Protein AF-A0A317FY69-F1 (afdb_monomer_lite)

Sequence (499 aa):
MNKRILKNKSDVFKILMIVYLVIMAVLFASYYYADFREVSCVGINFWDILFRGDLLHFYDQDFIYDGIQFFPNYNILMYMIFAVWNLPTWIVTKVSNVDVYNSTICLLWMKSITLIWTAAFMWTFTRLIKVCIKESSKEGSIDRESYEDIMFCDPVRTGAALFLSSAFYMSAVVICGQYDIISMTFVMQGILHYITEDKIKRGYNVFFILYFAIALPLKMFALLVFIPLLLLKEKRVYKIVVNGILVYLPTLLLNKVFPVKYVINPEVAEGLTLSSANSYDMSLLPLYVDLYDFINIGFGVLFLYVFAEVILLIICYMFDLNKSDSKIKWIIYVCFMTYFNQFVLAYSHPYWLLMIVPFIVIMILLNRKFMYINILIDTVMCLGMLLAQMFFFTWAYTGEIVMRSFWRYITGSKHEFVSLTEFAARFVADDRLQTYATGIGLTIFTAGMLVFAVINCPPLYKRIKIADYEEKVTTWLFPARLLGCLVFGMIPLVLYFLI

Structure (mmCIF, N/CA/C/O backbone):
data_AF-A0A317FY69-F1
#
_entry.id   AF-A0A317FY69-F1
#
loop_
_atom_site.group_PDB
_atom_site.id
_atom_site.type_symbol
_atom_site.label_atom_id
_atom_site.label_alt_id
_atom_site.label_comp_id
_atom_site.label_asym_id
_atom_site.label_entity_id
_atom_site.label_seq_id
_atom_site.pdbx_PDB_ins_code
_atom_site.Cartn_x
_atom_site.Cartn_y
_atom_site.Cartn_z
_atom_site.occupancy
_atom_site.B_iso_or_equiv
_atom_site.auth_seq_id
_atom_site.auth_comp_id
_atom_site.auth_asym_id
_atom_site.auth_atom_id
_atom_site.pdbx_PDB_model_num
ATOM 1 N N . MET A 1 1 ? -11.104 31.678 18.067 1.00 52.31 1 MET A N 1
ATOM 2 C CA . MET A 1 1 ? -9.877 31.842 17.252 1.00 52.31 1 MET A CA 1
ATOM 3 C C . MET A 1 1 ? -10.269 32.354 15.858 1.00 52.31 1 MET A C 1
ATOM 5 O O . MET A 1 1 ? -11.322 31.976 15.366 1.00 52.31 1 MET A O 1
ATOM 9 N N . ASN A 1 2 ? -9.530 33.293 15.253 1.00 60.34 2 ASN A N 1
ATOM 10 C CA . ASN A 1 2 ? -9.991 34.047 14.071 1.00 60.34 2 ASN A CA 1
ATOM 11 C C . ASN A 1 2 ? -10.005 33.168 12.793 1.00 60.34 2 ASN A C 1
ATOM 13 O O . ASN A 1 2 ? -8.962 32.627 12.425 1.00 60.34 2 ASN A O 1
ATOM 17 N N . LYS A 1 3 ? -11.146 33.045 12.084 1.00 61.41 3 LYS A N 1
ATOM 18 C CA . LYS A 1 3 ? -11.299 32.225 10.850 1.00 61.41 3 LYS A CA 1
ATOM 19 C C . LYS A 1 3 ? -10.211 32.500 9.799 1.00 61.41 3 LYS A C 1
ATOM 21 O O . LYS A 1 3 ? -9.820 31.602 9.057 1.00 61.41 3 LYS A O 1
ATOM 26 N N . ARG A 1 4 ? -9.690 33.731 9.760 1.00 59.53 4 ARG A N 1
ATOM 27 C CA . ARG A 1 4 ? -8.589 34.148 8.877 1.00 59.53 4 ARG A CA 1
ATOM 28 C C . ARG A 1 4 ? -7.261 33.444 9.197 1.00 59.53 4 ARG A C 1
ATOM 30 O O . ARG A 1 4 ? -6.539 33.077 8.279 1.00 59.53 4 ARG A O 1
ATOM 37 N N . ILE A 1 5 ? -6.966 33.204 10.475 1.00 62.38 5 ILE A N 1
ATOM 38 C CA . ILE A 1 5 ? -5.740 32.523 10.929 1.00 62.38 5 ILE A CA 1
ATOM 39 C C . ILE A 1 5 ? -5.787 31.036 10.555 1.00 62.38 5 ILE A C 1
ATOM 41 O O . ILE A 1 5 ? -4.808 30.495 10.047 1.00 62.38 5 ILE A O 1
ATOM 45 N N . LEU A 1 6 ? -6.941 30.390 10.745 1.00 58.28 6 LEU A N 1
ATOM 46 C CA . LEU A 1 6 ? -7.167 28.992 10.356 1.00 58.28 6 LEU A CA 1
ATOM 47 C C . LEU A 1 6 ? -7.037 28.788 8.842 1.00 58.28 6 LEU A C 1
ATOM 49 O O . LEU A 1 6 ? -6.377 27.851 8.393 1.00 58.28 6 LEU A O 1
ATOM 53 N N . LYS A 1 7 ? -7.610 29.705 8.052 1.00 64.62 7 LYS A N 1
ATOM 54 C CA . LYS A 1 7 ? -7.480 29.696 6.591 1.00 64.62 7 LYS A CA 1
ATOM 55 C C . LYS A 1 7 ? -6.014 29.814 6.159 1.00 64.62 7 LYS A C 1
ATOM 57 O O . LYS A 1 7 ? -5.550 28.966 5.405 1.00 64.62 7 LYS A O 1
ATOM 62 N N . ASN A 1 8 ? -5.273 30.775 6.718 1.00 74.62 8 ASN A N 1
ATOM 63 C CA . ASN A 1 8 ? -3.849 30.950 6.423 1.00 74.62 8 ASN A CA 1
ATOM 64 C C . ASN A 1 8 ? -3.027 29.691 6.748 1.00 74.62 8 ASN A C 1
ATOM 66 O O . ASN A 1 8 ? -2.212 29.275 5.930 1.00 74.62 8 ASN A O 1
ATOM 70 N N . LYS A 1 9 ? -3.266 29.038 7.896 1.00 74.62 9 LYS A N 1
ATOM 71 C CA . LYS A 1 9 ? -2.594 27.770 8.238 1.00 74.62 9 LYS A CA 1
ATOM 72 C C . LYS A 1 9 ? -2.912 26.664 7.232 1.00 74.62 9 LYS A C 1
ATOM 74 O O . LYS A 1 9 ? -2.002 25.995 6.753 1.00 74.62 9 LYS A O 1
ATOM 79 N N . SER A 1 10 ? -4.188 26.481 6.881 1.00 78.94 10 SER A N 1
ATOM 80 C CA . SER A 1 10 ? -4.577 25.482 5.881 1.00 78.94 10 SER A CA 1
ATOM 81 C C . SER A 1 10 ? -3.938 25.748 4.518 1.00 78.94 10 SER A C 1
ATOM 83 O O . SER A 1 10 ? -3.621 24.786 3.824 1.00 78.94 10 SER A O 1
ATOM 85 N N . ASP A 1 11 ? -3.778 27.009 4.122 1.00 84.25 11 ASP A N 1
ATOM 86 C CA . ASP A 1 11 ? -3.192 27.367 2.832 1.00 84.25 11 ASP A CA 1
ATOM 87 C C . ASP A 1 11 ? -1.686 27.063 2.788 1.00 84.25 11 ASP A C 1
ATOM 89 O O . ASP A 1 11 ? -1.218 26.514 1.792 1.00 84.25 11 ASP A O 1
ATOM 93 N N . VAL A 1 12 ? -0.951 27.269 3.888 1.00 85.75 12 VAL A N 1
ATOM 94 C CA . VAL A 1 12 ? 0.460 26.845 3.998 1.00 85.75 12 VAL A CA 1
ATOM 95 C C . VAL A 1 12 ? 0.605 25.333 3.797 1.00 85.75 12 VAL A C 1
ATOM 97 O O . VAL A 1 12 ? 1.429 24.902 2.993 1.00 85.75 12 VAL A O 1
ATOM 100 N N . PHE A 1 13 ? -0.229 24.511 4.445 1.00 86.19 13 PHE A N 1
ATOM 101 C CA . PHE A 1 13 ? -0.174 23.054 4.249 1.00 86.19 13 PHE A CA 1
ATOM 102 C C . PHE A 1 13 ? -0.510 22.627 2.824 1.00 86.19 13 PHE A C 1
ATOM 104 O O . PHE A 1 13 ? 0.064 21.658 2.331 1.00 86.19 13 PHE A O 1
ATOM 111 N N . LYS A 1 14 ? -1.422 23.336 2.148 1.00 89.00 14 LYS A N 1
ATOM 112 C CA . LYS A 1 14 ? -1.725 23.054 0.738 1.00 89.00 14 LYS A CA 1
ATOM 113 C C . LYS A 1 14 ? -0.499 23.310 -0.124 1.00 89.00 14 LYS A C 1
ATOM 115 O O . LYS A 1 14 ? -0.178 22.463 -0.945 1.00 89.00 14 LYS A O 1
ATOM 120 N N . ILE A 1 15 ? 0.188 24.433 0.085 1.00 91.56 15 ILE A N 1
ATOM 121 C CA . ILE A 1 15 ? 1.410 24.766 -0.654 1.00 91.56 15 ILE A CA 1
ATOM 122 C C . ILE A 1 15 ? 2.484 23.705 -0.403 1.00 91.56 15 ILE A C 1
ATOM 124 O O . ILE A 1 15 ? 3.020 23.162 -1.364 1.00 91.56 15 ILE A O 1
ATOM 128 N N . LEU A 1 16 ? 2.742 23.346 0.861 1.00 92.81 16 LEU A N 1
ATOM 129 C CA . LEU A 1 16 ? 3.714 22.301 1.207 1.00 92.81 16 LEU A CA 1
ATOM 130 C C . LEU A 1 16 ? 3.384 20.964 0.537 1.00 92.81 16 LEU A C 1
ATOM 132 O O . LEU A 1 16 ? 4.266 20.331 -0.035 1.00 92.81 16 LEU A O 1
ATOM 136 N N . MET A 1 17 ? 2.112 20.559 0.554 1.00 94.38 17 MET A N 1
ATOM 137 C CA . MET A 1 17 ? 1.675 19.335 -0.116 1.00 94.38 17 MET A CA 1
ATOM 138 C C . MET A 1 17 ? 1.810 19.406 -1.633 1.00 94.38 17 MET A C 1
ATOM 140 O O . MET A 1 17 ? 2.212 18.421 -2.237 1.00 94.38 17 MET A O 1
ATOM 144 N N . ILE A 1 18 ? 1.498 20.541 -2.261 1.00 95.44 18 ILE A N 1
ATOM 145 C CA . ILE A 1 18 ? 1.670 20.711 -3.709 1.00 95.44 18 ILE A CA 1
ATOM 146 C C . ILE A 1 18 ? 3.150 20.579 -4.075 1.00 95.44 18 ILE A C 1
ATOM 148 O O . ILE A 1 18 ? 3.479 19.809 -4.971 1.00 95.44 18 ILE A O 1
ATOM 152 N N . VAL A 1 19 ? 4.040 21.268 -3.356 1.00 96.31 19 VAL A N 1
ATOM 153 C CA . VAL A 1 19 ? 5.493 21.174 -3.573 1.00 96.31 19 VAL A CA 1
ATOM 154 C C . VAL A 1 19 ? 5.971 19.733 -3.393 1.00 96.31 19 VAL A C 1
ATOM 156 O O . VAL A 1 19 ? 6.654 19.203 -4.266 1.00 96.31 19 VAL A O 1
ATOM 159 N N . TYR A 1 20 ? 5.557 19.069 -2.311 1.00 97.19 20 TYR A N 1
ATOM 160 C CA . TYR A 1 20 ? 5.878 17.665 -2.064 1.00 97.19 20 TYR A CA 1
ATOM 161 C C . TYR A 1 20 ? 5.406 16.752 -3.204 1.00 97.19 20 TYR A C 1
ATOM 163 O O . TYR A 1 20 ? 6.187 15.951 -3.706 1.00 97.19 20 TYR A O 1
ATOM 171 N N . LEU A 1 21 ? 4.159 16.894 -3.662 1.00 96.56 21 LEU A N 1
ATOM 172 C CA . LEU A 1 21 ? 3.602 16.073 -4.741 1.00 96.56 21 LEU A CA 1
ATOM 173 C C . LEU A 1 21 ? 4.297 16.316 -6.086 1.00 96.56 21 LEU A C 1
ATOM 175 O O . LEU A 1 21 ? 4.466 15.370 -6.851 1.00 96.56 21 LEU A O 1
ATOM 179 N N . VAL A 1 22 ? 4.734 17.547 -6.368 1.00 97.31 22 VAL A N 1
ATOM 180 C CA . VAL A 1 22 ? 5.541 17.852 -7.560 1.00 97.31 22 VAL A CA 1
ATOM 181 C C . VAL A 1 22 ? 6.884 17.130 -7.495 1.00 97.31 22 VAL A C 1
ATOM 183 O O . VAL A 1 22 ? 7.268 16.480 -8.465 1.00 97.31 22 VAL A O 1
ATOM 186 N N . ILE A 1 23 ? 7.573 17.172 -6.350 1.00 97.50 23 ILE A N 1
ATOM 187 C CA . ILE A 1 23 ? 8.837 16.443 -6.173 1.00 97.50 23 ILE A CA 1
ATOM 188 C C . ILE A 1 23 ? 8.597 14.934 -6.305 1.00 97.50 23 ILE A C 1
ATOM 190 O O . ILE A 1 23 ? 9.311 14.260 -7.040 1.00 97.50 23 ILE A O 1
ATOM 194 N N . MET A 1 24 ? 7.543 14.404 -5.683 1.00 97.56 24 MET A N 1
ATOM 195 C CA . MET A 1 24 ? 7.164 12.993 -5.803 1.00 97.56 24 MET A CA 1
ATOM 196 C C . MET A 1 24 ? 6.857 12.578 -7.246 1.00 97.56 24 MET A C 1
ATOM 198 O O . MET A 1 24 ? 7.180 11.458 -7.626 1.00 97.56 24 MET A O 1
ATOM 202 N N . ALA A 1 25 ? 6.282 13.458 -8.070 1.00 97.00 25 ALA A N 1
ATOM 203 C CA . ALA A 1 25 ? 6.064 13.194 -9.491 1.00 97.00 25 ALA A CA 1
ATOM 204 C C . ALA A 1 25 ? 7.388 13.112 -10.273 1.00 97.00 25 ALA A C 1
ATOM 206 O O . ALA A 1 25 ? 7.539 12.248 -11.138 1.00 97.00 25 ALA A O 1
ATOM 207 N N . VAL A 1 26 ? 8.367 13.960 -9.939 1.00 96.81 26 VAL A N 1
ATOM 208 C CA . VAL A 1 26 ? 9.726 13.874 -10.500 1.00 96.81 26 VAL A CA 1
ATOM 209 C C . VAL A 1 26 ? 10.384 12.555 -10.099 1.00 96.81 26 VAL A C 1
ATOM 211 O O . VAL A 1 26 ? 10.889 11.838 -10.962 1.00 96.81 26 VAL A O 1
ATOM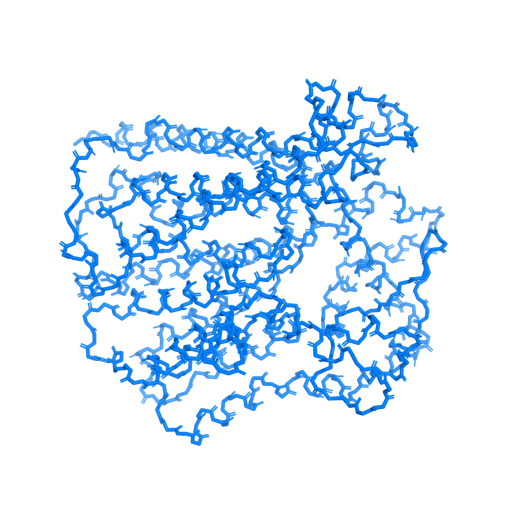 214 N N . LEU A 1 27 ? 10.321 12.185 -8.816 1.00 97.06 27 LEU A N 1
ATOM 215 C CA . LEU A 1 27 ? 10.832 10.902 -8.325 1.00 97.06 27 LEU A CA 1
ATOM 216 C C . LEU A 1 27 ? 10.132 9.719 -9.013 1.00 97.06 27 LEU A C 1
ATOM 218 O O . LEU A 1 27 ? 10.790 8.795 -9.480 1.00 97.06 27 LEU A O 1
ATOM 222 N N . PHE A 1 28 ? 8.811 9.782 -9.188 1.00 97.25 28 PHE A N 1
ATOM 223 C CA . PHE A 1 28 ? 8.038 8.747 -9.876 1.00 97.25 28 PHE A CA 1
ATOM 224 C C . PHE A 1 28 ? 8.537 8.517 -11.305 1.00 97.25 28 PHE A C 1
ATOM 226 O O . PHE A 1 28 ? 8.698 7.368 -11.717 1.00 97.25 28 PHE A O 1
ATOM 233 N N . ALA A 1 29 ? 8.822 9.595 -12.041 1.00 96.19 29 ALA A N 1
ATOM 234 C CA . ALA A 1 29 ? 9.362 9.529 -13.398 1.00 96.19 29 ALA A CA 1
ATOM 235 C C . ALA A 1 29 ? 10.844 9.110 -13.460 1.00 96.19 29 ALA A C 1
ATOM 237 O O . ALA A 1 29 ? 11.358 8.820 -14.546 1.00 96.19 29 ALA A O 1
ATOM 238 N N . SER A 1 30 ? 11.523 9.080 -12.310 1.00 95.81 30 SER A N 1
ATOM 239 C CA . SER A 1 30 ? 12.948 8.772 -12.182 1.00 95.81 30 SER A CA 1
ATOM 240 C C . SER A 1 30 ? 13.240 7.292 -11.936 1.00 95.81 30 SER A C 1
ATOM 242 O O . SER A 1 30 ? 14.373 6.885 -12.158 1.00 95.81 30 SER A O 1
ATOM 244 N N . TYR A 1 31 ? 12.264 6.490 -11.495 1.00 94.81 31 TYR A N 1
ATOM 245 C CA . TYR A 1 31 ? 12.501 5.120 -11.013 1.00 94.81 31 TYR A CA 1
ATOM 246 C C . TYR A 1 31 ? 11.737 4.059 -11.816 1.00 94.81 31 TYR A C 1
ATOM 248 O O . TYR A 1 31 ? 10.526 4.172 -11.999 1.00 94.81 31 TYR A O 1
ATOM 256 N N . TYR A 1 32 ? 12.427 3.004 -12.249 1.00 92.56 32 TYR A N 1
ATOM 257 C CA . TYR A 1 32 ? 11.891 1.895 -13.046 1.00 92.56 32 TYR A CA 1
ATOM 258 C C . TYR A 1 32 ? 12.385 0.552 -12.507 1.00 92.56 32 TYR A C 1
ATOM 260 O O . TYR A 1 32 ? 13.312 -0.050 -13.044 1.00 92.56 32 TYR A O 1
ATOM 268 N N . TYR A 1 33 ? 11.748 0.095 -11.434 1.00 89.56 33 TYR A N 1
ATOM 269 C CA . TYR A 1 33 ? 12.027 -1.199 -10.821 1.00 89.56 33 TYR A CA 1
ATOM 270 C C . TYR A 1 33 ? 11.545 -2.385 -11.691 1.00 89.56 33 TYR A C 1
ATOM 272 O O . TYR A 1 33 ? 10.597 -2.240 -12.467 1.00 89.56 33 TYR A O 1
ATOM 280 N N . ALA A 1 34 ? 12.217 -3.539 -11.577 1.00 84.00 34 ALA A N 1
ATOM 281 C CA . ALA A 1 34 ? 12.083 -4.703 -12.458 1.00 84.00 34 ALA A CA 1
ATOM 282 C C . ALA A 1 34 ? 10.675 -5.325 -12.464 1.00 84.00 34 ALA A C 1
ATOM 284 O O . ALA A 1 34 ? 10.076 -5.393 -13.536 1.00 84.00 34 ALA A O 1
ATOM 285 N N . ASP A 1 35 ? 10.100 -5.660 -11.303 1.00 81.38 35 ASP A N 1
ATOM 286 C CA . ASP A 1 35 ? 8.793 -6.343 -11.206 1.00 81.38 35 ASP A CA 1
ATOM 287 C C . ASP A 1 35 ? 7.679 -5.640 -11.991 1.00 81.38 35 ASP A C 1
ATOM 289 O O . ASP A 1 35 ? 6.846 -6.258 -12.656 1.00 81.38 35 ASP A O 1
ATOM 293 N N . PHE A 1 36 ? 7.642 -4.308 -11.912 1.00 86.88 36 PHE A N 1
ATOM 294 C CA . PHE A 1 36 ? 6.648 -3.512 -12.621 1.00 86.88 36 PHE A CA 1
ATOM 295 C C . PHE A 1 36 ? 6.792 -3.661 -14.150 1.00 86.88 36 PHE A C 1
ATOM 297 O O . PHE A 1 36 ? 5.797 -3.702 -14.886 1.00 86.88 36 PHE A O 1
ATOM 304 N N . ARG A 1 37 ? 8.035 -3.746 -14.635 1.00 86.44 37 ARG A N 1
ATOM 305 C CA . ARG A 1 37 ? 8.343 -3.902 -16.059 1.00 86.44 37 ARG A CA 1
ATOM 306 C C . ARG A 1 37 ? 7.907 -5.272 -16.543 1.00 86.44 37 ARG A C 1
ATOM 308 O O . ARG A 1 37 ? 7.226 -5.338 -17.557 1.00 86.44 37 ARG A O 1
ATOM 315 N N . GLU A 1 38 ? 8.215 -6.323 -15.792 1.00 83.94 38 GLU A N 1
ATOM 316 C CA . GLU A 1 38 ? 7.832 -7.700 -16.119 1.00 83.94 38 GLU A CA 1
ATOM 317 C C . GLU A 1 38 ? 6.321 -7.830 -16.327 1.00 83.94 38 GLU A C 1
ATOM 319 O O . GLU A 1 38 ? 5.865 -8.267 -17.386 1.00 83.94 38 GLU A O 1
ATOM 324 N N . VAL A 1 39 ? 5.521 -7.346 -15.373 1.00 86.56 39 VAL A N 1
ATOM 325 C CA . VAL A 1 39 ? 4.054 -7.395 -15.483 1.00 86.56 39 VAL A CA 1
ATOM 326 C C . VAL A 1 39 ? 3.536 -6.556 -16.650 1.00 86.56 39 VAL A C 1
ATOM 328 O O . VAL A 1 39 ? 2.607 -6.965 -17.352 1.00 86.56 39 VAL A O 1
ATOM 331 N N . SER A 1 40 ? 4.162 -5.409 -16.912 1.00 90.38 40 SER A N 1
ATOM 332 C CA . SER A 1 40 ? 3.803 -4.573 -18.058 1.00 90.38 40 SER A CA 1
ATOM 333 C C . SER A 1 40 ? 4.129 -5.235 -19.395 1.00 90.38 40 SER A C 1
ATOM 335 O O . SER A 1 40 ? 3.319 -5.142 -20.321 1.00 90.38 40 SER A O 1
ATOM 337 N N . CYS A 1 41 ? 5.259 -5.943 -19.488 1.00 87.88 41 CYS A N 1
ATOM 338 C CA . CYS A 1 41 ? 5.650 -6.720 -20.662 1.00 87.88 41 CYS A CA 1
ATOM 339 C C . CYS A 1 41 ? 4.632 -7.816 -20.963 1.00 87.88 41 CYS A C 1
ATOM 341 O O . CYS A 1 41 ? 4.167 -7.930 -22.098 1.00 87.88 41 CYS A O 1
ATOM 343 N N . VAL A 1 42 ? 4.225 -8.568 -19.939 1.00 88.31 42 VAL A N 1
ATOM 344 C CA . VAL A 1 42 ? 3.179 -9.587 -20.068 1.00 88.31 42 VAL A CA 1
ATOM 345 C C . VAL A 1 42 ? 1.861 -8.955 -20.537 1.00 88.31 42 VAL A C 1
ATOM 347 O O . VAL A 1 42 ? 1.220 -9.476 -21.448 1.00 88.31 42 VAL A O 1
ATOM 350 N N . GLY A 1 43 ? 1.486 -7.790 -19.995 1.00 92.19 43 GLY A N 1
ATOM 351 C CA . GLY A 1 43 ? 0.302 -7.043 -20.436 1.00 92.19 43 GLY A CA 1
ATOM 352 C C . GLY A 1 43 ? 0.352 -6.599 -21.905 1.00 92.19 43 GLY A C 1
ATOM 353 O O . GLY A 1 43 ? -0.671 -6.600 -22.580 1.00 92.19 43 GLY A O 1
ATOM 354 N N . ILE A 1 44 ? 1.527 -6.251 -22.437 1.00 92.81 44 ILE A N 1
ATOM 355 C CA . ILE A 1 44 ? 1.693 -5.926 -23.866 1.00 92.81 44 ILE A CA 1
ATOM 356 C C . ILE A 1 44 ? 1.541 -7.187 -24.719 1.00 92.81 44 ILE A C 1
ATOM 358 O O . ILE A 1 44 ? 0.775 -7.190 -25.683 1.00 92.81 44 ILE A O 1
ATOM 362 N N . ASN A 1 45 ? 2.222 -8.269 -24.336 1.00 91.12 45 ASN A N 1
ATOM 363 C CA . ASN A 1 45 ? 2.206 -9.537 -25.067 1.00 91.12 45 ASN A CA 1
ATOM 364 C C . ASN A 1 45 ? 0.831 -10.219 -25.037 1.00 91.12 45 ASN A C 1
ATOM 366 O O . ASN A 1 45 ? 0.503 -10.966 -25.958 1.00 91.12 45 ASN A O 1
ATOM 370 N N . PHE A 1 46 ? -0.000 -9.922 -24.033 1.00 94.38 46 PHE A N 1
ATOM 371 C CA . PHE A 1 46 ? -1.389 -10.377 -23.948 1.00 94.38 46 PHE A CA 1
ATOM 372 C C . PHE A 1 46 ? -2.161 -10.131 -25.251 1.00 94.38 46 PHE A C 1
ATOM 374 O O . PHE A 1 46 ? -2.889 -11.009 -25.710 1.00 94.38 46 PHE A O 1
ATOM 381 N N . TRP A 1 47 ? -1.988 -8.962 -25.878 1.00 95.94 47 TRP A N 1
ATOM 382 C CA . TRP A 1 47 ? -2.664 -8.636 -27.135 1.00 95.94 47 TRP A CA 1
ATOM 383 C C . TRP A 1 47 ? -2.212 -9.528 -28.288 1.00 95.94 47 TRP A C 1
ATOM 385 O O . TRP A 1 47 ? -3.047 -9.981 -29.066 1.00 95.94 47 TRP A O 1
ATOM 395 N N . ASP A 1 48 ? -0.919 -9.836 -28.381 1.00 93.75 48 ASP A N 1
ATOM 396 C CA . ASP A 1 48 ? -0.408 -10.740 -29.414 1.00 93.75 48 ASP A CA 1
ATOM 397 C C . ASP A 1 48 ? -0.968 -12.153 -29.244 1.00 93.75 48 ASP A C 1
ATOM 399 O O . ASP A 1 48 ? -1.403 -12.766 -30.216 1.00 93.75 48 ASP A O 1
ATOM 403 N N . ILE A 1 49 ? -1.028 -12.645 -28.007 1.00 93.75 49 ILE A N 1
ATOM 404 C CA . ILE A 1 49 ? -1.621 -13.947 -27.679 1.00 93.75 49 ILE A CA 1
ATOM 405 C C . ILE A 1 49 ? -3.116 -13.956 -28.035 1.00 93.75 49 ILE A C 1
ATOM 407 O O . ILE A 1 49 ? -3.604 -14.899 -28.661 1.00 93.75 49 ILE A O 1
ATOM 411 N N . LEU A 1 50 ? -3.837 -12.880 -27.696 1.00 95.50 50 LEU A N 1
ATOM 412 C CA . LEU A 1 50 ? -5.252 -12.710 -28.018 1.00 95.50 50 LEU A CA 1
ATOM 413 C C . LEU A 1 50 ? -5.495 -12.735 -29.534 1.00 95.50 50 LEU A C 1
ATOM 415 O O . LEU A 1 50 ? -6.345 -13.492 -29.999 1.00 95.50 50 LEU A O 1
ATOM 419 N N . PHE A 1 51 ? -4.752 -11.941 -30.312 1.00 96.00 51 PHE A N 1
ATOM 420 C CA . PHE A 1 51 ? -4.933 -11.851 -31.765 1.00 96.00 51 PHE A CA 1
ATOM 421 C C . PHE A 1 51 ? -4.467 -13.103 -32.516 1.00 96.00 51 PHE A C 1
ATOM 423 O O . PHE A 1 51 ? -4.987 -13.381 -33.596 1.00 96.00 51 PHE A O 1
ATOM 430 N N . ARG A 1 52 ? -3.550 -13.896 -31.944 1.00 95.19 52 ARG A N 1
ATOM 431 C CA . ARG A 1 52 ? -3.211 -15.239 -32.450 1.00 95.19 52 ARG A CA 1
ATOM 432 C C . ARG A 1 52 ? -4.285 -16.292 -32.154 1.00 95.19 52 ARG A C 1
ATOM 434 O O . ARG A 1 52 ? -4.213 -17.386 -32.704 1.00 95.19 52 ARG A O 1
ATOM 441 N N . GLY A 1 53 ? -5.274 -15.977 -31.314 1.00 94.31 53 GLY A N 1
ATOM 442 C CA . GLY A 1 53 ? -6.317 -16.916 -30.897 1.00 94.31 53 GLY A CA 1
ATOM 443 C C . GLY A 1 53 ? -5.860 -17.915 -29.831 1.00 94.31 53 GLY A C 1
ATOM 444 O O . GLY A 1 53 ? -6.525 -18.928 -29.635 1.00 94.31 53 GLY A O 1
ATOM 445 N N . ASP A 1 54 ? -4.756 -17.634 -29.131 1.00 91.69 54 ASP A N 1
ATOM 446 C CA . ASP A 1 54 ? -4.089 -18.582 -28.227 1.00 91.69 54 ASP A CA 1
ATOM 447 C C . ASP A 1 54 ? -4.266 -18.240 -26.737 1.00 91.69 54 ASP A C 1
ATOM 449 O O . ASP A 1 54 ? -3.508 -18.662 -25.867 1.00 91.69 54 ASP A O 1
ATOM 453 N N . LEU A 1 55 ? -5.288 -17.442 -26.410 1.00 91.19 55 LEU A N 1
ATOM 454 C CA . LEU A 1 55 ? -5.488 -16.918 -25.055 1.00 91.19 55 LEU A CA 1
ATOM 455 C C . LEU A 1 55 ? -5.687 -18.015 -23.994 1.00 91.19 55 LEU A C 1
ATOM 457 O O . LEU A 1 55 ? -5.313 -17.826 -22.841 1.00 91.19 55 LEU A O 1
ATOM 461 N N . LEU A 1 56 ? -6.250 -19.168 -24.362 1.00 89.88 56 LEU A N 1
ATOM 462 C CA . LEU A 1 56 ? -6.429 -20.294 -23.434 1.00 89.88 56 LEU A CA 1
ATOM 463 C C . LEU A 1 56 ? -5.102 -20.957 -23.028 1.00 89.88 56 LEU A C 1
ATOM 465 O O . LEU A 1 56 ? -5.062 -21.628 -21.999 1.00 89.88 56 LEU A O 1
ATOM 469 N N . HIS A 1 57 ? -4.033 -20.734 -23.794 1.00 86.69 57 HIS A N 1
ATOM 470 C CA . HIS A 1 57 ? -2.669 -21.176 -23.500 1.00 86.69 57 HIS A CA 1
ATOM 471 C C . HIS A 1 57 ? -1.789 -20.000 -23.055 1.00 86.69 57 HIS A C 1
ATOM 473 O O . HIS A 1 57 ? -0.578 -20.017 -23.253 1.00 86.69 57 HIS A O 1
ATOM 479 N N . PHE A 1 58 ? -2.382 -18.957 -22.457 1.00 87.00 58 PHE A N 1
ATOM 480 C CA . PHE A 1 58 ? -1.660 -17.765 -21.996 1.00 87.00 58 PHE A CA 1
ATOM 481 C C . PHE A 1 58 ? -0.469 -18.094 -21.082 1.00 87.00 58 PHE A C 1
ATOM 483 O O . PHE A 1 58 ? 0.594 -17.496 -21.225 1.00 87.00 58 PHE A O 1
ATOM 490 N N . TYR A 1 59 ? -0.641 -19.049 -20.165 1.00 83.00 59 TYR A N 1
ATOM 491 C CA . TYR A 1 59 ? 0.411 -19.480 -19.240 1.00 83.00 59 TYR A CA 1
ATOM 492 C C . TYR A 1 59 ? 1.424 -20.453 -19.862 1.00 83.00 59 TYR A C 1
ATOM 494 O O . TYR A 1 59 ? 2.414 -20.772 -19.214 1.00 83.00 59 TYR A O 1
ATOM 502 N N . ASP A 1 60 ? 1.205 -20.892 -21.103 1.00 80.75 60 ASP A N 1
ATOM 503 C CA . ASP A 1 60 ? 2.122 -21.775 -21.836 1.00 80.75 60 ASP A CA 1
ATOM 504 C C . ASP A 1 60 ? 3.090 -20.967 -22.725 1.00 80.75 60 ASP A C 1
ATOM 506 O O . ASP A 1 60 ? 3.907 -21.538 -23.442 1.00 80.75 60 ASP A O 1
ATOM 510 N N . GLN A 1 61 ? 2.975 -19.634 -22.721 1.00 81.31 61 GLN A N 1
ATOM 511 C CA . GLN A 1 61 ? 3.786 -18.748 -23.552 1.00 81.31 61 GLN A CA 1
ATOM 512 C C . GLN A 1 61 ? 5.112 -18.405 -22.869 1.00 81.31 61 GLN A C 1
ATOM 514 O O . GLN A 1 61 ? 5.157 -18.148 -21.665 1.00 81.31 61 GLN A O 1
ATOM 519 N N . ASP A 1 62 ? 6.165 -18.269 -23.671 1.00 75.19 62 ASP A N 1
ATOM 520 C CA . ASP A 1 62 ? 7.442 -17.723 -23.222 1.00 75.19 62 ASP A CA 1
ATOM 521 C C . ASP A 1 62 ? 7.438 -16.193 -23.301 1.00 75.19 62 ASP A C 1
ATOM 523 O O . ASP A 1 62 ? 7.236 -15.601 -24.367 1.00 75.19 62 ASP A O 1
ATOM 527 N N . PHE A 1 63 ? 7.709 -15.531 -22.176 1.00 75.31 63 PHE A N 1
ATOM 528 C CA . PHE A 1 63 ? 7.860 -14.079 -22.127 1.00 75.31 63 PHE A CA 1
ATOM 529 C C . PHE A 1 63 ? 9.345 -13.742 -22.018 1.00 75.31 63 PHE A C 1
ATOM 531 O O . PHE A 1 63 ? 9.911 -13.765 -20.934 1.00 75.31 63 PHE A O 1
ATOM 538 N N . ILE A 1 64 ? 9.992 -13.435 -23.143 1.00 68.94 64 ILE A N 1
ATOM 539 C CA . ILE A 1 64 ? 11.421 -13.094 -23.173 1.00 68.94 64 ILE A CA 1
ATOM 540 C C . ILE A 1 64 ? 11.586 -11.585 -23.329 1.00 68.94 64 ILE A C 1
ATOM 542 O O . ILE A 1 64 ? 11.027 -10.984 -24.249 1.00 68.94 64 ILE A O 1
ATOM 546 N N . TYR A 1 65 ? 12.381 -10.975 -22.454 1.00 68.44 65 TYR A N 1
ATOM 547 C CA . TYR A 1 65 ? 12.716 -9.561 -22.523 1.00 68.44 65 TYR A CA 1
ATOM 548 C C . TYR A 1 65 ? 14.158 -9.293 -22.050 1.00 68.44 65 TYR A C 1
ATOM 550 O O . TYR A 1 65 ? 14.586 -9.838 -21.041 1.00 68.44 65 TYR A O 1
ATOM 558 N N . ASP A 1 66 ? 14.923 -8.476 -22.791 1.00 65.50 66 ASP A N 1
ATOM 559 C CA . ASP A 1 66 ? 16.369 -8.245 -22.570 1.00 65.50 66 ASP A CA 1
ATOM 560 C C . ASP A 1 66 ? 17.187 -9.558 -22.436 1.00 65.50 66 ASP A C 1
ATOM 562 O O . ASP A 1 66 ? 18.180 -9.627 -21.717 1.00 65.50 66 ASP A O 1
ATOM 566 N N . GLY A 1 67 ? 16.767 -10.625 -23.130 1.00 64.44 67 GLY A N 1
ATOM 567 C CA . GLY A 1 67 ? 17.414 -11.944 -23.070 1.00 64.44 67 GLY A CA 1
ATOM 568 C C . GLY A 1 67 ? 17.098 -12.763 -21.813 1.00 64.44 67 GLY A C 1
ATOM 569 O O . GLY A 1 67 ? 17.630 -13.860 -21.666 1.00 64.44 67 GLY A O 1
ATOM 570 N N . ILE A 1 68 ? 16.220 -12.267 -20.938 1.00 66.62 68 ILE A N 1
ATOM 571 C CA . ILE A 1 68 ? 15.757 -12.954 -19.732 1.00 66.62 68 ILE A CA 1
ATOM 572 C C . ILE A 1 68 ? 14.344 -13.487 -19.983 1.00 66.62 68 ILE A C 1
ATOM 574 O O . ILE A 1 68 ? 13.478 -12.769 -20.488 1.00 66.62 68 ILE A O 1
ATOM 578 N N . GLN A 1 69 ? 14.121 -14.760 -19.661 1.00 68.31 69 GLN A N 1
ATOM 579 C CA . GLN A 1 69 ? 12.800 -15.381 -19.693 1.00 68.31 69 GLN A CA 1
ATOM 580 C C . GLN A 1 69 ? 12.075 -15.096 -18.376 1.00 68.31 69 GLN A C 1
ATOM 582 O O . GLN A 1 69 ? 12.624 -15.311 -17.298 1.00 68.31 69 GLN A O 1
ATOM 587 N N . PHE A 1 70 ? 10.835 -14.635 -18.480 1.00 68.25 70 PHE A N 1
ATOM 588 C CA . PHE A 1 70 ? 9.942 -14.350 -17.369 1.00 68.25 70 PHE A CA 1
ATOM 589 C C . PHE A 1 70 ? 8.683 -15.197 -17.483 1.00 68.25 70 PHE A C 1
ATOM 591 O O . PHE A 1 70 ? 8.272 -15.602 -18.574 1.00 68.25 70 PHE A O 1
ATOM 598 N N . PHE A 1 71 ? 8.042 -15.410 -16.339 1.00 68.75 71 PHE A N 1
ATOM 599 C CA . PHE A 1 71 ? 6.815 -16.182 -16.247 1.00 68.75 71 PHE A CA 1
ATOM 600 C C . PHE A 1 71 ? 5.689 -15.338 -15.643 1.00 68.75 71 PHE A C 1
ATOM 602 O O . PHE A 1 71 ? 5.939 -14.487 -14.782 1.00 68.75 71 PHE A O 1
ATOM 609 N N . PRO A 1 72 ? 4.433 -15.528 -16.082 1.00 74.19 72 PRO A N 1
ATOM 610 C CA . PRO A 1 72 ? 3.315 -14.810 -15.496 1.00 74.19 72 PRO A CA 1
ATOM 611 C C . PRO A 1 72 ? 3.029 -15.272 -14.054 1.00 74.19 72 PRO A C 1
ATOM 613 O O . PRO A 1 72 ? 2.384 -16.293 -13.842 1.00 74.19 72 PRO A O 1
ATOM 616 N N . ASN A 1 73 ? 3.455 -14.482 -13.065 1.00 72.38 73 ASN A N 1
ATOM 617 C CA . ASN A 1 73 ? 3.300 -14.759 -11.628 1.00 72.38 73 ASN A CA 1
ATOM 618 C C . ASN A 1 73 ? 1.947 -14.339 -11.013 1.00 72.38 73 ASN A C 1
ATOM 620 O O . ASN A 1 73 ? 1.712 -14.552 -9.824 1.00 72.38 73 ASN A O 1
ATOM 624 N N . TYR A 1 74 ? 1.040 -13.742 -11.794 1.00 78.00 74 TYR A N 1
ATOM 625 C CA . TYR A 1 74 ? -0.270 -13.281 -11.316 1.00 78.00 74 TYR A CA 1
ATOM 626 C C . TYR A 1 74 ? -1.438 -14.004 -11.985 1.00 78.00 74 TYR A C 1
ATOM 628 O O . TYR A 1 74 ? -1.329 -14.577 -13.070 1.00 78.00 74 TYR A O 1
ATOM 636 N N . ASN A 1 75 ? -2.611 -13.944 -11.354 1.00 85.69 75 ASN A N 1
ATOM 637 C CA . ASN A 1 75 ? -3.838 -14.371 -12.012 1.00 85.69 75 ASN A CA 1
ATOM 638 C C . ASN A 1 75 ? -4.101 -13.516 -13.265 1.00 85.69 75 ASN A C 1
ATOM 640 O O . ASN A 1 75 ? -3.844 -12.308 -13.277 1.00 85.69 75 ASN A O 1
ATOM 644 N N . ILE A 1 76 ? -4.686 -14.136 -14.290 1.00 87.94 76 ILE A N 1
ATOM 645 C CA . ILE A 1 76 ? -4.987 -13.526 -15.588 1.00 87.94 76 ILE A CA 1
ATOM 646 C C . ILE A 1 76 ? -5.732 -12.192 -15.470 1.00 87.94 76 ILE A C 1
ATOM 648 O O . ILE A 1 76 ? -5.522 -11.302 -16.290 1.00 87.94 76 ILE A O 1
ATOM 652 N N . LEU A 1 77 ? -6.559 -12.009 -14.432 1.00 90.69 77 LEU A N 1
ATOM 653 C CA . LEU A 1 77 ? -7.294 -10.764 -14.223 1.00 90.69 77 LEU A CA 1
ATOM 654 C C . LEU A 1 77 ? -6.362 -9.555 -14.048 1.00 90.69 77 LEU A C 1
ATOM 656 O O . LEU A 1 77 ? -6.669 -8.478 -14.559 1.00 90.69 77 LEU A O 1
ATOM 660 N N . MET A 1 78 ? -5.218 -9.723 -13.377 1.00 89.69 78 MET A N 1
ATOM 661 C CA . MET A 1 78 ? -4.213 -8.662 -13.263 1.00 89.69 78 MET A CA 1
ATOM 662 C C . MET A 1 78 ? -3.669 -8.299 -14.649 1.00 89.69 78 MET A C 1
ATOM 664 O O . MET A 1 78 ? -3.652 -7.127 -15.027 1.00 89.69 78 MET A O 1
ATOM 668 N N . TYR A 1 79 ? -3.308 -9.303 -15.450 1.00 91.94 79 TYR A N 1
ATOM 669 C CA . TYR A 1 79 ? -2.785 -9.089 -16.799 1.00 91.94 79 TYR A CA 1
ATOM 670 C C . TYR A 1 79 ? -3.809 -8.492 -17.755 1.00 91.94 79 TYR A C 1
ATOM 672 O O . TYR A 1 79 ? -3.430 -7.680 -18.589 1.00 91.94 79 TYR A O 1
ATOM 680 N N . MET A 1 80 ? -5.099 -8.798 -17.606 1.00 95.50 80 MET A N 1
ATOM 681 C CA . MET A 1 80 ? -6.161 -8.141 -18.372 1.00 95.50 80 MET A CA 1
ATOM 682 C C . MET A 1 80 ? -6.223 -6.635 -18.080 1.00 95.50 80 MET A C 1
ATOM 684 O O . MET A 1 80 ? -6.361 -5.838 -19.007 1.00 95.50 80 MET A O 1
ATOM 688 N N . ILE A 1 81 ? -6.075 -6.222 -16.814 1.00 96.94 81 ILE A N 1
ATOM 689 C CA . ILE A 1 81 ? -6.027 -4.796 -16.446 1.00 96.94 81 ILE A CA 1
ATOM 690 C C . ILE A 1 81 ? -4.805 -4.121 -17.081 1.00 96.94 81 ILE A C 1
ATOM 692 O O . ILE A 1 81 ? -4.931 -3.051 -17.682 1.00 96.94 81 ILE A O 1
ATOM 696 N N . PHE A 1 82 ? -3.636 -4.760 -16.993 1.00 96.38 82 PHE A N 1
ATOM 697 C CA . PHE A 1 82 ? -2.415 -4.259 -17.622 1.00 96.38 82 PHE A CA 1
ATOM 698 C C . PHE A 1 82 ? -2.510 -4.227 -19.148 1.00 96.38 82 PHE A C 1
ATOM 700 O O . PHE A 1 82 ? -2.063 -3.259 -19.751 1.00 96.38 82 PHE A O 1
ATOM 707 N N . ALA A 1 83 ? -3.134 -5.220 -19.780 1.00 97.06 83 ALA A N 1
ATOM 708 C CA . ALA A 1 83 ? -3.327 -5.264 -21.223 1.00 97.06 83 ALA A CA 1
ATOM 709 C C . ALA A 1 83 ? -4.182 -4.091 -21.701 1.00 97.06 83 ALA A C 1
ATOM 711 O O . ALA A 1 83 ? -3.778 -3.367 -22.610 1.00 97.06 83 ALA A O 1
ATOM 712 N N . VAL A 1 84 ? -5.315 -3.831 -21.040 1.00 97.81 84 VAL A N 1
ATOM 713 C CA . VAL A 1 84 ? -6.166 -2.675 -21.359 1.00 97.81 84 VAL A CA 1
ATOM 714 C C . VAL A 1 84 ? -5.382 -1.365 -21.243 1.00 97.81 84 VAL A C 1
ATOM 716 O O . VAL A 1 84 ? -5.460 -0.529 -22.141 1.00 97.81 84 VAL A O 1
ATOM 719 N N . TRP A 1 85 ? -4.592 -1.195 -20.179 1.00 97.75 85 TRP A N 1
ATOM 720 C CA . TRP A 1 85 ? -3.776 0.006 -19.988 1.00 97.75 85 TRP A CA 1
ATOM 721 C C . TRP A 1 85 ? -2.639 0.144 -21.015 1.00 97.75 85 TRP A C 1
ATOM 723 O O . TRP A 1 85 ? -2.359 1.238 -21.510 1.00 97.75 85 TRP A O 1
ATOM 733 N N . ASN A 1 86 ? -1.996 -0.970 -21.359 1.00 96.94 86 ASN A N 1
ATOM 734 C CA . ASN A 1 86 ? -0.833 -1.015 -22.239 1.00 96.94 86 ASN A CA 1
ATOM 735 C C . ASN A 1 86 ? -1.196 -1.126 -23.724 1.00 96.94 86 ASN A C 1
ATOM 737 O O . ASN A 1 86 ? -0.289 -1.183 -24.552 1.00 96.94 86 ASN A O 1
ATOM 741 N N . LEU A 1 87 ? -2.482 -1.097 -24.092 1.00 97.56 87 LEU A N 1
ATOM 742 C CA . LEU A 1 87 ? -2.914 -1.103 -25.491 1.00 97.56 87 LEU A CA 1
ATOM 743 C C . LEU A 1 87 ? -2.217 -0.015 -26.337 1.00 97.56 87 LEU A C 1
ATOM 745 O O . LEU A 1 87 ? -1.734 -0.351 -27.417 1.00 97.56 87 LEU A O 1
ATOM 749 N N . PRO A 1 88 ? -2.068 1.252 -25.887 1.00 97.06 88 PRO A N 1
ATOM 750 C CA . PRO A 1 88 ? -1.330 2.257 -26.656 1.00 97.06 88 PRO A CA 1
ATOM 751 C C . PRO A 1 88 ? 0.134 1.874 -26.875 1.00 97.06 88 PRO A C 1
ATOM 753 O O . PRO A 1 88 ? 0.663 2.053 -27.968 1.00 97.06 88 PRO A O 1
ATOM 756 N N . THR A 1 89 ? 0.786 1.305 -25.861 1.00 96.06 89 THR A N 1
ATOM 757 C CA . THR A 1 89 ? 2.175 0.859 -25.971 1.00 96.06 89 THR A CA 1
ATOM 758 C C . THR A 1 89 ? 2.311 -0.352 -26.889 1.00 96.06 89 THR A C 1
ATOM 760 O O . THR A 1 89 ? 3.249 -0.404 -27.675 1.00 96.06 89 THR A O 1
ATOM 763 N N . TRP A 1 90 ? 1.347 -1.274 -26.873 1.00 96.12 90 TRP A N 1
ATOM 764 C CA . TRP A 1 90 ? 1.264 -2.359 -27.849 1.00 96.12 90 TRP A CA 1
ATOM 765 C C . TRP A 1 90 ? 1.059 -1.835 -29.281 1.00 96.12 90 TRP A C 1
ATOM 767 O O . TRP A 1 90 ? 1.724 -2.298 -30.196 1.00 96.12 90 TRP A O 1
ATOM 777 N N . ILE A 1 91 ? 0.224 -0.814 -29.506 1.00 96.75 91 ILE A N 1
ATOM 778 C CA . ILE A 1 91 ? 0.085 -0.207 -30.845 1.00 96.75 91 ILE A CA 1
ATOM 779 C C . ILE A 1 91 ? 1.436 0.340 -31.323 1.00 96.75 91 ILE A C 1
ATOM 781 O O . ILE A 1 91 ? 1.821 0.103 -32.467 1.00 96.75 91 ILE A O 1
ATOM 785 N N . VAL A 1 92 ? 2.185 1.019 -30.445 1.00 96.31 92 VAL A N 1
ATOM 786 C CA . VAL A 1 92 ? 3.522 1.550 -30.758 1.00 96.31 92 VAL A CA 1
ATOM 787 C C . VAL A 1 92 ? 4.481 0.440 -31.206 1.00 96.31 92 VAL A C 1
ATOM 789 O O . VAL A 1 92 ? 5.229 0.678 -32.155 1.00 96.31 92 VAL A O 1
ATOM 792 N N . THR A 1 93 ? 4.424 -0.769 -30.626 1.00 92.81 93 THR A N 1
ATOM 793 C CA . THR A 1 93 ? 5.264 -1.898 -31.088 1.00 92.81 93 THR A CA 1
ATOM 794 C C . THR A 1 93 ? 4.903 -2.389 -32.488 1.00 92.81 93 THR A C 1
ATOM 796 O O . THR A 1 93 ? 5.750 -2.972 -33.158 1.00 92.81 93 THR A O 1
ATOM 799 N N . LYS A 1 94 ? 3.662 -2.176 -32.948 1.00 94.19 94 LYS A N 1
ATOM 800 C CA . LYS A 1 94 ? 3.200 -2.620 -34.275 1.00 94.19 94 LYS A CA 1
ATOM 801 C C . LYS A 1 94 ? 3.415 -1.590 -35.374 1.00 94.19 94 LYS A C 1
ATOM 803 O O . LYS A 1 94 ? 3.621 -1.973 -36.521 1.00 94.19 94 LYS A O 1
ATOM 808 N N . VAL A 1 95 ? 3.326 -0.302 -35.046 1.00 96.19 95 VAL A N 1
ATOM 809 C CA . VAL A 1 95 ? 3.332 0.779 -36.051 1.00 96.19 95 VAL A CA 1
ATOM 810 C C . VAL A 1 95 ? 4.633 1.577 -36.094 1.00 96.19 95 VAL A C 1
ATOM 812 O O . VAL A 1 95 ? 4.793 2.433 -36.961 1.00 96.19 95 VAL A O 1
ATOM 815 N N . SER A 1 96 ? 5.557 1.338 -35.163 1.00 93.56 96 SER A N 1
ATOM 816 C CA . SER A 1 96 ? 6.821 2.068 -35.071 1.00 93.56 96 SER A CA 1
ATOM 817 C C . SER A 1 96 ? 7.993 1.135 -34.774 1.00 93.56 96 SER A C 1
ATOM 819 O O . SER A 1 96 ? 7.805 0.026 -34.288 1.00 93.56 96 SER A O 1
ATOM 821 N N . ASN A 1 97 ? 9.214 1.622 -34.999 1.00 90.75 97 ASN A N 1
ATOM 822 C CA . ASN A 1 97 ? 10.451 0.919 -34.638 1.00 90.75 97 ASN A CA 1
ATOM 823 C C . ASN A 1 97 ? 10.940 1.275 -33.219 1.00 90.75 97 ASN A C 1
ATOM 825 O O . ASN A 1 97 ? 12.126 1.148 -32.920 1.00 90.75 97 ASN A O 1
ATOM 829 N N . VAL A 1 98 ? 10.062 1.802 -32.357 1.00 92.25 98 VAL A N 1
ATOM 830 C CA . VAL A 1 98 ? 10.423 2.167 -30.982 1.00 92.25 98 VAL A CA 1
ATOM 831 C C . VAL A 1 98 ? 10.509 0.905 -30.130 1.00 92.25 98 VAL A C 1
ATOM 833 O O . VAL A 1 98 ? 9.522 0.189 -29.977 1.00 92.25 98 VAL A O 1
ATOM 836 N N . ASP A 1 99 ? 11.661 0.683 -29.497 1.00 89.94 99 ASP A N 1
ATOM 837 C CA . ASP A 1 99 ? 11.778 -0.290 -28.412 1.00 89.94 99 ASP A CA 1
ATOM 838 C C . ASP A 1 99 ? 11.033 0.236 -27.176 1.00 89.94 99 ASP A C 1
ATOM 840 O O . ASP A 1 99 ? 11.544 1.043 -26.390 1.00 89.94 99 ASP A O 1
ATOM 844 N N . VAL A 1 100 ? 9.783 -0.199 -27.023 1.00 91.00 100 VAL A N 1
ATOM 845 C CA . VAL A 1 100 ? 8.888 0.252 -25.952 1.00 91.00 100 VAL A CA 1
ATOM 846 C C . VAL A 1 100 ? 9.381 -0.114 -24.557 1.00 91.00 100 VAL A C 1
ATOM 848 O O . VAL A 1 100 ? 8.991 0.528 -23.584 1.00 91.00 100 VAL A O 1
ATOM 851 N N . TYR A 1 101 ? 10.249 -1.111 -24.440 1.00 87.06 101 TYR A N 1
ATOM 852 C CA . TYR A 1 101 ? 10.707 -1.611 -23.155 1.00 87.06 101 TYR A CA 1
ATOM 853 C C . TYR A 1 101 ? 11.973 -0.900 -22.657 1.00 87.06 101 TYR A C 1
ATOM 855 O O . TYR A 1 101 ? 12.269 -0.914 -21.458 1.00 87.06 101 TYR A O 1
ATOM 863 N N . ASN A 1 102 ? 12.694 -0.240 -23.568 1.00 87.12 102 ASN A N 1
ATOM 864 C CA . ASN A 1 102 ? 13.826 0.641 -23.272 1.00 87.12 102 ASN A CA 1
ATOM 865 C C . ASN A 1 102 ? 13.506 2.134 -23.452 1.00 87.12 102 ASN A C 1
ATOM 867 O O . ASN A 1 102 ? 14.304 2.996 -23.065 1.00 87.12 102 ASN A O 1
ATOM 871 N N . SER A 1 103 ? 12.347 2.468 -24.020 1.00 91.50 103 SER A N 1
ATOM 872 C CA . SER A 1 103 ? 11.869 3.840 -24.167 1.00 91.50 103 SER A CA 1
ATOM 873 C C . SER A 1 103 ? 11.359 4.394 -22.838 1.00 91.50 103 SER A C 1
ATOM 875 O O . SER A 1 103 ? 10.349 3.939 -22.305 1.00 91.50 103 SER A O 1
ATOM 877 N N . THR A 1 104 ? 12.013 5.442 -22.331 1.00 92.75 104 THR A N 1
ATOM 878 C CA . THR A 1 104 ? 11.627 6.118 -21.082 1.00 92.75 104 THR A CA 1
ATOM 879 C C . THR A 1 104 ? 10.165 6.569 -21.085 1.00 92.75 104 THR A C 1
ATOM 881 O O . THR A 1 104 ? 9.471 6.421 -20.085 1.00 92.75 104 THR A O 1
ATOM 884 N N . ILE A 1 105 ? 9.669 7.091 -22.211 1.00 94.25 105 ILE A N 1
ATOM 885 C CA . ILE A 1 105 ? 8.283 7.569 -22.319 1.00 94.25 105 ILE A CA 1
ATOM 886 C C . ILE A 1 105 ? 7.301 6.394 -22.256 1.00 94.25 105 ILE A C 1
ATOM 888 O O . ILE A 1 105 ? 6.279 6.488 -21.580 1.00 94.25 105 ILE A O 1
ATOM 892 N N . CYS A 1 106 ? 7.615 5.281 -22.925 1.00 95.00 106 CYS A N 1
ATOM 893 C CA . CYS A 1 106 ? 6.772 4.086 -22.890 1.00 95.00 106 CYS A CA 1
ATOM 894 C C . CYS A 1 106 ? 6.756 3.471 -21.489 1.00 95.00 106 CYS A C 1
ATOM 896 O O . CYS A 1 106 ? 5.684 3.186 -20.968 1.00 95.00 106 CYS A O 1
ATOM 898 N N . LEU A 1 107 ? 7.914 3.357 -20.836 1.00 94.00 107 LEU A N 1
ATOM 899 C CA . LEU A 1 107 ? 8.002 2.885 -19.456 1.00 94.00 107 LEU A CA 1
ATOM 900 C C . LEU A 1 107 ? 7.223 3.788 -18.490 1.00 94.00 107 LEU A C 1
ATOM 902 O O . LEU A 1 107 ? 6.518 3.283 -17.616 1.00 94.00 107 LEU A O 1
ATOM 906 N N . LEU A 1 108 ? 7.296 5.114 -18.657 1.00 95.69 108 LEU A N 1
ATOM 907 C CA . LEU A 1 108 ? 6.518 6.055 -17.850 1.00 95.69 108 LEU A CA 1
ATOM 908 C C . LEU A 1 108 ? 5.011 5.867 -18.062 1.00 95.69 108 LEU A C 1
ATOM 910 O O . LEU A 1 108 ? 4.256 5.855 -17.088 1.00 95.69 108 LEU A O 1
ATOM 914 N N . TRP A 1 109 ? 4.575 5.692 -19.317 1.00 96.19 109 TRP A N 1
ATOM 915 C CA . TRP A 1 109 ? 3.181 5.385 -19.641 1.00 96.19 109 TRP A CA 1
ATOM 916 C C . TRP A 1 109 ? 2.728 4.106 -18.943 1.00 96.19 109 TRP A C 1
ATOM 918 O O . TRP A 1 109 ? 1.736 4.134 -18.212 1.00 96.19 109 TRP A O 1
ATOM 928 N N . MET A 1 110 ? 3.469 3.009 -19.107 1.00 95.06 110 MET A N 1
ATOM 929 C CA . MET A 1 110 ? 3.130 1.741 -18.468 1.00 95.06 110 MET A CA 1
ATOM 930 C C . MET A 1 110 ? 3.021 1.939 -16.940 1.00 95.06 110 MET A C 1
ATOM 932 O O . MET A 1 110 ? 2.038 1.520 -16.331 1.00 95.06 110 MET A O 1
ATOM 936 N N . LYS A 1 111 ? 3.979 2.648 -16.311 1.00 95.50 111 LYS A N 1
ATOM 937 C CA . LYS A 1 111 ? 4.020 2.852 -14.847 1.00 95.50 111 LYS A CA 1
ATOM 938 C C . LYS A 1 111 ? 2.859 3.697 -14.346 1.00 95.50 111 LYS A C 1
ATOM 940 O O . LYS A 1 111 ? 2.364 3.482 -13.237 1.00 95.50 111 LYS A O 1
ATOM 945 N N . SER A 1 112 ? 2.389 4.639 -15.162 1.00 96.50 112 SER A N 1
ATOM 946 C CA . SER A 1 112 ? 1.317 5.571 -14.800 1.00 96.50 112 SER A CA 1
ATOM 947 C C . SER A 1 112 ? -0.035 4.905 -14.504 1.00 96.50 112 SER A C 1
ATOM 949 O O . SER A 1 112 ? -0.880 5.536 -13.864 1.00 96.50 112 SER A O 1
ATOM 951 N N . ILE A 1 113 ? -0.207 3.612 -14.824 1.00 97.19 113 ILE A N 1
ATOM 952 C CA . ILE A 1 113 ? -1.340 2.799 -14.355 1.00 97.19 113 ILE A CA 1
ATOM 953 C C . ILE A 1 113 ? -1.529 2.927 -12.837 1.00 97.19 113 ILE A C 1
ATOM 955 O O . ILE A 1 113 ? -2.643 3.111 -12.344 1.00 97.19 113 ILE A O 1
ATOM 959 N N . THR A 1 114 ? -0.424 2.930 -12.088 1.00 97.06 114 THR A N 1
ATOM 960 C CA . THR A 1 114 ? -0.424 3.030 -10.625 1.00 97.06 114 THR A CA 1
ATOM 961 C C . THR A 1 114 ? -0.975 4.368 -10.123 1.00 97.06 114 THR A C 1
ATOM 963 O O . THR A 1 114 ? -1.600 4.413 -9.062 1.00 97.06 114 THR A O 1
ATOM 966 N N . LEU A 1 115 ? -0.834 5.454 -10.893 1.00 97.06 115 LEU A N 1
ATOM 967 C CA . LEU A 1 115 ? -1.355 6.780 -10.539 1.00 97.06 115 LEU A CA 1
ATOM 968 C C . LEU A 1 115 ? -2.875 6.856 -10.705 1.00 97.06 115 LEU A C 1
ATOM 970 O O . LEU A 1 115 ? -3.565 7.429 -9.860 1.00 97.06 115 LEU A O 1
ATOM 974 N N . ILE A 1 116 ? -3.418 6.242 -11.757 1.00 97.19 116 ILE A N 1
ATOM 975 C CA . ILE A 1 116 ? -4.871 6.183 -11.971 1.00 97.19 116 ILE A CA 1
ATOM 976 C C . ILE A 1 116 ? -5.533 5.321 -10.908 1.00 97.19 116 ILE A C 1
ATOM 978 O O . ILE A 1 116 ? -6.545 5.720 -10.330 1.00 97.19 116 ILE A O 1
ATOM 982 N N . TRP A 1 117 ? -4.934 4.178 -10.582 1.00 97.88 117 TRP A N 1
ATOM 983 C CA . TRP A 1 117 ? -5.438 3.355 -9.490 1.00 97.88 117 TRP A CA 1
ATOM 984 C C . TRP A 1 117 ? -5.233 3.999 -8.124 1.00 97.88 117 TRP A C 1
ATOM 986 O O . TRP A 1 117 ? -6.096 3.854 -7.265 1.00 97.88 117 TRP A O 1
ATOM 996 N N . THR A 1 118 ? -4.195 4.818 -7.939 1.00 98.19 118 THR A N 1
ATOM 997 C CA . THR A 1 118 ? -4.101 5.695 -6.764 1.00 98.19 118 THR A CA 1
ATOM 998 C C . THR A 1 118 ? -5.275 6.673 -6.717 1.00 98.19 118 THR A C 1
ATOM 1000 O O . THR A 1 118 ? -5.882 6.836 -5.663 1.00 98.19 118 THR A O 1
ATOM 1003 N N . ALA A 1 119 ? -5.665 7.295 -7.831 1.00 98.12 119 ALA A N 1
ATOM 1004 C CA . ALA A 1 119 ? -6.826 8.187 -7.854 1.00 98.12 119 ALA A CA 1
ATOM 1005 C C . ALA A 1 119 ? -8.136 7.444 -7.515 1.00 98.12 119 ALA A C 1
ATOM 1007 O O . ALA A 1 119 ? -8.931 7.932 -6.704 1.00 98.12 119 ALA A O 1
ATOM 1008 N N . ALA A 1 120 ? -8.339 6.243 -8.069 1.00 98.38 120 ALA A N 1
ATOM 1009 C CA . ALA A 1 120 ? -9.491 5.386 -7.772 1.00 98.38 120 ALA A CA 1
ATOM 1010 C C . ALA A 1 120 ? -9.521 4.930 -6.299 1.00 98.38 120 ALA A C 1
ATOM 1012 O O . ALA A 1 120 ? -10.564 4.994 -5.631 1.00 98.38 120 ALA A O 1
ATOM 1013 N N . PHE A 1 121 ? -8.362 4.542 -5.763 1.00 98.69 121 PHE A N 1
ATOM 1014 C CA . PHE A 1 121 ? -8.173 4.240 -4.352 1.00 98.69 121 PHE A CA 1
ATOM 1015 C C . PHE A 1 121 ? -8.525 5.449 -3.488 1.00 98.69 121 PHE A C 1
ATOM 1017 O O . PHE A 1 121 ? -9.363 5.340 -2.597 1.00 98.69 121 PHE A O 1
ATOM 1024 N N . MET A 1 122 ? -7.960 6.623 -3.782 1.00 98.31 122 MET A N 1
ATOM 1025 C CA . MET A 1 122 ? -8.174 7.854 -3.020 1.00 98.31 122 MET A CA 1
ATOM 1026 C C . MET A 1 122 ? -9.640 8.282 -3.001 1.00 98.31 122 MET A C 1
ATOM 1028 O O . MET A 1 122 ? -10.151 8.721 -1.965 1.00 98.31 122 MET A O 1
ATOM 1032 N N . TRP A 1 123 ? -10.352 8.115 -4.115 1.00 97.94 123 TRP A N 1
ATOM 1033 C CA . TRP A 1 123 ? -11.792 8.350 -4.163 1.00 97.94 123 TRP A CA 1
ATOM 1034 C C . TRP A 1 123 ? -12.551 7.448 -3.181 1.00 97.94 123 TRP A C 1
ATOM 1036 O O . TRP A 1 123 ? -13.389 7.922 -2.410 1.00 97.94 123 TRP A O 1
ATOM 1046 N N . THR A 1 124 ? -12.222 6.159 -3.152 1.00 97.94 124 THR A N 1
ATOM 1047 C CA . THR A 1 124 ? -12.847 5.186 -2.247 1.00 97.94 124 THR A CA 1
ATOM 1048 C C . THR A 1 124 ? -12.461 5.437 -0.789 1.00 97.94 124 THR A C 1
ATOM 1050 O O . THR A 1 124 ? -13.317 5.520 0.091 1.00 97.94 124 THR A O 1
ATOM 1053 N N . PHE A 1 125 ? -11.171 5.624 -0.534 1.00 98.56 125 PHE A N 1
ATOM 1054 C CA . PHE A 1 125 ? -10.583 5.829 0.781 1.00 98.56 125 PHE A CA 1
ATOM 1055 C C . PHE A 1 125 ? -11.130 7.084 1.470 1.00 98.56 125 PHE A C 1
ATOM 1057 O O . PHE A 1 125 ? -11.549 7.042 2.626 1.00 98.56 125 PHE A O 1
ATOM 1064 N N . THR A 1 126 ? -11.234 8.202 0.749 1.00 98.00 126 THR A N 1
ATOM 1065 C CA . THR A 1 126 ? -11.814 9.437 1.303 1.00 98.00 126 THR A CA 1
ATOM 1066 C C . THR A 1 126 ? -13.306 9.297 1.616 1.00 98.00 126 THR A C 1
ATOM 1068 O O . THR A 1 126 ? -13.786 9.886 2.588 1.00 98.00 126 THR A O 1
ATOM 1071 N N . ARG A 1 127 ? -14.058 8.497 0.845 1.00 97.62 127 ARG A N 1
ATOM 1072 C CA . ARG A 1 127 ? -15.450 8.142 1.178 1.00 97.62 127 ARG A CA 1
ATOM 1073 C C . ARG A 1 127 ? -15.521 7.268 2.425 1.00 97.62 127 ARG A C 1
ATOM 1075 O O . ARG A 1 127 ? -16.370 7.529 3.277 1.00 97.62 127 ARG A O 1
ATOM 1082 N N . LEU A 1 128 ? -14.627 6.291 2.553 1.00 97.75 128 LEU A N 1
ATOM 1083 C CA . LEU A 1 128 ? -14.522 5.446 3.738 1.00 97.75 128 LEU A CA 1
ATOM 1084 C C . LEU A 1 128 ? -14.231 6.283 4.989 1.00 97.75 128 LEU A C 1
ATOM 1086 O O . LEU A 1 128 ? -14.980 6.176 5.954 1.00 97.75 128 LEU A O 1
ATOM 1090 N N . ILE A 1 129 ? -13.260 7.206 4.945 1.00 97.62 129 ILE A N 1
ATOM 1091 C CA . ILE A 1 129 ? -12.990 8.151 6.047 1.00 97.62 129 ILE A CA 1
ATOM 1092 C C . ILE A 1 129 ? -14.262 8.907 6.445 1.00 97.62 129 ILE A C 1
ATOM 1094 O O . ILE A 1 129 ? -14.617 8.940 7.625 1.00 97.62 129 ILE A O 1
ATOM 1098 N N . LYS A 1 130 ? -14.977 9.498 5.474 1.00 95.69 130 LYS A N 1
ATOM 1099 C CA . LYS A 1 130 ? -16.221 10.244 5.741 1.00 95.69 130 LYS A CA 1
ATOM 1100 C C . LYS A 1 130 ? -17.252 9.385 6.469 1.00 95.69 130 LYS A C 1
ATOM 1102 O O . LYS A 1 130 ? -17.883 9.863 7.411 1.00 95.69 130 LYS A O 1
ATOM 1107 N N . VAL A 1 131 ? -17.434 8.141 6.029 1.00 95.25 131 VAL A N 1
ATOM 1108 C CA . VAL A 1 131 ? -18.375 7.202 6.649 1.00 95.25 131 VAL A CA 1
ATOM 1109 C C . VAL A 1 131 ? -17.913 6.823 8.053 1.00 95.25 131 VAL A C 1
ATOM 1111 O O . VAL A 1 131 ? -18.700 6.961 8.985 1.00 95.25 131 VAL A O 1
ATOM 1114 N N . CYS A 1 132 ? -16.651 6.432 8.232 1.00 94.88 132 CYS A N 1
ATOM 1115 C CA . CYS A 1 132 ? -16.107 6.044 9.533 1.00 94.88 132 CYS A CA 1
ATOM 1116 C C . CYS A 1 132 ? -16.266 7.160 10.572 1.00 94.88 132 CYS A C 1
ATOM 1118 O O . CYS A 1 132 ? -16.780 6.923 11.662 1.00 94.88 132 CYS A O 1
ATOM 1120 N N . ILE A 1 133 ? -15.903 8.396 10.218 1.00 92.62 133 ILE A N 1
ATOM 1121 C CA . ILE A 1 133 ? -16.036 9.558 11.106 1.00 92.62 133 ILE A CA 1
ATOM 1122 C C . ILE A 1 133 ? -17.502 9.825 11.457 1.00 92.62 133 ILE A C 1
ATOM 1124 O O . ILE A 1 133 ? -17.828 10.067 12.621 1.00 92.62 133 ILE A O 1
ATOM 1128 N N . LYS A 1 134 ? -18.397 9.772 10.463 1.00 91.50 134 LYS A N 1
ATOM 1129 C CA . LYS A 1 134 ? -19.832 10.005 10.654 1.00 91.50 134 LYS A CA 1
ATOM 1130 C C . LYS A 1 134 ? -20.460 8.967 11.578 1.00 91.50 134 LYS A C 1
ATOM 1132 O O . LYS A 1 134 ? -21.211 9.346 12.470 1.00 91.50 134 LYS A O 1
ATOM 1137 N N . GLU A 1 135 ? -20.200 7.685 11.349 1.00 89.94 135 GLU A N 1
ATOM 1138 C CA . GLU A 1 135 ? -20.794 6.606 12.142 1.00 89.94 135 GLU A CA 1
ATOM 1139 C C . GLU A 1 135 ? -20.185 6.557 13.554 1.00 89.94 135 GLU A C 1
ATOM 1141 O O . GLU A 1 135 ? -20.928 6.521 14.529 1.00 89.94 135 GLU A O 1
ATOM 1146 N N . SER A 1 136 ? -18.868 6.737 13.697 1.00 88.62 136 SER A N 1
ATOM 1147 C CA . SER A 1 136 ? -18.207 6.815 15.010 1.00 88.62 136 SER A CA 1
ATOM 1148 C C . SER A 1 136 ? -18.683 8.016 15.847 1.00 88.62 136 SER A C 1
ATOM 1150 O O . SER A 1 136 ? -18.837 7.921 17.064 1.00 88.62 136 SER A O 1
ATOM 1152 N N . SER A 1 137 ? -19.020 9.139 15.203 1.00 86.38 137 SER A N 1
ATOM 1153 C CA . SER A 1 137 ? -19.613 10.297 15.887 1.00 86.38 137 SER A CA 1
ATOM 1154 C C . SER A 1 137 ? -21.027 10.019 16.421 1.00 86.38 137 SER A C 1
ATOM 1156 O O . SER A 1 137 ? -21.417 10.597 17.433 1.00 86.38 137 SER A O 1
ATOM 1158 N N . LYS A 1 138 ? -21.808 9.138 15.776 1.00 84.94 138 LYS A N 1
ATOM 1159 C CA . LYS A 1 138 ? -23.131 8.721 16.283 1.00 84.94 138 LYS A CA 1
ATOM 1160 C C . LYS A 1 138 ? -23.027 7.769 17.468 1.00 84.94 138 LYS A C 1
ATOM 1162 O O . LYS A 1 138 ? -23.881 7.813 18.342 1.00 84.94 138 LYS A O 1
ATOM 1167 N N . GLU A 1 139 ? -21.989 6.937 17.492 1.00 81.81 139 GLU A N 1
ATOM 1168 C CA . GLU A 1 139 ? -21.677 6.041 18.612 1.00 81.81 139 GLU A CA 1
ATOM 1169 C C . GLU A 1 139 ? -21.188 6.801 19.861 1.00 81.81 139 GLU A C 1
ATOM 1171 O O . GLU A 1 139 ? -21.011 6.200 20.914 1.00 81.81 139 GLU A O 1
ATOM 1176 N N . GLY A 1 140 ? -20.919 8.111 19.759 1.00 73.12 140 GLY A N 1
ATOM 1177 C CA . GLY A 1 140 ? -20.287 8.879 20.836 1.00 73.12 140 GLY A CA 1
ATOM 1178 C C . GLY A 1 140 ? -18.830 8.469 21.087 1.00 73.12 140 GLY A C 1
ATOM 1179 O O . GLY A 1 140 ? -18.278 8.771 22.140 1.00 73.12 140 GLY A O 1
ATOM 1180 N N . SER A 1 141 ? -18.197 7.767 20.137 1.00 64.75 141 SER A N 1
ATOM 1181 C CA . SER A 1 141 ? -16.832 7.243 20.273 1.00 64.75 141 SER A CA 1
ATOM 1182 C C . SER A 1 141 ? -15.742 8.237 19.840 1.00 64.75 141 SER A C 1
ATOM 1184 O O . SER A 1 141 ? -14.550 7.977 20.055 1.00 64.75 141 SER A O 1
ATOM 1186 N N . ILE A 1 142 ? -16.144 9.381 19.278 1.00 68.69 142 ILE A N 1
ATOM 1187 C CA . ILE A 1 142 ? -15.312 10.558 19.004 1.00 68.69 142 ILE A CA 1
ATOM 1188 C C . ILE A 1 142 ? -15.890 11.740 19.781 1.00 68.69 142 ILE A C 1
ATOM 1190 O O . ILE A 1 142 ? -17.060 12.086 19.600 1.00 68.69 142 ILE A O 1
ATOM 1194 N N . ASP A 1 143 ? -15.058 12.381 20.600 1.00 58.50 143 ASP A N 1
ATOM 1195 C CA . ASP A 1 143 ? -15.420 13.623 21.275 1.00 58.50 143 ASP A CA 1
ATOM 1196 C C . ASP A 1 143 ? -15.720 14.713 20.235 1.00 58.50 143 ASP A C 1
ATOM 1198 O O . ASP A 1 143 ? -15.028 14.839 19.218 1.00 58.50 143 ASP A O 1
ATOM 1202 N N . ARG A 1 144 ? -16.763 15.522 20.475 1.00 54.56 144 ARG A N 1
ATOM 1203 C CA . ARG A 1 144 ? -17.171 16.648 19.606 1.00 54.56 144 ARG A CA 1
ATOM 1204 C C . ARG A 1 144 ? -16.176 17.820 19.645 1.00 54.56 144 ARG A C 1
ATOM 1206 O O . ARG A 1 144 ? -16.581 18.975 19.541 1.00 54.56 144 ARG A O 1
ATOM 1213 N N . GLU A 1 145 ? -14.888 17.550 19.813 1.00 56.97 145 GLU A N 1
ATOM 1214 C CA . GLU A 1 145 ? -13.849 18.565 19.717 1.00 56.97 145 GLU A CA 1
ATOM 1215 C C . GLU A 1 145 ? -13.846 19.194 18.322 1.00 56.97 145 GLU A C 1
ATOM 1217 O O . GLU A 1 145 ? -14.137 18.546 17.305 1.00 56.97 145 GLU A O 1
ATOM 1222 N N . SER A 1 146 ? -13.534 20.487 18.277 1.00 58.34 146 SER A N 1
ATOM 1223 C CA . SER A 1 146 ? -13.466 21.241 17.032 1.00 58.34 146 SER A CA 1
ATOM 1224 C C . SER A 1 146 ? -12.347 20.694 16.140 1.00 58.34 146 SER A C 1
ATOM 1226 O O . SER A 1 146 ? -11.243 20.419 16.600 1.00 58.34 146 SER A O 1
ATOM 1228 N N . TYR A 1 147 ? -12.606 20.573 14.837 1.00 66.12 147 TYR A N 1
ATOM 1229 C CA . TYR A 1 147 ? -11.588 20.218 13.838 1.00 66.12 147 TYR A CA 1
ATOM 1230 C C . TYR A 1 147 ? -10.596 21.364 13.563 1.00 66.12 147 TYR A C 1
ATOM 1232 O O . TYR A 1 147 ? -9.780 21.277 12.653 1.00 66.12 147 TYR A O 1
ATOM 1240 N N . GLU A 1 148 ? -10.656 22.460 14.315 1.00 62.19 148 GLU A N 1
ATOM 1241 C CA . GLU A 1 148 ? -9.772 23.615 14.140 1.00 62.19 148 GLU A CA 1
ATOM 1242 C C . GLU A 1 148 ? -8.285 23.275 14.295 1.00 62.19 148 GLU A C 1
ATOM 1244 O O . GLU A 1 148 ? -7.451 23.910 13.650 1.00 62.19 148 GLU A O 1
ATOM 1249 N N . ASP A 1 149 ? -7.967 22.246 15.082 1.00 62.47 149 ASP A N 1
ATOM 1250 C CA . ASP A 1 149 ? -6.591 21.879 15.423 1.00 62.47 149 ASP A CA 1
ATOM 1251 C C . ASP A 1 149 ? -6.012 20.732 14.581 1.00 62.47 149 ASP A C 1
ATOM 1253 O O . ASP A 1 149 ? -4.828 20.413 14.704 1.00 62.47 149 ASP A O 1
ATOM 1257 N N . ILE A 1 150 ? -6.806 20.145 13.676 1.00 73.38 150 ILE A N 1
ATOM 1258 C CA . ILE A 1 150 ? -6.316 19.131 12.736 1.00 73.38 150 ILE A CA 1
ATOM 1259 C C . ILE A 1 150 ? -5.779 19.777 11.456 1.00 73.38 150 ILE A C 1
ATOM 1261 O O . ILE A 1 150 ? -6.248 20.824 11.000 1.00 73.38 150 ILE A O 1
ATOM 1265 N N . MET A 1 151 ? -4.800 19.125 10.829 1.00 67.50 151 MET A N 1
ATOM 1266 C CA . MET A 1 151 ? -4.233 19.575 9.558 1.00 67.50 151 MET A CA 1
ATOM 1267 C C . MET A 1 151 ? -5.341 19.763 8.505 1.00 67.50 151 MET A C 1
ATOM 1269 O O . MET A 1 151 ? -6.181 18.889 8.338 1.00 67.50 151 MET A O 1
ATOM 1273 N N . PHE A 1 152 ? -5.362 20.888 7.785 1.00 73.81 152 PHE A N 1
ATOM 1274 C CA . PHE A 1 152 ? -6.431 21.276 6.836 1.00 73.81 152 PHE A CA 1
ATOM 1275 C C . PHE A 1 152 ? -7.832 21.531 7.424 1.00 73.81 152 PHE A C 1
ATOM 1277 O O . PHE A 1 152 ? -8.742 21.840 6.652 1.00 73.81 152 PHE A O 1
ATOM 1284 N N . CYS A 1 153 ? -8.022 21.423 8.742 1.00 79.94 153 CYS A N 1
ATOM 1285 C CA . CYS A 1 153 ? -9.317 21.560 9.420 1.00 79.94 153 CYS A CA 1
ATOM 1286 C C . CYS A 1 153 ? -10.436 20.653 8.856 1.00 79.94 153 CYS A C 1
ATOM 1288 O O . CYS A 1 153 ? -11.620 20.960 8.992 1.00 79.94 153 CYS A O 1
ATOM 1290 N N . ASP A 1 154 ? -10.065 19.556 8.188 1.00 87.06 154 ASP A N 1
ATOM 1291 C CA . ASP A 1 154 ? -10.975 18.617 7.532 1.00 87.06 154 ASP A CA 1
ATOM 1292 C C . ASP A 1 154 ? -10.365 17.208 7.557 1.00 87.06 154 ASP A C 1
ATOM 1294 O O . ASP A 1 154 ? -9.353 16.989 6.884 1.00 87.06 154 ASP A O 1
ATOM 1298 N N . PRO A 1 155 ? -10.970 16.235 8.267 1.00 89.50 155 PRO A N 1
ATOM 1299 C CA . PRO A 1 155 ? -10.383 14.907 8.456 1.00 89.50 155 PRO A CA 1
ATOM 1300 C C . PRO A 1 155 ? -10.159 14.164 7.137 1.00 89.50 155 PRO A C 1
ATOM 1302 O O . PRO A 1 155 ? -9.271 13.322 7.043 1.00 89.50 155 PRO A O 1
ATOM 1305 N N . VAL A 1 156 ? -10.938 14.480 6.101 1.00 93.75 156 VAL A N 1
ATOM 1306 C CA . VAL A 1 156 ? -10.800 13.853 4.785 1.00 93.75 156 VAL A CA 1
ATOM 1307 C C . VAL A 1 156 ? -9.523 14.320 4.100 1.00 93.75 156 VAL A C 1
ATOM 1309 O O . VAL A 1 156 ? -8.733 13.492 3.650 1.00 93.75 156 VAL A O 1
ATOM 1312 N N . ARG A 1 157 ? -9.292 15.637 4.046 1.00 92.81 157 ARG A N 1
ATOM 1313 C CA . ARG A 1 157 ? -8.040 16.210 3.531 1.00 92.81 157 ARG A CA 1
ATOM 1314 C C . ARG A 1 157 ? -6.842 15.816 4.384 1.00 92.81 157 ARG A C 1
ATOM 1316 O O . ARG A 1 157 ? -5.801 15.499 3.819 1.00 92.81 157 ARG A O 1
ATOM 1323 N N . THR A 1 158 ? -6.992 15.780 5.711 1.00 92.75 158 THR A N 1
ATOM 1324 C CA . THR A 1 158 ? -5.953 15.268 6.615 1.00 92.75 158 THR A CA 1
ATOM 1325 C C . THR A 1 158 ? -5.579 13.838 6.254 1.00 92.75 158 THR A C 1
ATOM 1327 O O . THR A 1 158 ? -4.409 13.562 6.020 1.00 92.75 158 THR A O 1
ATOM 1330 N N . GLY A 1 159 ? -6.563 12.938 6.161 1.00 95.62 159 GLY A N 1
ATOM 1331 C CA . GLY A 1 159 ? -6.322 11.534 5.842 1.00 95.62 159 GLY A CA 1
ATOM 1332 C C . GLY A 1 159 ? -5.695 11.342 4.468 1.00 95.62 159 GLY A C 1
ATOM 1333 O O . GLY A 1 159 ? -4.750 10.574 4.325 1.00 95.62 159 GLY A O 1
ATOM 1334 N N . ALA A 1 160 ? -6.158 12.095 3.468 1.00 97.00 160 ALA A N 1
ATOM 1335 C CA . ALA A 1 160 ? -5.564 12.064 2.137 1.00 97.00 160 ALA A CA 1
ATOM 1336 C C . ALA A 1 160 ? -4.094 12.497 2.142 1.00 97.00 160 ALA A C 1
ATOM 1338 O O . ALA A 1 160 ? -3.254 11.833 1.541 1.00 97.00 160 ALA A O 1
ATOM 1339 N N . ALA A 1 161 ? -3.775 13.575 2.856 1.00 95.94 161 ALA A N 1
ATOM 1340 C CA . ALA A 1 161 ? -2.404 14.039 2.988 1.00 95.94 161 ALA A CA 1
ATOM 1341 C C . ALA A 1 161 ? -1.533 13.052 3.777 1.00 95.94 161 ALA A C 1
ATOM 1343 O O . ALA A 1 161 ? -0.407 12.802 3.363 1.00 95.94 161 ALA A O 1
ATOM 1344 N N . LEU A 1 162 ? -2.035 12.446 4.860 1.00 96.75 162 LEU A N 1
ATOM 1345 C CA . LEU A 1 162 ? -1.295 11.441 5.637 1.00 96.75 162 LEU A CA 1
ATOM 1346 C C . LEU A 1 162 ? -0.980 10.179 4.821 1.00 96.75 162 LEU A C 1
ATOM 1348 O O . LEU A 1 162 ? 0.134 9.667 4.918 1.00 96.75 162 LEU A O 1
ATOM 1352 N N . PHE A 1 163 ? -1.928 9.717 3.997 1.00 98.25 163 PHE A N 1
ATOM 1353 C CA . PHE A 1 163 ? -1.723 8.582 3.095 1.00 98.25 163 PHE A CA 1
ATOM 1354 C C . PHE A 1 163 ? -0.680 8.902 2.016 1.00 98.25 163 PHE A C 1
ATOM 1356 O O . PHE A 1 163 ? 0.312 8.192 1.892 1.00 98.25 163 PHE A O 1
ATOM 1363 N N . LEU A 1 164 ? -0.862 10.006 1.279 1.00 97.44 164 LEU A N 1
ATOM 1364 C CA . LEU A 1 164 ? 0.035 10.388 0.179 1.00 97.44 164 LEU A CA 1
ATOM 1365 C C . LEU A 1 164 ? 1.442 10.785 0.651 1.00 97.44 164 LEU A C 1
ATOM 1367 O O . LEU A 1 164 ? 2.379 10.722 -0.135 1.00 97.44 164 LEU A O 1
ATOM 1371 N N . SER A 1 165 ? 1.589 11.189 1.916 1.00 96.06 165 SER A N 1
ATOM 1372 C CA . SER A 1 165 ? 2.881 11.478 2.556 1.00 96.06 165 SER A CA 1
ATOM 1373 C C . SER A 1 165 ? 3.441 10.309 3.372 1.00 96.06 165 SER A C 1
ATOM 1375 O O . SER A 1 165 ? 4.345 10.510 4.178 1.00 96.06 165 SER A O 1
ATOM 1377 N N . SER A 1 166 ? 2.885 9.102 3.245 1.00 97.00 166 SER A N 1
ATOM 1378 C CA . SER A 1 166 ? 3.457 7.914 3.881 1.00 97.00 166 SER A CA 1
ATOM 1379 C C . SER A 1 166 ? 4.731 7.477 3.155 1.00 97.00 166 SER A C 1
ATOM 1381 O O . SER A 1 166 ? 4.752 7.387 1.924 1.00 97.00 166 SER A O 1
ATOM 1383 N N . ALA A 1 167 ? 5.770 7.119 3.915 1.00 96.62 167 ALA A N 1
ATOM 1384 C CA . ALA A 1 167 ? 6.993 6.552 3.348 1.00 96.62 167 ALA A CA 1
ATOM 1385 C C . ALA A 1 167 ? 6.722 5.221 2.615 1.00 96.62 167 ALA A C 1
ATOM 1387 O O . ALA A 1 167 ? 7.400 4.915 1.638 1.00 96.62 167 ALA A O 1
ATOM 1388 N N . PHE A 1 168 ? 5.685 4.471 3.013 1.00 97.31 168 PHE A N 1
ATOM 1389 C CA . PHE A 1 168 ? 5.268 3.244 2.326 1.00 97.31 168 PHE A CA 1
ATOM 1390 C C . PHE A 1 168 ? 4.553 3.517 1.001 1.00 97.31 168 PHE A C 1
ATOM 1392 O O . PHE A 1 168 ? 4.763 2.779 0.045 1.00 97.31 168 PHE A O 1
ATOM 1399 N N . TYR A 1 169 ? 3.775 4.602 0.892 1.00 97.56 169 TYR A N 1
ATOM 1400 C CA . TYR A 1 169 ? 3.238 5.043 -0.404 1.00 97.56 169 TYR A CA 1
ATOM 1401 C C . TYR A 1 169 ? 4.360 5.459 -1.356 1.00 97.56 169 TYR A C 1
ATOM 1403 O O . TYR A 1 169 ? 4.376 5.053 -2.519 1.00 97.56 169 TYR A O 1
ATOM 1411 N N . MET A 1 170 ? 5.335 6.214 -0.850 1.00 96.44 170 MET A N 1
ATOM 1412 C CA . MET A 1 170 ? 6.511 6.588 -1.625 1.00 96.44 170 MET A CA 1
ATOM 1413 C C . MET A 1 170 ? 7.310 5.365 -2.087 1.00 96.44 170 MET A C 1
ATOM 1415 O O . MET A 1 170 ? 7.605 5.245 -3.272 1.00 96.44 170 MET A O 1
ATOM 1419 N N . SER A 1 171 ? 7.638 4.444 -1.183 1.00 95.44 171 SER A N 1
ATOM 1420 C CA . SER A 1 171 ? 8.370 3.230 -1.543 1.00 95.44 171 SER A CA 1
ATOM 1421 C C . SER A 1 171 ? 7.606 2.392 -2.574 1.00 95.44 171 SER A C 1
ATOM 1423 O O . SER A 1 171 ? 8.127 2.117 -3.655 1.00 95.44 171 SER A O 1
ATOM 1425 N N . ALA A 1 172 ? 6.350 2.046 -2.288 1.00 95.62 172 ALA A N 1
ATOM 1426 C CA . ALA A 1 172 ? 5.598 1.113 -3.113 1.00 95.62 172 ALA A CA 1
ATOM 1427 C C . ALA A 1 172 ? 5.229 1.700 -4.481 1.00 95.62 172 ALA A C 1
ATOM 1429 O O . ALA A 1 172 ? 5.527 1.102 -5.511 1.00 95.62 172 ALA A O 1
ATOM 1430 N N . VAL A 1 173 ? 4.605 2.881 -4.515 1.00 96.50 173 VAL A N 1
ATOM 1431 C CA . VAL A 1 173 ? 4.066 3.457 -5.759 1.00 96.50 173 VAL A CA 1
ATOM 1432 C C . VAL A 1 173 ? 5.118 4.285 -6.491 1.00 96.50 173 VAL A C 1
ATOM 1434 O O . VAL A 1 173 ? 5.257 4.175 -7.709 1.00 96.50 173 VAL A O 1
ATOM 1437 N N . VAL A 1 174 ? 5.873 5.119 -5.770 1.00 96.44 174 VAL A N 1
ATOM 1438 C CA . VAL A 1 174 ? 6.796 6.074 -6.399 1.00 96.44 174 VAL A CA 1
ATOM 1439 C C . VAL A 1 174 ? 8.115 5.428 -6.794 1.00 96.44 174 VAL A C 1
ATOM 1441 O O . VAL A 1 174 ? 8.520 5.573 -7.947 1.00 96.44 174 VAL A O 1
ATOM 1444 N N . ILE A 1 175 ? 8.753 4.679 -5.897 1.00 95.12 175 ILE A N 1
ATOM 1445 C CA . ILE A 1 175 ? 10.031 4.014 -6.181 1.00 95.12 175 ILE A CA 1
ATOM 1446 C C . ILE A 1 175 ? 9.789 2.719 -6.958 1.00 95.12 175 ILE A C 1
ATOM 1448 O O . ILE A 1 175 ? 10.201 2.607 -8.113 1.00 95.12 175 ILE A O 1
ATOM 1452 N N . CYS A 1 176 ? 9.050 1.780 -6.368 1.00 92.81 176 CYS A N 1
ATOM 1453 C CA . CYS A 1 176 ? 8.913 0.431 -6.912 1.00 92.81 176 CYS A CA 1
ATOM 1454 C C . CYS A 1 176 ? 7.871 0.317 -8.042 1.00 92.81 176 CYS A C 1
ATOM 1456 O O . CYS A 1 176 ? 7.898 -0.655 -8.789 1.00 92.81 176 CYS A O 1
ATOM 1458 N N . GLY A 1 177 ? 6.953 1.281 -8.200 1.00 92.75 177 GLY A N 1
ATOM 1459 C CA . GLY A 1 177 ? 5.918 1.224 -9.246 1.00 92.75 177 GLY A CA 1
ATOM 1460 C C . GLY A 1 177 ? 4.905 0.091 -9.060 1.00 92.75 177 GLY A C 1
ATOM 1461 O O . GLY A 1 177 ? 4.398 -0.454 -10.036 1.00 92.75 177 GLY A O 1
ATOM 1462 N N . GLN A 1 178 ? 4.631 -0.283 -7.815 1.00 90.12 178 GLN A N 1
ATOM 1463 C CA . GLN A 1 178 ? 3.891 -1.492 -7.478 1.00 90.12 178 GLN A CA 1
ATOM 1464 C C . GLN A 1 178 ? 2.380 -1.282 -7.547 1.00 90.12 178 GLN A C 1
ATOM 1466 O O . GLN A 1 178 ? 1.843 -0.210 -7.251 1.00 90.12 178 GLN A O 1
ATOM 1471 N N . TYR A 1 179 ? 1.687 -2.331 -7.975 1.00 91.31 179 TYR A N 1
ATOM 1472 C CA . TYR A 1 179 ? 0.279 -2.312 -8.379 1.00 91.31 179 TYR A CA 1
ATOM 1473 C C . TYR A 1 179 ? -0.660 -2.926 -7.333 1.00 91.31 179 TYR A C 1
ATOM 1475 O O . TYR A 1 179 ? -1.853 -3.083 -7.592 1.00 91.31 179 TYR A O 1
ATOM 1483 N N . ASP A 1 180 ? -0.188 -3.194 -6.111 1.00 91.69 180 ASP A N 1
ATOM 1484 C CA . ASP A 1 180 ? -1.039 -3.647 -4.997 1.00 91.69 180 ASP A CA 1
ATOM 1485 C C . ASP A 1 180 ? -2.202 -2.672 -4.709 1.00 91.69 180 ASP A C 1
ATOM 1487 O O . ASP A 1 180 ? -3.277 -3.077 -4.255 1.00 91.69 180 ASP A O 1
ATOM 1491 N N . ILE A 1 181 ? -2.032 -1.387 -5.055 1.00 96.06 181 ILE A N 1
ATOM 1492 C CA . ILE A 1 181 ? -3.066 -0.346 -4.953 1.00 96.06 181 ILE A CA 1
ATOM 1493 C C . ILE A 1 181 ? -4.337 -0.675 -5.765 1.00 96.06 181 ILE A C 1
ATOM 1495 O O . ILE A 1 181 ? -5.431 -0.226 -5.407 1.00 96.06 181 ILE A O 1
ATOM 1499 N N . ILE A 1 182 ? -4.223 -1.497 -6.819 1.00 96.56 182 ILE A N 1
ATOM 1500 C CA . ILE A 1 182 ? -5.356 -1.985 -7.616 1.00 96.56 182 ILE A CA 1
ATOM 1501 C C . ILE A 1 182 ? -6.253 -2.866 -6.742 1.00 96.56 182 ILE A C 1
ATOM 1503 O O . ILE A 1 182 ? -7.423 -2.541 -6.536 1.00 96.56 182 ILE A O 1
ATOM 1507 N N . SER A 1 183 ? -5.701 -3.941 -6.165 1.00 95.44 183 SER A N 1
ATOM 1508 C CA . SER A 1 183 ? -6.452 -4.837 -5.273 1.00 95.44 183 SER A CA 1
ATOM 1509 C C . SER A 1 183 ? -6.971 -4.079 -4.046 1.00 95.44 183 SER A C 1
ATOM 1511 O O . SER A 1 183 ? -8.152 -4.175 -3.701 1.00 95.44 183 SER A O 1
ATOM 1513 N N . MET A 1 184 ? -6.143 -3.208 -3.458 1.00 96.75 184 MET A N 1
ATOM 1514 C CA . MET A 1 184 ? -6.540 -2.392 -2.307 1.00 96.75 184 MET A CA 1
ATOM 1515 C C . MET A 1 184 ? -7.706 -1.441 -2.592 1.00 96.75 184 MET A C 1
ATOM 1517 O O . MET A 1 184 ? -8.493 -1.163 -1.687 1.00 96.75 184 MET A O 1
ATOM 1521 N N . THR A 1 185 ? -7.880 -0.970 -3.831 1.00 98.44 185 THR A N 1
ATOM 1522 C CA . THR A 1 185 ? -9.059 -0.174 -4.212 1.00 98.44 185 THR A CA 1
ATOM 1523 C C . THR A 1 185 ? -10.344 -0.972 -3.991 1.00 98.44 185 THR A C 1
ATOM 1525 O O . THR A 1 185 ? -11.301 -0.459 -3.405 1.00 98.44 185 THR A O 1
ATOM 1528 N N . PHE A 1 186 ? -10.355 -2.243 -4.394 1.00 98.38 186 PHE A N 1
ATOM 1529 C CA . PHE A 1 186 ? -11.500 -3.133 -4.215 1.00 98.38 186 PHE A CA 1
ATOM 1530 C C . PHE A 1 186 ? -11.684 -3.554 -2.751 1.00 98.38 186 PHE A C 1
ATOM 1532 O O . PHE A 1 186 ? -12.815 -3.548 -2.266 1.00 98.38 186 PHE A O 1
ATOM 1539 N N . VAL A 1 187 ? -10.601 -3.800 -2.002 1.00 98.31 187 VAL A N 1
ATOM 1540 C CA . VAL A 1 187 ? -10.673 -4.037 -0.544 1.00 98.31 187 VAL A CA 1
ATOM 1541 C C . VAL A 1 187 ? -11.346 -2.855 0.167 1.00 98.31 187 VAL A C 1
ATOM 1543 O O . VAL A 1 187 ? -12.286 -3.050 0.939 1.00 98.31 187 VAL A O 1
ATOM 1546 N N . MET A 1 188 ? -10.949 -1.613 -0.136 1.00 98.00 188 MET A N 1
ATOM 1547 C CA . MET A 1 188 ? -11.570 -0.415 0.449 1.00 98.00 188 MET A CA 1
ATOM 1548 C C . MET A 1 188 ? -13.062 -0.293 0.105 1.00 98.00 188 MET A C 1
ATOM 1550 O O . MET A 1 188 ? -13.850 0.114 0.963 1.00 98.00 188 MET A O 1
ATOM 1554 N N . GLN A 1 189 ? -13.473 -0.663 -1.116 1.00 97.62 189 GLN A N 1
ATOM 1555 C CA . GLN A 1 189 ? -14.891 -0.688 -1.500 1.00 97.62 189 GLN A CA 1
ATOM 1556 C C . GLN A 1 189 ? -15.669 -1.738 -0.708 1.00 97.62 189 GLN A C 1
ATOM 1558 O O . GLN A 1 189 ? -16.748 -1.445 -0.188 1.00 97.62 189 GLN A O 1
ATOM 1563 N N . GLY A 1 190 ? -15.106 -2.940 -0.564 1.00 96.69 190 GLY A N 1
ATOM 1564 C CA . GLY A 1 190 ? -15.698 -4.004 0.237 1.00 96.69 190 GLY A CA 1
ATOM 1565 C C . GLY A 1 190 ? -15.964 -3.543 1.670 1.00 96.69 190 GLY A C 1
ATOM 1566 O O . GLY A 1 190 ? -17.078 -3.691 2.170 1.00 96.69 190 GLY A O 1
ATOM 1567 N N . ILE A 1 191 ? -14.988 -2.889 2.304 1.00 96.50 191 ILE A N 1
ATOM 1568 C CA . ILE A 1 191 ? -15.121 -2.361 3.672 1.00 96.50 191 ILE A CA 1
ATOM 1569 C C . ILE A 1 191 ? -16.134 -1.210 3.746 1.00 96.50 191 ILE A C 1
ATOM 1571 O O . ILE A 1 191 ? -16.941 -1.147 4.675 1.00 96.50 191 ILE A O 1
ATOM 1575 N N . LEU A 1 192 ? -16.143 -0.307 2.762 1.00 95.88 192 LEU A N 1
ATOM 1576 C CA . LEU A 1 192 ? -17.132 0.771 2.690 1.00 95.88 192 LEU A CA 1
ATOM 1577 C C . LEU A 1 192 ? -18.561 0.211 2.671 1.00 95.88 192 LEU A C 1
ATOM 1579 O O . LEU A 1 192 ? -19.429 0.681 3.415 1.00 95.88 192 LEU A O 1
ATOM 1583 N N . HIS A 1 193 ? -18.804 -0.814 1.857 1.00 93.19 193 HIS A N 1
ATOM 1584 C CA . HIS A 1 193 ? -20.085 -1.507 1.828 1.00 93.19 193 HIS A CA 1
ATOM 1585 C C . HIS A 1 193 ? -20.349 -2.261 3.133 1.00 93.19 193 HIS A C 1
ATOM 1587 O O . HIS A 1 193 ? -21.469 -2.216 3.632 1.00 93.19 193 HIS A O 1
ATOM 1593 N N . TYR A 1 194 ? -19.337 -2.892 3.730 1.00 92.62 194 TYR A N 1
ATOM 1594 C CA . TYR A 1 194 ? -19.473 -3.595 5.006 1.00 92.62 194 TYR A CA 1
ATOM 1595 C C . TYR A 1 194 ? -19.984 -2.676 6.132 1.00 92.62 194 TYR A C 1
ATOM 1597 O O . TYR A 1 194 ? -20.847 -3.089 6.910 1.00 92.62 194 TYR A O 1
ATOM 1605 N N . ILE A 1 195 ? -19.498 -1.426 6.189 1.00 91.62 195 ILE A N 1
ATOM 1606 C CA . ILE A 1 195 ? -19.870 -0.430 7.211 1.00 91.62 195 ILE A CA 1
ATOM 1607 C C . ILE A 1 195 ? -21.220 0.240 6.923 1.00 91.62 195 ILE A C 1
ATOM 1609 O O . ILE A 1 195 ? -22.015 0.462 7.833 1.00 91.62 195 ILE A O 1
ATOM 1613 N N . THR A 1 196 ? -21.492 0.620 5.672 1.00 85.25 196 THR A N 1
ATOM 1614 C CA . THR A 1 196 ? -22.670 1.453 5.332 1.00 85.25 196 THR A CA 1
ATOM 1615 C C . THR A 1 196 ? -24.014 0.726 5.424 1.00 85.25 196 THR A C 1
ATOM 1617 O O . THR A 1 196 ? -25.075 1.340 5.286 1.00 85.25 196 THR A O 1
ATOM 1620 N N . GLU A 1 197 ? -23.980 -0.571 5.683 1.00 68.94 197 GLU A N 1
ATOM 1621 C CA . GLU A 1 197 ? -25.091 -1.481 5.482 1.00 68.94 197 GLU A CA 1
ATOM 1622 C C . GLU A 1 197 ? -26.053 -1.701 6.635 1.00 68.94 197 GLU A C 1
ATOM 1624 O O . GLU A 1 197 ? -27.110 -2.287 6.399 1.00 68.94 197 GLU A O 1
ATOM 1629 N N . ASP A 1 198 ? -25.779 -1.189 7.835 1.00 55.38 198 ASP A N 1
ATOM 1630 C CA . ASP A 1 198 ? -26.689 -1.293 8.994 1.00 55.38 198 ASP A CA 1
ATOM 1631 C C . ASP A 1 198 ? -28.100 -0.688 8.743 1.00 55.38 198 ASP A C 1
ATOM 1633 O O . ASP A 1 198 ? -28.954 -0.654 9.625 1.00 55.38 198 ASP A O 1
ATOM 1637 N N . LYS A 1 199 ? -28.385 -0.218 7.521 1.00 48.31 199 LYS A N 1
ATOM 1638 C CA . LYS A 1 199 ? -29.637 0.397 7.071 1.00 48.31 199 LYS A CA 1
ATOM 1639 C C . LYS A 1 199 ? -30.487 -0.462 6.133 1.00 48.31 199 LYS A C 1
ATOM 1641 O O . LYS A 1 199 ? -31.667 -0.150 5.967 1.00 48.31 199 LYS A O 1
ATOM 1646 N N . ILE A 1 200 ? -29.948 -1.518 5.517 1.00 44.06 200 ILE A N 1
ATOM 1647 C CA . ILE A 1 200 ? -30.726 -2.378 4.612 1.00 44.06 200 ILE A CA 1
ATOM 1648 C C . ILE A 1 200 ? -31.262 -3.554 5.432 1.00 44.06 200 ILE A C 1
ATOM 1650 O O . ILE A 1 200 ? -30.542 -4.480 5.781 1.00 44.06 200 ILE A O 1
ATOM 1654 N N . LYS A 1 201 ? -32.556 -3.502 5.770 1.00 42.59 201 LYS A N 1
ATOM 1655 C CA . LYS A 1 201 ? -33.298 -4.449 6.632 1.00 42.59 201 LYS A CA 1
ATOM 1656 C C . LYS A 1 201 ? -33.348 -5.917 6.150 1.00 42.59 201 LYS A C 1
ATOM 1658 O O . LYS A 1 201 ? -34.174 -6.684 6.640 1.00 42.59 201 LYS A O 1
ATOM 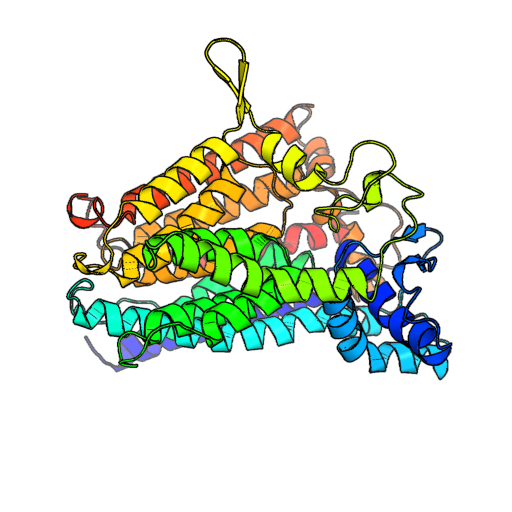1663 N N . ARG A 1 202 ? -32.514 -6.353 5.206 1.00 39.88 202 ARG A N 1
ATOM 1664 C CA . ARG A 1 202 ? -32.448 -7.745 4.737 1.00 39.88 202 ARG A CA 1
ATOM 1665 C C . ARG A 1 202 ? -30.994 -8.132 4.492 1.00 39.88 202 ARG A C 1
ATOM 1667 O O . ARG A 1 202 ? -30.239 -7.360 3.924 1.00 39.88 202 ARG A O 1
ATOM 1674 N N . GLY A 1 203 ? -30.631 -9.301 5.011 1.00 51.06 203 GLY A N 1
ATOM 1675 C CA . GLY A 1 203 ? -29.257 -9.761 5.159 1.00 51.06 203 GLY A CA 1
ATOM 1676 C C . GLY A 1 203 ? -28.414 -9.839 3.886 1.00 51.06 203 GLY A C 1
ATOM 1677 O O . GLY A 1 203 ? -28.924 -9.876 2.775 1.00 51.06 203 GLY A O 1
ATOM 1678 N N . TYR A 1 204 ? -27.117 -9.996 4.153 1.00 56.97 204 TYR A N 1
ATOM 1679 C CA . TYR A 1 204 ? -26.003 -10.272 3.244 1.00 56.97 204 TYR A CA 1
ATOM 1680 C C . TYR A 1 204 ? -25.596 -9.154 2.291 1.00 56.97 204 TYR A C 1
ATOM 1682 O O . TYR A 1 204 ? -26.317 -8.764 1.378 1.00 56.97 204 TYR A O 1
ATOM 1690 N N . ASN A 1 205 ? -24.351 -8.727 2.474 1.00 75.94 205 ASN A N 1
ATOM 1691 C CA . ASN A 1 205 ? -23.697 -7.751 1.634 1.00 75.94 205 ASN A CA 1
ATOM 1692 C C . ASN A 1 205 ? -23.168 -8.385 0.354 1.00 75.94 205 ASN A C 1
ATOM 1694 O O . ASN A 1 205 ? -22.017 -8.828 0.292 1.00 75.94 205 ASN A O 1
ATOM 1698 N N . VAL A 1 206 ? -24.006 -8.423 -0.676 1.00 86.94 206 VAL A N 1
ATOM 1699 C CA . VAL A 1 206 ? -23.577 -8.894 -1.997 1.00 86.94 206 VAL A CA 1
ATOM 1700 C C . VAL A 1 206 ? -22.392 -8.067 -2.506 1.00 86.94 206 VAL A C 1
ATOM 1702 O O . VAL A 1 206 ? -21.496 -8.633 -3.118 1.00 86.94 206 VAL A O 1
ATOM 1705 N N . PHE A 1 207 ? -22.320 -6.766 -2.199 1.00 91.44 207 PHE A N 1
ATOM 1706 C CA . PHE A 1 207 ? -21.233 -5.898 -2.660 1.00 91.44 207 PHE A CA 1
ATOM 1707 C C . PHE A 1 207 ? -19.907 -6.127 -1.921 1.00 91.44 207 PHE A C 1
ATOM 1709 O O . PHE A 1 207 ? -18.863 -6.118 -2.555 1.00 91.44 207 PHE A O 1
ATOM 1716 N N . PHE A 1 208 ? -19.913 -6.398 -0.617 1.00 94.06 208 PHE A N 1
ATOM 1717 C CA . PHE A 1 208 ? -18.734 -6.816 0.150 1.00 94.06 208 PHE A CA 1
ATOM 1718 C C . PHE A 1 208 ? -18.180 -8.111 -0.427 1.00 94.06 208 PHE A C 1
ATOM 1720 O O . PHE A 1 208 ? -17.003 -8.159 -0.761 1.00 94.06 208 PHE A O 1
ATOM 1727 N N . ILE A 1 209 ? -19.035 -9.120 -0.626 1.00 94.81 209 ILE A N 1
ATOM 1728 C CA . ILE A 1 209 ? -18.628 -10.386 -1.246 1.00 94.81 209 ILE A CA 1
ATOM 1729 C C . ILE A 1 209 ? -18.078 -10.120 -2.650 1.00 94.81 209 ILE A C 1
ATOM 1731 O O . ILE A 1 209 ? -16.963 -10.528 -2.941 1.00 94.81 209 ILE A O 1
ATOM 1735 N N . LEU A 1 210 ? -18.805 -9.384 -3.495 1.00 95.88 210 LEU A N 1
ATOM 1736 C CA . LEU A 1 210 ? -18.403 -9.077 -4.869 1.00 95.88 210 LEU A CA 1
ATOM 1737 C C . LEU A 1 210 ? -17.042 -8.373 -4.938 1.00 95.88 210 LEU A C 1
ATOM 1739 O O . LEU A 1 210 ? -16.180 -8.782 -5.708 1.00 95.88 210 LEU A O 1
ATOM 1743 N N . TYR A 1 211 ? -16.833 -7.327 -4.138 1.00 97.56 211 TYR A N 1
ATOM 1744 C CA . TYR A 1 211 ? -15.587 -6.567 -4.164 1.00 97.56 211 TYR A CA 1
ATOM 1745 C C . TYR A 1 211 ? -14.398 -7.389 -3.668 1.00 97.56 211 TYR A C 1
ATOM 1747 O O . TYR A 1 211 ? -13.335 -7.324 -4.281 1.00 97.56 211 TYR A O 1
ATOM 1755 N N . PHE A 1 212 ? -14.568 -8.209 -2.627 1.00 97.12 212 PHE A N 1
ATOM 1756 C CA . PHE A 1 212 ? -13.514 -9.131 -2.198 1.00 97.12 212 PHE A CA 1
ATOM 1757 C C . PHE A 1 212 ? -13.276 -10.262 -3.209 1.00 97.12 212 PHE A C 1
ATOM 1759 O O . PHE A 1 212 ? -12.129 -10.650 -3.415 1.00 97.12 212 PHE A O 1
ATOM 1766 N N . ALA A 1 213 ? -14.317 -10.728 -3.902 1.00 96.31 213 ALA A N 1
ATOM 1767 C CA . ALA A 1 213 ? -14.208 -11.731 -4.959 1.00 96.31 213 ALA A CA 1
ATOM 1768 C C . ALA A 1 213 ? -13.464 -11.215 -6.206 1.00 96.31 213 ALA A C 1
ATOM 1770 O O . ALA A 1 213 ? -12.851 -11.998 -6.925 1.00 96.31 213 ALA A O 1
ATOM 1771 N N . ILE A 1 214 ? -13.484 -9.898 -6.448 1.00 96.50 214 ILE A N 1
ATOM 1772 C CA . ILE A 1 214 ? -12.654 -9.230 -7.466 1.00 96.50 214 ILE A CA 1
ATOM 1773 C C . ILE A 1 214 ? -11.236 -8.971 -6.935 1.00 96.50 214 ILE A C 1
ATOM 1775 O O . ILE A 1 214 ? -10.262 -9.166 -7.657 1.00 96.50 214 ILE A O 1
ATOM 1779 N N . ALA A 1 215 ? -11.099 -8.531 -5.680 1.00 95.69 215 ALA A N 1
ATOM 1780 C CA . ALA A 1 215 ? -9.805 -8.193 -5.082 1.00 95.69 215 ALA A CA 1
ATOM 1781 C C . ALA A 1 215 ? -8.871 -9.407 -4.958 1.00 95.69 215 ALA A C 1
ATOM 1783 O O . ALA A 1 215 ? -7.664 -9.283 -5.160 1.00 95.69 215 ALA A O 1
ATOM 1784 N N . LEU A 1 216 ? -9.437 -10.571 -4.637 1.00 88.75 216 LEU A N 1
ATOM 1785 C CA . LEU A 1 216 ? -8.704 -11.806 -4.391 1.00 88.75 216 LEU A CA 1
ATOM 1786 C C . LEU A 1 216 ? -7.854 -12.289 -5.582 1.00 88.75 216 LEU A C 1
ATOM 1788 O O . LEU A 1 216 ? -6.655 -12.476 -5.384 1.00 88.75 216 LEU A O 1
ATOM 1792 N N . PRO A 1 217 ? -8.394 -12.479 -6.803 1.00 86.88 217 PRO A N 1
ATOM 1793 C CA . PRO A 1 217 ? -7.568 -12.867 -7.947 1.00 86.88 217 PRO A CA 1
ATOM 1794 C C . PRO A 1 217 ? -6.503 -11.812 -8.284 1.00 86.88 217 PRO A C 1
ATOM 1796 O O . PRO A 1 217 ? -5.458 -12.156 -8.817 1.00 86.88 217 PRO A O 1
ATOM 1799 N N . LEU A 1 218 ? -6.711 -10.537 -7.938 1.00 88.19 218 LEU A N 1
ATOM 1800 C CA . LEU A 1 218 ? -5.690 -9.498 -8.121 1.00 88.19 218 LEU A CA 1
ATOM 1801 C C . LEU A 1 218 ? -4.550 -9.607 -7.099 1.00 88.19 218 LEU A C 1
ATOM 1803 O O . LEU A 1 218 ? -3.394 -9.377 -7.445 1.00 88.19 218 LEU A O 1
ATOM 1807 N N . LYS A 1 219 ? -4.869 -9.919 -5.837 1.00 86.62 219 LYS A N 1
ATOM 1808 C CA . LYS A 1 219 ? -3.888 -10.147 -4.770 1.00 86.62 219 LYS A CA 1
ATOM 1809 C C . LYS A 1 219 ? -4.519 -10.947 -3.629 1.00 86.62 219 LYS A C 1
ATOM 1811 O O . LYS A 1 219 ? -5.539 -10.541 -3.066 1.00 86.62 219 LYS A O 1
ATOM 1816 N N . MET A 1 220 ? -3.859 -12.027 -3.213 1.00 82.69 220 MET A N 1
ATOM 1817 C CA . MET A 1 220 ? -4.373 -12.924 -2.168 1.00 82.69 220 MET A CA 1
ATOM 1818 C C . MET A 1 220 ? -4.524 -12.262 -0.794 1.00 82.69 220 MET A C 1
ATOM 1820 O O . MET A 1 220 ? -5.392 -12.659 -0.018 1.00 82.69 220 MET A O 1
ATOM 1824 N N . PHE A 1 221 ? -3.775 -11.187 -0.524 1.00 83.25 221 PHE A N 1
ATOM 1825 C CA . PHE A 1 221 ? -3.868 -10.422 0.723 1.00 83.25 221 PHE A CA 1
ATOM 1826 C C . PHE A 1 221 ? -5.255 -9.836 1.013 1.00 83.25 221 PHE A C 1
ATOM 1828 O O . PHE A 1 221 ? -5.539 -9.473 2.153 1.00 83.25 221 PHE A O 1
ATOM 1835 N N . ALA A 1 222 ? -6.152 -9.784 0.025 1.00 88.94 222 ALA A N 1
ATOM 1836 C CA . ALA A 1 222 ? -7.551 -9.442 0.253 1.00 88.94 222 ALA A CA 1
ATOM 1837 C C . ALA A 1 222 ? -8.251 -10.421 1.222 1.00 88.94 222 ALA A C 1
ATOM 1839 O O . ALA A 1 222 ? -9.118 -10.000 1.991 1.00 88.94 222 ALA A O 1
ATOM 1840 N N . LEU A 1 223 ? -7.870 -11.708 1.232 1.00 90.31 223 LEU A N 1
ATOM 1841 C CA . LEU A 1 223 ? -8.442 -12.699 2.153 1.00 90.31 223 LEU A CA 1
ATOM 1842 C C . LEU A 1 223 ? -8.109 -12.406 3.607 1.00 90.31 223 LEU A C 1
ATOM 1844 O O . LEU A 1 223 ? -8.967 -12.619 4.466 1.00 90.31 223 LEU A O 1
ATOM 1848 N N . LEU A 1 224 ? -6.908 -11.878 3.856 1.00 91.44 224 LEU A N 1
ATOM 1849 C CA . LEU A 1 224 ? -6.470 -11.541 5.200 1.00 91.44 224 LEU A CA 1
ATOM 1850 C C . LEU A 1 224 ? -7.458 -10.566 5.843 1.00 91.44 224 LEU A C 1
ATOM 1852 O O . LEU A 1 224 ? -7.819 -10.733 6.992 1.00 91.44 224 LEU A O 1
ATOM 1856 N N . VAL A 1 225 ? -7.987 -9.590 5.100 1.00 96.19 225 VAL A N 1
ATOM 1857 C CA . VAL A 1 225 ? -8.995 -8.658 5.636 1.00 96.19 225 VAL A CA 1
ATOM 1858 C C . VAL A 1 225 ? -10.405 -9.253 5.614 1.00 96.19 225 VAL A C 1
ATOM 1860 O O . VAL A 1 225 ? -11.203 -9.025 6.528 1.00 96.19 225 VAL A O 1
ATOM 1863 N N . PHE A 1 226 ? -10.745 -10.001 4.564 1.00 96.69 226 PHE A N 1
ATOM 1864 C CA . PHE A 1 226 ? -12.086 -10.551 4.380 1.00 96.69 226 PHE A CA 1
ATOM 1865 C C . PHE A 1 226 ? -12.501 -11.492 5.515 1.00 96.69 226 PHE A C 1
ATOM 1867 O O . PHE A 1 226 ? -13.602 -11.345 6.052 1.00 96.69 226 PHE A O 1
ATOM 1874 N N . ILE A 1 227 ? -11.645 -12.458 5.869 1.00 96.12 227 ILE A N 1
ATOM 1875 C CA . ILE A 1 227 ? -12.000 -13.535 6.804 1.00 96.12 227 ILE A CA 1
ATOM 1876 C C . ILE A 1 227 ? -12.269 -12.978 8.215 1.00 96.12 227 ILE A C 1
ATOM 1878 O O . ILE A 1 227 ? -13.363 -13.233 8.730 1.00 96.12 227 ILE A O 1
ATOM 1882 N N . PRO A 1 228 ? -11.384 -12.170 8.835 1.00 96.88 228 PRO A N 1
ATOM 1883 C CA . PRO A 1 228 ? -11.650 -11.562 10.136 1.00 96.88 228 PRO A CA 1
ATOM 1884 C C . PRO A 1 228 ? -12.928 -10.720 10.147 1.00 96.88 228 PRO A C 1
ATOM 1886 O O . PRO A 1 228 ? -13.732 -10.851 11.068 1.00 96.88 228 PRO A O 1
ATOM 1889 N N . LEU A 1 229 ? -13.182 -9.908 9.112 1.00 96.12 229 LEU A N 1
ATOM 1890 C CA . LEU A 1 229 ? -14.411 -9.110 9.022 1.00 96.12 229 LEU A CA 1
ATOM 1891 C C . LEU A 1 229 ? -15.669 -9.974 8.883 1.00 96.12 229 LEU A C 1
ATOM 1893 O O . LEU A 1 229 ? -16.696 -9.682 9.503 1.00 96.12 229 LEU A O 1
ATOM 1897 N N . LEU A 1 230 ? -15.603 -11.050 8.098 1.00 95.31 230 LEU A N 1
ATOM 1898 C CA . LEU A 1 230 ? -16.697 -12.006 7.975 1.00 95.31 230 LEU A CA 1
ATOM 1899 C C . LEU A 1 230 ? -17.007 -12.649 9.332 1.00 95.31 230 LEU A C 1
ATOM 1901 O O . LEU A 1 230 ? -18.171 -12.660 9.729 1.00 95.31 230 LEU A O 1
ATOM 1905 N N . LEU A 1 231 ? -15.988 -13.116 10.061 1.00 95.81 231 LEU A N 1
ATOM 1906 C CA . LEU A 1 231 ? -16.148 -13.708 11.394 1.00 95.81 231 LEU A CA 1
ATOM 1907 C C . LEU A 1 231 ? -16.626 -12.693 12.434 1.00 95.81 231 LEU A C 1
ATOM 1909 O O . LEU A 1 231 ? -17.380 -13.050 13.338 1.00 95.81 231 LEU A O 1
ATOM 1913 N N . LEU A 1 232 ? -16.233 -11.423 12.306 1.00 93.25 232 LEU A N 1
ATOM 1914 C CA . LEU A 1 232 ? -16.649 -10.352 13.209 1.00 93.25 232 LEU A CA 1
ATOM 1915 C C . LEU A 1 232 ? -18.166 -10.101 13.140 1.00 93.25 232 LEU A C 1
ATOM 1917 O O . LEU A 1 232 ? -18.784 -9.799 14.163 1.00 93.25 232 LEU A O 1
ATOM 1921 N N . LYS A 1 233 ? -18.780 -10.272 11.959 1.00 89.88 233 LYS A N 1
ATOM 1922 C CA . LYS A 1 233 ? -20.221 -10.051 11.725 1.00 89.88 233 LYS A CA 1
ATOM 1923 C C . LYS A 1 233 ? -21.060 -11.326 11.754 1.00 89.88 233 LYS A C 1
ATOM 1925 O O . LYS A 1 233 ? -22.162 -11.317 12.299 1.00 89.88 233 LYS A O 1
ATOM 1930 N N . GLU A 1 234 ? -20.589 -12.405 11.135 1.00 92.00 234 GLU A N 1
ATOM 1931 C CA . GLU A 1 234 ? -21.345 -13.640 10.928 1.00 92.00 234 GLU A CA 1
ATOM 1932 C C . GLU A 1 234 ? -20.816 -14.770 11.811 1.00 92.00 234 GLU A C 1
ATOM 1934 O O . GLU A 1 234 ? -19.625 -15.054 11.835 1.00 92.00 234 GLU A O 1
ATOM 1939 N N . LYS A 1 235 ? -21.731 -15.435 12.523 1.00 92.38 235 LYS A N 1
ATOM 1940 C CA . LYS A 1 235 ? -21.415 -16.507 13.483 1.00 92.38 235 LYS A CA 1
ATOM 1941 C C . LYS A 1 235 ? -21.945 -17.868 13.041 1.00 92.38 235 LYS A C 1
ATOM 1943 O O . LYS A 1 235 ? -21.558 -18.899 13.575 1.00 92.38 235 LYS A O 1
ATOM 1948 N N . ARG A 1 236 ? -22.856 -17.902 12.064 1.00 93.00 236 ARG A N 1
ATOM 1949 C CA . ARG A 1 236 ? -23.421 -19.149 11.540 1.00 93.00 236 ARG A CA 1
ATOM 1950 C C . ARG A 1 236 ? -22.430 -19.776 10.569 1.00 93.00 236 ARG A C 1
ATOM 1952 O O . ARG A 1 236 ? -22.246 -19.269 9.464 1.00 93.00 236 ARG A O 1
ATOM 1959 N N . VAL A 1 237 ? -21.864 -20.914 10.963 1.00 94.38 237 VAL A N 1
ATOM 1960 C CA . VAL A 1 237 ? -20.818 -21.643 10.223 1.00 94.38 237 VAL A CA 1
ATOM 1961 C C . VAL A 1 237 ? -21.156 -21.823 8.740 1.00 94.38 237 VAL A C 1
ATOM 1963 O O . VAL A 1 237 ? -20.346 -21.472 7.889 1.00 94.38 237 VAL A O 1
ATOM 1966 N N . TYR A 1 238 ? -22.372 -22.264 8.396 1.00 94.19 238 TYR A N 1
ATOM 1967 C CA . TYR A 1 238 ? -22.747 -22.469 6.989 1.00 94.19 238 TYR A CA 1
ATOM 1968 C C . TYR A 1 238 ? -22.677 -21.184 6.148 1.00 94.19 238 TYR A C 1
ATOM 1970 O O . TYR A 1 238 ? -22.320 -21.234 4.977 1.00 94.19 238 TYR A O 1
ATOM 1978 N N . LYS A 1 239 ? -22.982 -20.019 6.733 1.00 92.25 239 LYS A N 1
ATOM 1979 C CA . LYS A 1 239 ? -22.917 -18.729 6.031 1.00 92.25 239 LYS A CA 1
ATOM 1980 C C . LYS A 1 239 ? -21.484 -18.265 5.844 1.00 92.25 239 LYS A C 1
ATOM 1982 O O . LYS A 1 239 ? -21.175 -17.696 4.804 1.00 92.25 239 LYS A O 1
ATOM 1987 N N . ILE A 1 240 ? -20.632 -18.523 6.835 1.00 94.50 240 ILE A N 1
ATOM 1988 C CA . ILE A 1 240 ? -19.194 -18.265 6.744 1.00 94.50 240 ILE A CA 1
ATOM 1989 C C . ILE A 1 240 ? -18.619 -19.067 5.570 1.00 94.50 240 ILE A C 1
ATOM 1991 O O . ILE A 1 240 ? -18.003 -18.487 4.681 1.00 94.50 240 ILE A O 1
ATOM 1995 N N . VAL A 1 241 ? -18.913 -20.372 5.516 1.00 94.94 241 VAL A N 1
ATOM 1996 C CA . VAL A 1 241 ? -18.451 -21.266 4.442 1.00 94.94 241 VAL A CA 1
ATOM 1997 C C . VAL A 1 241 ? -18.968 -20.817 3.074 1.00 94.94 241 VAL A C 1
ATOM 1999 O O . VAL A 1 241 ? -18.175 -20.647 2.153 1.00 94.94 241 VAL A O 1
ATOM 2002 N N . VAL A 1 242 ? -20.274 -20.563 2.936 1.00 94.62 242 VAL A N 1
ATOM 2003 C CA . VAL A 1 242 ? -20.870 -20.115 1.664 1.00 94.62 242 VAL A CA 1
ATOM 2004 C C . VAL A 1 242 ? -20.239 -18.807 1.183 1.00 94.62 242 VAL A C 1
ATOM 2006 O O . VAL A 1 242 ? -19.860 -18.710 0.021 1.00 94.62 242 VAL A O 1
ATOM 2009 N N . ASN A 1 243 ? -20.075 -17.814 2.060 1.00 93.38 243 ASN A N 1
ATOM 2010 C CA . ASN A 1 243 ? -19.478 -16.534 1.679 1.00 93.38 243 ASN A CA 1
ATOM 2011 C C . ASN A 1 243 ? -17.994 -16.674 1.313 1.00 93.38 243 ASN A C 1
ATOM 2013 O O . ASN A 1 243 ? -17.545 -16.021 0.374 1.00 93.38 243 ASN A O 1
ATOM 2017 N N . GLY A 1 244 ? -17.252 -17.537 2.015 1.00 93.75 244 GLY A N 1
ATOM 2018 C CA . GLY A 1 244 ? -15.873 -17.875 1.660 1.00 93.75 244 GLY A CA 1
ATOM 2019 C C . GLY A 1 244 ? -15.772 -18.481 0.260 1.00 93.75 244 GLY A C 1
ATOM 2020 O O . GLY A 1 244 ? -14.972 -18.020 -0.550 1.00 93.75 244 GLY A O 1
ATOM 2021 N N . ILE A 1 245 ? -16.648 -19.439 -0.063 1.00 94.12 245 ILE A N 1
ATOM 2022 C CA . ILE A 1 245 ? -16.721 -20.039 -1.403 1.00 94.12 245 ILE A CA 1
ATOM 2023 C C . ILE A 1 245 ? -17.072 -18.982 -2.453 1.00 94.12 245 ILE A C 1
ATOM 2025 O O . ILE A 1 245 ? -16.430 -18.936 -3.496 1.00 94.12 245 ILE A O 1
ATOM 2029 N N . LEU A 1 246 ? -18.054 -18.114 -2.191 1.00 95.12 246 LEU A N 1
ATOM 2030 C CA . LEU A 1 246 ? -18.451 -17.068 -3.139 1.00 95.12 246 LEU A CA 1
ATOM 2031 C C . LEU A 1 246 ? -17.317 -16.079 -3.439 1.00 95.12 246 LEU A C 1
ATOM 2033 O O . LEU A 1 246 ? -17.178 -15.667 -4.587 1.00 95.12 246 LEU A O 1
ATOM 2037 N N . VAL A 1 247 ? -16.500 -15.723 -2.441 1.00 94.81 247 VAL A N 1
ATOM 2038 C CA . VAL A 1 247 ? -15.311 -14.884 -2.658 1.00 94.81 247 VAL A CA 1
ATOM 2039 C C . VAL A 1 247 ? -14.235 -15.616 -3.456 1.00 94.81 247 VAL A C 1
ATOM 2041 O O . VAL A 1 247 ? -13.612 -15.016 -4.326 1.00 94.81 247 VAL A O 1
ATOM 2044 N N . TYR A 1 248 ? -14.033 -16.907 -3.205 1.00 91.44 248 TYR A N 1
ATOM 2045 C CA . TYR A 1 248 ? -12.999 -17.700 -3.873 1.00 91.44 248 TYR A CA 1
ATOM 2046 C C . TYR A 1 248 ? -13.386 -18.152 -5.297 1.00 91.44 248 TYR A C 1
ATOM 2048 O O . TYR A 1 248 ? -12.522 -18.439 -6.127 1.00 91.44 248 TYR A O 1
ATOM 2056 N N . LEU A 1 249 ? -14.686 -18.196 -5.607 1.00 91.69 249 LEU A N 1
ATOM 2057 C CA . LEU A 1 249 ? -15.221 -18.750 -6.850 1.00 91.69 249 LEU A CA 1
ATOM 2058 C C . LEU A 1 249 ? -14.669 -18.086 -8.128 1.00 91.69 249 LEU A C 1
ATOM 2060 O O . LEU A 1 249 ? -14.301 -18.835 -9.033 1.00 91.69 249 LEU A O 1
ATOM 2064 N N . PRO A 1 250 ? -14.556 -16.747 -8.257 1.00 90.00 250 PRO A N 1
ATOM 2065 C CA . PRO A 1 250 ? -13.973 -16.147 -9.459 1.00 90.00 250 PRO A CA 1
ATOM 2066 C C . PRO A 1 250 ? -12.531 -16.583 -9.710 1.00 90.00 250 PRO A C 1
ATOM 2068 O O . PRO A 1 250 ? -12.193 -16.900 -10.846 1.00 90.00 250 PRO A O 1
ATOM 2071 N N . THR A 1 251 ? -11.707 -16.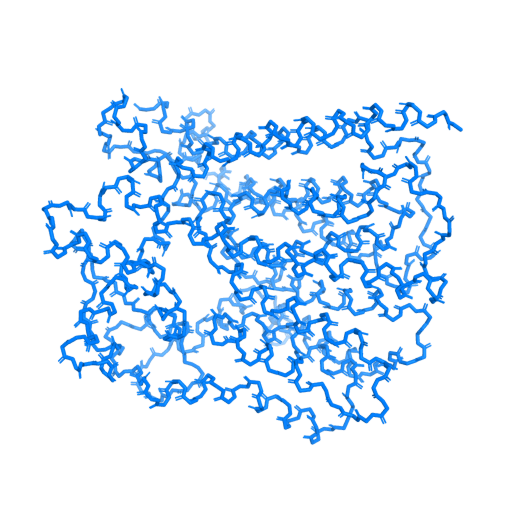682 -8.663 1.00 86.06 251 THR A N 1
ATOM 2072 C CA . THR A 1 251 ? -10.331 -17.187 -8.773 1.00 86.06 251 THR A CA 1
ATOM 2073 C C . THR A 1 251 ? -10.313 -18.617 -9.308 1.00 86.06 251 THR A C 1
ATOM 2075 O O . THR A 1 251 ? -9.578 -18.907 -10.248 1.00 86.06 251 THR A O 1
ATOM 2078 N N . LEU A 1 252 ? -11.176 -19.495 -8.782 1.00 85.56 252 LEU A N 1
ATOM 2079 C CA . LEU A 1 252 ? -11.308 -20.871 -9.275 1.00 85.56 252 LEU A CA 1
ATOM 2080 C C . LEU A 1 252 ? -11.732 -20.936 -10.742 1.00 85.56 252 LEU A C 1
ATOM 2082 O O . LEU A 1 252 ? -11.185 -21.726 -11.509 1.00 85.56 252 LEU A O 1
ATOM 2086 N N . LEU A 1 253 ? -12.716 -20.126 -11.139 1.00 88.31 253 LEU A N 1
ATOM 2087 C CA . LEU A 1 253 ? -13.197 -20.096 -12.518 1.00 88.31 253 LEU A CA 1
ATOM 2088 C C . LEU A 1 253 ? -12.108 -19.602 -13.473 1.00 88.31 253 LEU A C 1
ATOM 2090 O O . LEU A 1 253 ? -11.906 -20.214 -14.517 1.00 88.31 253 LEU A O 1
ATOM 2094 N N . LEU A 1 254 ? -11.379 -18.549 -13.100 1.00 86.94 254 LEU A N 1
ATOM 2095 C CA . LEU A 1 254 ? -10.272 -18.022 -13.896 1.00 86.94 254 LEU A CA 1
ATOM 2096 C C . LEU A 1 254 ? -9.144 -19.047 -14.029 1.00 86.94 254 LEU A C 1
ATOM 2098 O O . LEU A 1 254 ? -8.721 -19.316 -15.147 1.00 86.94 254 LEU A O 1
ATOM 2102 N N . ASN A 1 255 ? -8.735 -19.691 -12.934 1.00 82.31 255 ASN A N 1
ATOM 2103 C CA . ASN A 1 255 ? -7.706 -20.736 -12.965 1.00 82.31 255 ASN A CA 1
ATOM 2104 C C . ASN A 1 255 ? -8.143 -21.963 -13.782 1.00 82.31 255 ASN A C 1
ATOM 2106 O O . ASN A 1 255 ? -7.318 -22.625 -14.401 1.00 82.31 255 ASN A O 1
ATOM 2110 N N . LYS A 1 256 ? -9.444 -22.280 -13.811 1.00 84.81 256 LYS A N 1
ATOM 2111 C CA . LYS A 1 256 ? -9.974 -23.378 -14.630 1.00 84.81 256 LYS A CA 1
ATOM 2112 C C . LYS A 1 256 ? -9.985 -23.043 -16.124 1.00 84.81 256 LYS A C 1
ATOM 2114 O O . LYS A 1 256 ? -9.744 -23.928 -16.939 1.00 84.81 256 LYS A O 1
ATOM 2119 N N . VAL A 1 257 ? -10.324 -21.804 -16.481 1.00 87.12 257 VAL A N 1
ATOM 2120 C CA . VAL A 1 257 ? -10.367 -21.348 -17.883 1.00 87.12 257 VAL A CA 1
ATOM 2121 C C . VAL A 1 257 ? -8.958 -21.117 -18.430 1.00 87.12 257 VAL A C 1
ATOM 2123 O O . VAL A 1 257 ? -8.699 -21.453 -19.581 1.00 87.12 257 VAL A O 1
ATOM 2126 N N . PHE A 1 258 ? -8.057 -20.595 -17.599 1.00 83.19 258 PHE A N 1
ATOM 2127 C CA . PHE A 1 258 ? -6.658 -20.320 -17.917 1.00 83.19 258 PHE A CA 1
ATOM 2128 C C . PHE A 1 258 ? -5.758 -21.170 -17.010 1.00 83.19 258 PHE A C 1
ATOM 2130 O O . PHE A 1 258 ? -5.198 -20.651 -16.042 1.00 83.19 258 PHE A O 1
ATOM 2137 N N . PRO A 1 259 ? -5.669 -22.489 -17.258 1.00 73.81 259 PRO A N 1
ATOM 2138 C CA . PRO A 1 259 ? -4.864 -23.375 -16.434 1.00 73.81 259 PRO A CA 1
ATOM 2139 C C . PRO A 1 259 ? -3.380 -23.052 -16.593 1.00 73.81 259 PRO A C 1
ATOM 2141 O O . PRO A 1 259 ? -2.883 -22.881 -17.704 1.00 73.81 259 PRO A O 1
ATOM 2144 N N . VAL A 1 260 ? -2.663 -23.037 -15.476 1.00 69.62 260 VAL A N 1
ATOM 2145 C CA . VAL A 1 260 ? -1.200 -22.998 -15.466 1.00 69.62 260 VAL A CA 1
ATOM 2146 C C . VAL A 1 260 ? -0.717 -24.428 -15.725 1.00 69.62 260 VAL A C 1
ATOM 2148 O O . VAL A 1 260 ? -0.802 -25.265 -14.828 1.00 69.62 260 VAL A O 1
ATOM 2151 N N . LYS A 1 261 ? -0.312 -24.756 -16.960 1.00 55.06 261 LYS A N 1
ATOM 2152 C CA . LYS A 1 261 ? 0.068 -26.136 -17.335 1.00 55.06 261 LYS A CA 1
ATOM 2153 C C . LYS A 1 261 ? 1.569 -26.420 -17.254 1.00 55.06 261 LYS A C 1
ATOM 2155 O O . LYS A 1 261 ? 1.938 -27.588 -17.171 1.00 55.06 261 LYS A O 1
ATOM 2160 N N . TYR A 1 262 ? 2.423 -25.396 -17.244 1.00 48.72 262 TYR A N 1
ATOM 2161 C CA . TYR A 1 262 ? 3.878 -25.556 -17.264 1.00 48.72 262 TYR A CA 1
ATOM 2162 C C . TYR A 1 262 ? 4.537 -24.956 -16.018 1.00 48.72 262 TYR A C 1
ATOM 2164 O O . TYR A 1 262 ? 4.713 -23.748 -15.909 1.00 48.72 262 TYR A O 1
ATOM 2172 N N . VAL A 1 263 ? 4.959 -25.822 -15.094 1.00 45.12 263 VAL A N 1
ATOM 2173 C CA . VAL A 1 263 ? 5.954 -25.497 -14.061 1.00 45.12 263 VAL A CA 1
ATOM 2174 C C . VAL A 1 263 ? 7.271 -26.127 -14.517 1.00 45.12 263 VAL A C 1
ATOM 2176 O O . VAL A 1 263 ? 7.612 -27.233 -14.117 1.00 45.12 263 VAL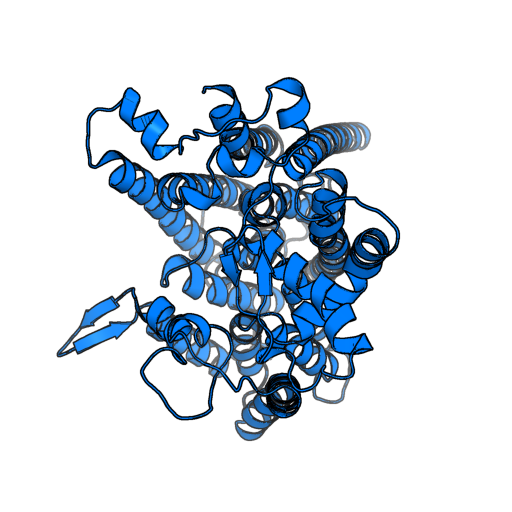 A O 1
ATOM 2179 N N . ILE A 1 264 ? 7.985 -25.466 -15.435 1.00 39.94 264 ILE A N 1
ATOM 2180 C CA . ILE A 1 264 ? 9.371 -25.855 -15.776 1.00 39.94 264 ILE A CA 1
ATOM 2181 C C . ILE A 1 264 ? 10.350 -25.330 -14.706 1.00 39.94 264 ILE A C 1
ATOM 2183 O O . ILE A 1 264 ? 11.452 -25.851 -14.575 1.00 39.94 264 ILE A O 1
ATOM 2187 N N . ASN A 1 265 ? 9.921 -24.379 -13.868 1.00 38.88 265 ASN A N 1
ATOM 2188 C CA . ASN A 1 265 ? 10.660 -23.928 -12.693 1.00 38.88 265 ASN A CA 1
ATOM 2189 C C . ASN A 1 265 ? 9.776 -24.020 -11.441 1.00 38.88 265 ASN A C 1
ATOM 2191 O O . ASN A 1 265 ? 8.738 -23.357 -11.417 1.00 38.88 265 ASN A O 1
ATOM 2195 N N . PRO A 1 266 ? 10.163 -24.792 -10.407 1.00 39.38 266 PRO A N 1
ATOM 2196 C CA . PRO A 1 266 ? 9.460 -24.846 -9.124 1.00 39.38 266 PRO A CA 1
ATOM 2197 C C . PRO A 1 266 ? 9.148 -23.449 -8.561 1.00 39.38 266 PRO A C 1
ATOM 2199 O O . PRO A 1 266 ? 8.043 -23.236 -8.076 1.00 39.38 266 PRO A O 1
ATOM 2202 N N . GLU A 1 267 ? 10.038 -22.474 -8.775 1.00 39.12 267 GLU A N 1
ATOM 2203 C CA . GLU A 1 267 ? 9.901 -21.066 -8.347 1.00 39.12 267 GLU A CA 1
ATOM 2204 C C . GLU A 1 267 ? 8.704 -20.305 -8.956 1.00 39.12 267 GLU A C 1
ATOM 2206 O O . GLU A 1 267 ? 8.291 -19.252 -8.486 1.00 39.12 267 GLU A O 1
ATOM 2211 N N . VAL A 1 268 ? 8.077 -20.835 -10.006 1.00 42.81 268 VAL A N 1
ATOM 2212 C CA . VAL A 1 268 ? 6.993 -20.153 -10.738 1.00 42.81 268 VAL A CA 1
ATOM 2213 C C . VAL A 1 268 ? 5.602 -20.500 -10.177 1.00 42.81 268 VAL A C 1
ATOM 2215 O O . VAL A 1 268 ? 4.629 -19.777 -10.394 1.00 42.81 268 VAL A O 1
ATOM 2218 N N . ALA A 1 269 ? 5.475 -21.584 -9.400 1.00 42.88 269 ALA A N 1
ATOM 2219 C CA . ALA A 1 269 ? 4.205 -21.996 -8.785 1.00 42.88 269 ALA A CA 1
ATOM 2220 C C . ALA A 1 269 ? 3.822 -21.173 -7.538 1.00 42.88 269 ALA A C 1
ATOM 2222 O O . ALA A 1 269 ? 2.705 -21.317 -7.024 1.00 42.88 269 ALA A O 1
ATOM 2223 N N . GLU A 1 270 ? 4.734 -20.315 -7.078 1.00 42.50 270 GLU A N 1
ATOM 2224 C CA . GLU A 1 270 ? 4.695 -19.646 -5.783 1.00 42.50 270 GLU A CA 1
ATOM 2225 C C . GLU A 1 270 ? 3.452 -18.754 -5.626 1.00 42.50 270 GLU A C 1
ATOM 2227 O O . GLU A 1 270 ? 2.795 -18.796 -4.598 1.00 42.50 270 GLU A O 1
ATOM 2232 N N . GLY A 1 271 ? 3.027 -18.005 -6.648 1.00 39.06 271 GLY A N 1
ATOM 2233 C CA . GLY A 1 271 ? 1.929 -17.032 -6.507 1.00 39.06 271 GLY A CA 1
ATOM 2234 C C . GLY A 1 271 ? 0.518 -17.500 -6.894 1.00 39.06 271 GLY A C 1
ATOM 2235 O O . GLY A 1 271 ? -0.446 -16.776 -6.643 1.00 39.06 271 GLY A O 1
ATOM 2236 N N . LEU A 1 272 ? 0.362 -18.659 -7.547 1.00 41.12 272 LEU A N 1
ATOM 2237 C CA . LEU A 1 272 ? -0.826 -18.935 -8.381 1.00 41.12 272 LEU A CA 1
ATOM 2238 C C . LEU A 1 272 ? -1.673 -20.149 -7.983 1.00 41.12 272 LEU A C 1
ATOM 2240 O O . LEU A 1 272 ? -2.812 -20.261 -8.448 1.00 41.12 272 LEU A O 1
ATOM 2244 N N . THR A 1 273 ? -1.184 -21.047 -7.123 1.00 39.16 273 THR A N 1
ATOM 2245 C CA . THR A 1 273 ? -1.822 -22.360 -6.939 1.00 39.16 273 THR A CA 1
ATOM 2246 C C . THR A 1 273 ? -2.094 -22.725 -5.478 1.00 39.16 273 THR A C 1
ATOM 2248 O O . THR A 1 273 ? -1.309 -23.383 -4.816 1.00 39.16 273 THR A O 1
ATOM 2251 N N . LEU A 1 274 ? -3.311 -22.457 -4.999 1.00 34.53 274 LEU A N 1
ATOM 2252 C CA . LEU A 1 274 ? -3.949 -23.383 -4.055 1.00 34.53 274 LEU A CA 1
ATOM 2253 C C . LEU A 1 274 ? -4.645 -24.468 -4.896 1.00 34.53 274 LEU A C 1
ATOM 2255 O O . LEU A 1 274 ? -5.834 -24.390 -5.191 1.00 34.53 274 LEU A O 1
ATOM 2259 N N . SER A 1 275 ? -3.842 -25.467 -5.285 1.00 28.36 275 SER A N 1
ATOM 2260 C CA . SER A 1 275 ? -4.148 -26.718 -6.012 1.00 28.36 275 SER A CA 1
ATOM 2261 C C . SER A 1 275 ? -4.129 -26.707 -7.556 1.00 28.36 275 SER A C 1
ATOM 2263 O O . SER A 1 275 ? -5.045 -26.223 -8.212 1.00 28.36 275 SER A O 1
ATOM 2265 N N . SER A 1 276 ? -3.135 -27.393 -8.136 1.00 26.25 276 SER A N 1
ATOM 2266 C CA . SER A 1 276 ? -3.334 -28.740 -8.699 1.00 26.25 276 SER A CA 1
ATOM 2267 C C . SER A 1 276 ? -2.000 -29.489 -8.829 1.00 26.25 276 SER A C 1
ATOM 2269 O O . SER A 1 276 ? -0.984 -28.911 -9.185 1.00 26.25 276 SER A O 1
ATOM 2271 N N . ALA A 1 277 ? -2.056 -30.771 -8.486 1.00 30.08 277 ALA A N 1
ATOM 2272 C CA . ALA A 1 277 ? -0.996 -31.760 -8.355 1.00 30.08 277 ALA A CA 1
ATOM 2273 C C . ALA A 1 277 ? 0.124 -31.790 -9.423 1.00 30.08 277 ALA A C 1
ATOM 2275 O O . ALA A 1 277 ? -0.127 -31.631 -10.614 1.00 30.08 277 ALA A O 1
ATOM 2276 N N . ASN A 1 278 ? 1.297 -32.217 -8.926 1.00 28.03 278 ASN A N 1
ATOM 2277 C CA . ASN A 1 278 ? 2.441 -32.855 -9.598 1.00 28.03 278 ASN A CA 1
ATOM 2278 C C . ASN A 1 278 ? 3.539 -31.951 -10.178 1.00 28.03 278 ASN A C 1
ATOM 2280 O O . ASN A 1 278 ? 3.662 -31.840 -11.388 1.00 28.03 278 ASN A O 1
ATOM 2284 N N . SER A 1 279 ? 4.412 -31.432 -9.305 1.00 29.12 279 SER A N 1
ATOM 2285 C CA . SER A 1 279 ? 5.795 -31.926 -9.113 1.00 29.12 279 SER A CA 1
ATOM 2286 C C . SER A 1 279 ? 6.566 -30.962 -8.195 1.00 29.12 279 SER A C 1
ATOM 2288 O O . SER A 1 279 ? 6.820 -29.832 -8.583 1.00 29.12 279 SER A O 1
ATOM 2290 N N . TYR A 1 280 ? 6.901 -31.429 -6.986 1.00 30.69 280 TYR A N 1
ATOM 2291 C CA . TYR A 1 280 ? 7.864 -30.868 -6.020 1.00 30.69 280 TYR A CA 1
ATOM 2292 C C . TYR A 1 280 ? 7.760 -29.355 -5.660 1.00 30.69 280 TYR A C 1
ATOM 2294 O O . TYR A 1 280 ? 8.384 -28.495 -6.266 1.00 30.69 280 TYR A O 1
ATOM 2302 N N . ASP A 1 281 ? 7.030 -29.092 -4.565 1.00 36.06 281 ASP A N 1
ATOM 2303 C CA . ASP A 1 281 ? 7.409 -28.195 -3.447 1.00 36.06 281 ASP A CA 1
ATOM 2304 C C . ASP A 1 281 ? 7.260 -26.657 -3.457 1.00 36.06 281 ASP A C 1
ATOM 2306 O O . ASP A 1 281 ? 7.799 -26.019 -2.558 1.00 36.06 281 ASP A O 1
ATOM 2310 N N . MET A 1 282 ? 6.451 -26.019 -4.317 1.00 38.56 282 MET A N 1
ATOM 2311 C CA . MET A 1 282 ? 6.300 -24.541 -4.231 1.00 38.56 282 MET A CA 1
ATOM 2312 C C . MET A 1 282 ? 4.886 -23.946 -4.303 1.00 38.56 282 MET A C 1
ATOM 2314 O O . MET A 1 282 ? 4.724 -22.738 -4.164 1.00 38.56 282 MET A O 1
ATOM 2318 N N . SER A 1 283 ? 3.822 -24.756 -4.358 1.00 37.50 283 SER A N 1
ATOM 2319 C CA . SER A 1 283 ? 2.432 -24.253 -4.251 1.00 37.50 283 SER A CA 1
ATOM 2320 C C . SER A 1 283 ? 2.077 -23.683 -2.866 1.00 37.50 283 SER A C 1
ATOM 2322 O O . SER A 1 283 ? 1.013 -23.106 -2.658 1.00 37.50 283 SER A O 1
ATOM 2324 N N . LEU A 1 284 ? 2.950 -23.907 -1.885 1.00 41.00 284 LEU A N 1
ATOM 2325 C CA . LEU A 1 284 ? 2.848 -23.371 -0.537 1.00 41.00 284 LEU A CA 1
ATOM 2326 C C . LEU A 1 284 ? 3.903 -22.298 -0.286 1.00 41.00 284 LEU A C 1
ATOM 2328 O O . LEU A 1 284 ? 4.006 -21.881 0.853 1.00 41.00 284 LEU A O 1
ATOM 2332 N N . LEU A 1 285 ? 4.702 -21.850 -1.264 1.00 43.69 285 LEU A N 1
ATOM 2333 C CA . LEU A 1 285 ? 5.817 -20.957 -0.944 1.00 43.69 285 LEU A CA 1
ATOM 2334 C C . LEU A 1 285 ? 5.400 -19.647 -0.255 1.00 43.69 285 LEU A C 1
ATOM 2336 O O . LEU A 1 285 ? 6.047 -19.307 0.725 1.00 43.69 285 LEU A O 1
ATOM 2340 N N . PRO A 1 286 ? 4.297 -18.963 -0.617 1.00 47.75 286 PRO A N 1
ATOM 2341 C CA . PRO A 1 286 ? 3.825 -17.815 0.155 1.00 47.75 286 PRO A CA 1
ATOM 2342 C C . PRO A 1 286 ? 3.524 -18.201 1.600 1.00 47.75 286 PRO A C 1
ATOM 2344 O O . PRO A 1 286 ? 3.897 -17.482 2.515 1.00 47.75 286 PRO A O 1
ATOM 2347 N N . LEU A 1 287 ? 2.940 -19.388 1.809 1.00 51.03 287 LEU A N 1
ATOM 2348 C CA . LEU A 1 287 ? 2.749 -19.942 3.142 1.00 51.03 287 LEU A CA 1
ATOM 2349 C C . LEU A 1 287 ? 4.105 -20.253 3.802 1.00 51.03 287 LEU A C 1
ATOM 2351 O O . LEU A 1 287 ? 4.296 -19.865 4.934 1.00 51.03 287 LEU A O 1
ATOM 2355 N N . TYR A 1 288 ? 5.075 -20.879 3.134 1.00 52.72 288 TYR A N 1
ATOM 2356 C CA . TYR A 1 288 ? 6.410 -21.158 3.685 1.00 52.72 288 TYR A CA 1
ATOM 2357 C C . TYR A 1 288 ? 7.189 -19.887 4.043 1.00 52.72 288 TYR A C 1
ATOM 2359 O O . TYR A 1 288 ? 7.870 -19.864 5.061 1.00 52.72 288 TYR A O 1
ATOM 2367 N N . VAL A 1 289 ? 7.064 -18.839 3.234 1.00 56.38 289 VAL A N 1
ATOM 2368 C CA . VAL A 1 289 ? 7.632 -17.507 3.462 1.00 56.38 289 VAL A CA 1
ATOM 2369 C C . VAL A 1 289 ? 6.945 -16.841 4.658 1.00 56.38 289 VAL A C 1
ATOM 2371 O O . VAL A 1 289 ? 7.622 -16.293 5.524 1.00 56.38 289 VAL A O 1
ATOM 2374 N N . ASP A 1 290 ? 5.622 -16.973 4.784 1.00 53.66 290 ASP A N 1
ATOM 2375 C CA . ASP A 1 290 ? 4.873 -16.521 5.965 1.00 53.66 290 ASP A CA 1
ATOM 2376 C C . ASP A 1 290 ? 5.171 -17.369 7.224 1.00 53.66 290 ASP A C 1
ATOM 2378 O O . ASP A 1 290 ? 5.022 -16.902 8.353 1.00 53.66 290 ASP A O 1
ATOM 2382 N N . LEU A 1 291 ? 5.610 -18.619 7.045 1.00 62.06 291 LEU A N 1
ATOM 2383 C CA . LEU A 1 291 ? 6.055 -19.550 8.089 1.00 62.06 291 LEU A CA 1
ATOM 2384 C C . LEU A 1 291 ? 7.571 -19.446 8.368 1.00 62.06 291 LEU A C 1
ATOM 2386 O O . LEU A 1 291 ? 8.090 -20.210 9.183 1.00 62.06 291 LEU A O 1
ATOM 2390 N N . TYR A 1 292 ? 8.288 -18.532 7.702 1.00 66.06 292 TYR A N 1
ATOM 2391 C CA . TYR A 1 292 ? 9.744 -18.397 7.823 1.00 66.06 292 TYR A CA 1
ATOM 2392 C C . TYR A 1 292 ? 10.168 -17.995 9.240 1.00 66.06 292 TYR A C 1
ATOM 2394 O O . TYR A 1 292 ? 11.170 -18.490 9.756 1.00 66.06 292 TYR A O 1
ATOM 2402 N N . ASP A 1 293 ? 9.371 -17.145 9.894 1.00 71.06 293 ASP A N 1
ATOM 2403 C CA . ASP A 1 293 ? 9.626 -16.695 11.258 1.00 71.06 293 ASP A CA 1
ATOM 2404 C C . ASP A 1 293 ? 8.950 -17.607 12.283 1.00 71.06 293 ASP A C 1
ATOM 2406 O O . ASP A 1 293 ? 7.719 -17.705 12.401 1.00 71.06 293 ASP A O 1
ATOM 2410 N N . PHE A 1 294 ? 9.787 -18.270 13.077 1.00 79.19 294 PHE A N 1
ATOM 2411 C CA . PHE A 1 294 ? 9.336 -19.231 14.062 1.00 79.19 294 PHE A CA 1
ATOM 2412 C C . PHE A 1 294 ? 10.141 -19.195 15.357 1.00 79.19 294 PHE A C 1
ATOM 2414 O O . PHE A 1 294 ? 11.289 -18.756 15.412 1.00 79.19 294 PHE A O 1
ATOM 2421 N N . ILE A 1 295 ? 9.526 -19.713 16.418 1.00 82.50 295 ILE A N 1
ATOM 2422 C CA . ILE A 1 295 ? 10.194 -19.974 17.694 1.00 82.50 295 ILE A CA 1
ATOM 2423 C C . ILE A 1 295 ? 10.014 -21.437 18.090 1.00 82.50 295 ILE A C 1
ATOM 2425 O O . ILE A 1 295 ? 9.019 -22.071 17.741 1.00 82.50 295 ILE A O 1
ATOM 2429 N N . ASN A 1 296 ? 10.958 -21.975 18.857 1.00 86.38 296 ASN A N 1
ATOM 2430 C CA . ASN A 1 296 ? 10.808 -23.306 19.441 1.00 86.38 296 ASN A CA 1
ATOM 2431 C C . ASN A 1 296 ? 9.852 -23.243 20.640 1.00 86.38 296 ASN A C 1
ATOM 2433 O O . ASN A 1 296 ? 10.038 -22.423 21.542 1.00 86.38 296 ASN A O 1
ATOM 2437 N N . ILE A 1 297 ? 8.845 -24.119 20.670 1.00 86.75 297 ILE A N 1
ATOM 2438 C CA . ILE A 1 297 ? 7.910 -24.250 21.793 1.00 86.75 297 ILE A CA 1
ATOM 2439 C C . ILE A 1 297 ? 7.593 -25.723 22.063 1.00 86.75 297 ILE A C 1
ATOM 2441 O O . ILE A 1 297 ? 7.334 -26.501 21.144 1.00 86.75 297 ILE A O 1
ATOM 2445 N N . GLY A 1 298 ? 7.581 -26.119 23.338 1.00 85.31 298 GLY A N 1
ATOM 2446 C CA . GLY A 1 298 ? 7.311 -27.505 23.725 1.00 85.31 298 GLY A CA 1
ATOM 2447 C C . GLY A 1 298 ? 8.253 -28.488 23.019 1.00 85.31 298 GLY A C 1
ATOM 2448 O O . GLY A 1 298 ? 9.456 -28.462 23.256 1.00 85.31 298 GLY A O 1
ATOM 2449 N N . PHE A 1 299 ? 7.690 -29.341 22.158 1.00 82.25 299 PHE A N 1
ATOM 2450 C CA . PHE A 1 299 ? 8.408 -30.357 21.376 1.00 82.25 299 PHE A CA 1
ATOM 2451 C C . PHE A 1 299 ? 8.564 -30.006 19.882 1.00 82.25 299 PHE A C 1
ATOM 2453 O O . PHE A 1 299 ? 8.937 -30.874 19.096 1.00 82.25 299 PHE A O 1
ATOM 2460 N N . GLY A 1 300 ? 8.258 -28.773 19.463 1.00 87.75 300 GLY A N 1
ATOM 2461 C CA . GLY A 1 300 ? 8.277 -28.399 18.049 1.00 87.75 300 GLY A CA 1
ATOM 2462 C C . GLY A 1 300 ? 8.423 -26.901 17.793 1.00 87.75 300 GLY A C 1
ATOM 2463 O O . GLY A 1 300 ? 9.021 -26.166 18.579 1.00 87.75 300 GLY A O 1
ATOM 2464 N N . VAL A 1 301 ? 7.872 -26.468 16.659 1.00 84.94 301 VAL A N 1
ATOM 2465 C CA . VAL A 1 301 ? 8.007 -25.117 16.109 1.00 84.94 301 VAL A CA 1
ATOM 2466 C C . VAL A 1 301 ? 6.662 -24.387 16.157 1.00 84.94 301 VAL A C 1
ATOM 2468 O O . VAL A 1 301 ? 5.630 -24.955 15.801 1.00 84.94 301 VAL A O 1
ATOM 2471 N N . LEU A 1 302 ? 6.675 -23.124 16.588 1.00 84.31 302 LEU A N 1
ATOM 2472 C CA . LEU A 1 302 ? 5.540 -22.207 16.524 1.00 84.31 302 LEU A CA 1
ATOM 2473 C C . LEU A 1 302 ? 5.784 -21.150 15.455 1.00 84.31 302 LEU A C 1
ATOM 2475 O O . LEU A 1 302 ? 6.677 -20.316 15.597 1.00 84.31 302 LEU A O 1
ATOM 2479 N N . PHE A 1 303 ? 4.931 -21.145 14.442 1.00 87.94 303 PHE A N 1
ATOM 2480 C CA . PHE A 1 303 ? 4.915 -20.111 13.417 1.00 87.94 303 PHE A CA 1
ATOM 2481 C C . PHE A 1 303 ? 4.190 -18.872 13.938 1.00 87.94 303 PHE A C 1
ATOM 2483 O O . PHE A 1 303 ? 2.991 -18.929 14.231 1.00 87.94 303 PHE A O 1
ATOM 2490 N N . LEU A 1 304 ? 4.923 -17.767 14.092 1.00 88.44 304 LEU A N 1
ATOM 2491 C CA . LEU A 1 304 ? 4.434 -16.585 14.808 1.00 88.44 304 LEU A CA 1
ATOM 2492 C C . LEU A 1 304 ? 3.232 -15.945 14.112 1.00 88.44 304 LEU A C 1
ATOM 2494 O O . LEU A 1 304 ? 2.236 -15.637 14.770 1.00 88.44 304 LEU A O 1
ATOM 2498 N N . TYR A 1 305 ? 3.304 -15.808 12.788 1.00 88.62 305 TYR A N 1
ATOM 2499 C CA . TYR A 1 305 ? 2.217 -15.286 11.971 1.00 88.62 305 TYR A CA 1
ATOM 2500 C C . TYR A 1 305 ? 0.930 -16.107 12.115 1.00 88.62 305 TYR A C 1
ATOM 2502 O O . TYR A 1 305 ? -0.099 -15.573 12.529 1.00 88.62 305 TYR A O 1
ATOM 2510 N N . VAL A 1 306 ? 0.991 -17.420 11.853 1.00 89.50 306 VAL A N 1
ATOM 2511 C CA . VAL A 1 306 ? -0.186 -18.305 11.930 1.00 89.50 306 VAL A CA 1
ATOM 2512 C C . VAL A 1 306 ? -0.781 -18.302 13.329 1.00 89.50 306 VAL A C 1
ATOM 2514 O O . VAL A 1 306 ? -1.998 -18.246 13.487 1.00 89.50 306 VAL A O 1
ATOM 2517 N N . PHE A 1 307 ? 0.069 -18.335 14.354 1.00 91.69 307 PHE A N 1
ATOM 2518 C CA . PHE A 1 307 ? -0.374 -18.267 15.737 1.00 91.69 307 PHE A CA 1
ATOM 2519 C C . PHE A 1 307 ? -1.165 -16.982 16.025 1.00 91.69 307 PHE A C 1
ATOM 2521 O O . PHE A 1 307 ? -2.278 -17.049 16.555 1.00 91.69 307 PHE A O 1
ATOM 2528 N N . ALA A 1 308 ? -0.626 -15.821 15.649 1.00 94.25 308 ALA A N 1
ATOM 2529 C CA . ALA A 1 308 ? -1.288 -14.536 15.852 1.00 94.25 308 ALA A CA 1
ATOM 2530 C C . ALA A 1 308 ? -2.581 -14.406 15.032 1.00 94.25 308 ALA A C 1
ATOM 2532 O O . ALA A 1 308 ? -3.583 -13.889 15.538 1.00 94.25 308 ALA A O 1
ATOM 2533 N N . GLU A 1 309 ? -2.592 -14.920 13.802 1.00 92.81 309 GLU A N 1
ATOM 2534 C CA . GLU A 1 309 ? -3.763 -14.877 12.931 1.00 92.81 309 GLU A CA 1
ATOM 2535 C C . GLU A 1 309 ? -4.888 -15.772 13.459 1.00 92.81 309 GLU A C 1
ATOM 2537 O O . GLU A 1 309 ? -6.025 -15.326 13.590 1.00 92.81 309 GLU A O 1
ATOM 2542 N N . VAL A 1 310 ? -4.583 -16.998 13.896 1.00 95.12 310 VAL A N 1
ATOM 2543 C CA . VAL A 1 310 ? -5.571 -17.886 14.532 1.00 95.12 310 VAL A CA 1
ATOM 2544 C C . VAL A 1 310 ? -6.181 -17.234 15.776 1.00 95.12 310 VAL A C 1
ATOM 2546 O O . VAL A 1 310 ? -7.400 -17.281 15.953 1.00 95.12 310 VAL A O 1
ATOM 2549 N N . ILE A 1 311 ? -5.372 -16.575 16.614 1.00 96.94 311 ILE A N 1
ATOM 2550 C CA . ILE A 1 311 ? -5.880 -15.819 17.768 1.00 96.94 311 ILE A CA 1
ATOM 2551 C C . ILE A 1 311 ? -6.832 -14.708 17.316 1.00 96.94 311 ILE A C 1
ATOM 2553 O O . ILE A 1 311 ? -7.929 -14.584 17.868 1.00 96.94 311 ILE A O 1
ATOM 2557 N N . LEU A 1 312 ? -6.449 -13.919 16.308 1.00 97.06 312 LEU A N 1
ATOM 2558 C CA . LEU A 1 312 ? -7.285 -12.846 15.772 1.00 97.06 312 LEU A CA 1
ATOM 2559 C C . LEU A 1 312 ? -8.625 -13.385 15.254 1.00 97.06 312 LEU A C 1
ATOM 2561 O O . LEU A 1 312 ? -9.674 -12.821 15.575 1.00 97.06 312 LEU A O 1
ATOM 2565 N N . LEU A 1 313 ? -8.613 -14.493 14.511 1.00 97.56 313 LEU A N 1
ATOM 2566 C CA . LEU A 1 313 ? -9.816 -15.135 13.980 1.00 97.56 313 LEU A CA 1
ATOM 2567 C C . LEU A 1 313 ? -10.732 -15.660 15.094 1.00 97.56 313 LEU A C 1
ATOM 2569 O O . LEU A 1 313 ? -11.946 -15.442 15.036 1.00 97.56 313 LEU A O 1
ATOM 2573 N N . ILE A 1 314 ? -10.172 -16.289 16.134 1.00 97.50 314 ILE A N 1
ATOM 2574 C CA . ILE A 1 314 ? -10.930 -16.743 17.312 1.00 97.50 314 ILE A CA 1
ATOM 2575 C C . ILE A 1 314 ? -11.582 -15.548 18.016 1.00 97.50 314 ILE A C 1
ATOM 2577 O O . ILE A 1 314 ? -12.782 -15.584 18.300 1.00 97.50 314 ILE A O 1
ATOM 2581 N N . ILE A 1 315 ? -10.830 -14.465 18.245 1.00 96.06 315 ILE A N 1
ATOM 2582 C CA . ILE A 1 315 ? -11.358 -13.233 18.847 1.00 96.06 315 ILE A CA 1
ATOM 2583 C C . ILE A 1 315 ? -12.495 -12.669 17.990 1.00 96.06 315 ILE A C 1
ATOM 2585 O O . ILE A 1 315 ? -13.567 -12.374 18.520 1.00 96.06 315 ILE A O 1
ATOM 2589 N N . CYS A 1 316 ? -12.304 -12.562 16.672 1.00 96.38 316 CYS A N 1
ATOM 2590 C CA . CYS A 1 316 ? -13.327 -12.056 15.759 1.00 96.38 316 CYS A CA 1
ATOM 2591 C C . CYS A 1 316 ? -14.592 -12.915 15.802 1.00 96.38 316 CYS A C 1
ATOM 2593 O O . CYS A 1 316 ? -15.690 -12.367 15.863 1.00 96.38 316 CYS A O 1
ATOM 2595 N N . TYR A 1 317 ? -14.464 -14.245 15.837 1.00 96.62 317 TYR A N 1
ATOM 2596 C CA . TYR A 1 317 ? -15.604 -15.154 15.937 1.00 96.62 317 TYR A CA 1
ATOM 2597 C C . TYR A 1 317 ? -16.329 -15.037 17.286 1.00 96.62 317 TYR A C 1
ATOM 2599 O O . TYR A 1 317 ? -17.556 -14.970 17.310 1.00 96.62 317 TYR A O 1
ATOM 2607 N N . MET A 1 318 ? -15.614 -14.921 18.405 1.00 95.06 318 MET A N 1
ATOM 2608 C CA . MET A 1 318 ? -16.225 -14.812 19.737 1.00 95.06 318 MET A CA 1
ATOM 2609 C C . MET A 1 318 ? -16.847 -13.437 20.019 1.00 95.06 318 MET A C 1
ATOM 2611 O O . MET A 1 318 ? -17.789 -13.333 20.806 1.00 95.06 318 MET A O 1
ATOM 2615 N N . PHE A 1 319 ? -16.335 -12.375 19.397 1.00 93.19 319 PHE A N 1
ATOM 2616 C CA . PHE A 1 319 ? -16.741 -11.007 19.701 1.00 93.19 319 PHE A CA 1
ATOM 2617 C C . PHE A 1 319 ? -18.096 -10.636 19.082 1.00 93.19 319 PHE A C 1
ATOM 2619 O O . PHE A 1 319 ? -18.310 -10.772 17.875 1.00 93.19 319 PHE A O 1
ATOM 2626 N N . ASP A 1 320 ? -19.009 -10.113 19.904 1.00 88.88 320 ASP A N 1
ATOM 2627 C CA . ASP A 1 320 ? -20.300 -9.583 19.456 1.00 88.88 320 ASP A CA 1
ATOM 2628 C C . ASP A 1 320 ? -20.194 -8.081 19.165 1.00 88.88 320 ASP A C 1
ATOM 2630 O O . ASP A 1 320 ? -20.369 -7.231 20.044 1.00 88.88 320 ASP A O 1
ATOM 2634 N N . LEU A 1 321 ? -19.930 -7.757 17.897 1.00 89.56 321 LEU A N 1
ATOM 2635 C CA . LEU A 1 321 ? -19.802 -6.380 17.424 1.00 89.56 321 LEU A CA 1
ATOM 2636 C C . LEU A 1 321 ? -21.062 -5.542 17.696 1.00 89.56 321 LEU A C 1
ATOM 2638 O O . LEU A 1 321 ? -20.962 -4.331 17.885 1.00 89.56 321 LEU A O 1
ATOM 2642 N N . ASN A 1 322 ? -22.251 -6.152 17.762 1.00 85.00 322 ASN A N 1
ATOM 2643 C CA . ASN A 1 322 ? -23.497 -5.406 17.944 1.00 85.00 322 ASN A CA 1
ATOM 2644 C C . ASN A 1 322 ? -23.633 -4.784 19.332 1.00 85.00 322 ASN A C 1
ATOM 2646 O O . ASN A 1 322 ? -24.323 -3.774 19.460 1.00 85.00 322 ASN A O 1
ATOM 2650 N N . LYS A 1 323 ? -22.954 -5.354 20.332 1.00 85.38 323 LYS A N 1
ATOM 2651 C CA . LYS A 1 323 ? -22.936 -4.872 21.718 1.00 85.38 323 LYS A CA 1
ATOM 2652 C C . LYS A 1 323 ? -21.824 -3.860 21.998 1.00 85.38 323 LYS A C 1
ATOM 2654 O O . LYS A 1 323 ? -21.693 -3.411 23.130 1.00 85.38 323 LYS A O 1
ATOM 2659 N N . SER A 1 324 ? -20.996 -3.526 21.008 1.00 84.62 324 SER A N 1
ATOM 2660 C CA . SER A 1 324 ? -19.904 -2.573 21.195 1.00 84.62 324 SER A CA 1
ATOM 2661 C C . SER A 1 324 ? -20.356 -1.128 20.984 1.00 84.62 324 SER A C 1
ATOM 2663 O O . SER A 1 324 ? -20.927 -0.804 19.946 1.00 84.62 324 SER A O 1
ATOM 2665 N N . ASP A 1 325 ? -19.954 -0.240 21.895 1.00 82.38 325 ASP A N 1
ATOM 2666 C CA . ASP A 1 325 ? -20.109 1.221 21.767 1.00 82.38 325 ASP A CA 1
ATOM 2667 C C . ASP A 1 325 ? -19.076 1.864 20.815 1.00 82.38 325 ASP A C 1
ATOM 2669 O O . ASP A 1 325 ? -18.907 3.081 20.776 1.00 82.38 325 ASP A O 1
ATOM 2673 N N . SER A 1 326 ? -18.289 1.056 20.100 1.00 88.00 326 SER A N 1
ATOM 2674 C CA . SER A 1 326 ? -17.194 1.530 19.244 1.00 88.00 326 SER A CA 1
ATOM 2675 C C . SER A 1 326 ? -17.008 0.639 18.016 1.00 88.00 326 SER A C 1
ATOM 2677 O O . SER A 1 326 ? -15.889 0.225 17.696 1.00 88.00 326 SER A O 1
ATOM 2679 N N . LYS A 1 327 ? -18.111 0.295 17.340 1.00 91.25 327 LYS A N 1
ATOM 2680 C CA . LYS A 1 327 ? -18.111 -0.703 16.260 1.00 91.25 327 LYS A CA 1
ATOM 2681 C C . LYS A 1 327 ? -17.157 -0.310 15.143 1.00 91.25 327 LYS A C 1
ATOM 2683 O O . LYS A 1 327 ? -16.346 -1.130 14.724 1.00 91.25 327 LYS A O 1
ATOM 2688 N N . ILE A 1 328 ? -17.191 0.952 14.712 1.00 93.44 328 ILE A N 1
ATOM 2689 C CA . ILE A 1 328 ? -16.305 1.441 13.645 1.00 93.44 328 ILE A CA 1
ATOM 2690 C C . ILE A 1 328 ? -14.830 1.281 14.017 1.00 93.44 328 ILE A C 1
ATOM 2692 O O . ILE A 1 328 ? -14.033 0.850 13.184 1.00 93.44 328 ILE A O 1
ATOM 2696 N N . LYS A 1 329 ? -14.459 1.578 15.269 1.00 93.12 329 LYS A N 1
ATOM 2697 C CA . LYS A 1 329 ? -13.071 1.420 15.724 1.00 93.12 329 LYS A CA 1
ATOM 2698 C C . LYS A 1 329 ? -12.645 -0.043 15.692 1.00 93.12 329 LYS A C 1
ATOM 2700 O O . LYS A 1 329 ? -11.555 -0.318 15.215 1.00 93.12 329 LYS A O 1
ATOM 2705 N N . TRP A 1 330 ? -13.505 -0.968 16.117 1.00 94.81 330 TRP A N 1
ATOM 2706 C CA . TRP A 1 330 ? -13.231 -2.406 16.028 1.00 94.81 330 TRP A CA 1
ATOM 2707 C C . TRP A 1 330 ? -13.040 -2.894 14.595 1.00 94.81 330 TRP A C 1
ATOM 2709 O O . TRP A 1 330 ? -12.090 -3.622 14.335 1.00 94.81 330 TRP A O 1
ATOM 2719 N N . ILE A 1 331 ? -13.897 -2.470 13.664 1.00 96.00 331 ILE A N 1
ATOM 2720 C CA . ILE A 1 331 ? -13.808 -2.872 12.252 1.00 96.00 331 ILE A CA 1
ATOM 2721 C C . ILE A 1 331 ? -12.448 -2.478 11.668 1.00 96.00 331 ILE A C 1
ATOM 2723 O O . ILE A 1 331 ? -11.753 -3.314 11.095 1.00 96.00 331 ILE A O 1
ATOM 2727 N N . ILE A 1 332 ? -12.048 -1.217 11.846 1.00 97.75 332 ILE A N 1
ATOM 2728 C CA . ILE A 1 332 ? -10.770 -0.717 11.328 1.00 97.75 332 ILE A CA 1
ATOM 2729 C C . ILE A 1 332 ? -9.590 -1.346 12.078 1.00 97.75 332 ILE A C 1
ATOM 2731 O O . ILE A 1 332 ? -8.606 -1.717 11.445 1.00 97.75 332 ILE A O 1
ATOM 2735 N N . TYR A 1 333 ? -9.701 -1.518 13.399 1.00 97.56 333 TYR A N 1
ATOM 2736 C CA . TYR A 1 333 ? -8.664 -2.144 14.218 1.00 97.56 333 TYR A CA 1
ATOM 2737 C C . TYR A 1 333 ? -8.394 -3.591 13.800 1.00 97.56 333 TYR A C 1
ATOM 2739 O O . TYR A 1 333 ? -7.241 -3.981 13.689 1.00 97.56 333 TYR A O 1
ATOM 2747 N N . VAL A 1 334 ? -9.431 -4.381 13.509 1.00 97.69 334 VAL A N 1
ATOM 2748 C CA . VAL A 1 334 ? -9.275 -5.763 13.023 1.00 97.69 334 VAL A CA 1
ATOM 2749 C C . VAL A 1 334 ? -8.563 -5.799 11.668 1.00 97.69 334 VAL A C 1
ATOM 2751 O O . VAL A 1 334 ? -7.645 -6.598 11.487 1.00 97.69 334 VAL A O 1
ATOM 2754 N N . CYS A 1 335 ? -8.915 -4.896 10.746 1.00 98.12 335 CYS A N 1
ATOM 2755 C CA . CYS A 1 335 ? -8.218 -4.785 9.460 1.00 98.12 335 CYS A CA 1
ATOM 2756 C C . CYS A 1 335 ? -6.742 -4.399 9.640 1.00 98.12 335 CYS A C 1
ATOM 2758 O O . CYS A 1 335 ? -5.872 -4.934 8.960 1.00 98.12 335 CYS A O 1
ATOM 2760 N N . PHE A 1 336 ? -6.451 -3.487 10.572 1.00 98.50 336 PHE A N 1
ATOM 2761 C CA . PHE A 1 336 ? -5.082 -3.141 10.941 1.00 98.50 336 PHE A CA 1
ATOM 2762 C C . PHE A 1 336 ? -4.337 -4.341 11.536 1.00 98.50 336 PHE A C 1
ATOM 2764 O O . PHE A 1 336 ? -3.235 -4.630 11.088 1.00 98.50 336 PHE A O 1
ATOM 2771 N N . MET A 1 337 ? -4.934 -5.061 12.494 1.00 98.00 337 MET A N 1
ATOM 2772 C CA . MET A 1 337 ? -4.296 -6.196 13.175 1.00 98.00 337 MET A CA 1
ATOM 2773 C C . MET A 1 337 ? -3.937 -7.332 12.222 1.00 98.00 337 MET A C 1
ATOM 2775 O O . MET A 1 337 ? -2.905 -7.967 12.384 1.00 98.00 337 MET A O 1
ATOM 2779 N N . THR A 1 338 ? -4.760 -7.536 11.201 1.00 95.50 338 THR A N 1
ATOM 2780 C CA . THR A 1 338 ? -4.491 -8.490 10.127 1.00 95.50 338 THR A CA 1
ATOM 2781 C C . THR A 1 338 ? -3.158 -8.178 9.430 1.00 95.50 338 THR A C 1
ATOM 2783 O O . THR A 1 338 ? -2.272 -9.021 9.322 1.00 95.50 338 THR A O 1
ATOM 2786 N N . TYR A 1 339 ? -2.983 -6.938 8.965 1.00 95.31 339 TYR A N 1
ATOM 2787 C CA . TYR A 1 339 ? -1.744 -6.537 8.297 1.00 95.31 339 TYR A CA 1
ATOM 2788 C C . TYR A 1 339 ? -0.588 -6.314 9.272 1.00 95.31 339 TYR A C 1
ATOM 2790 O O . TYR A 1 339 ? 0.567 -6.462 8.887 1.00 95.31 339 TYR A O 1
ATOM 2798 N N . PHE A 1 340 ? -0.873 -5.983 10.532 1.00 96.50 340 PHE A N 1
ATOM 2799 C CA . PHE A 1 340 ? 0.121 -6.007 11.598 1.00 96.50 340 PHE A CA 1
ATOM 2800 C C . PHE A 1 340 ? 0.716 -7.413 11.711 1.00 96.50 340 PHE A C 1
ATOM 2802 O O . PHE A 1 340 ? 1.933 -7.542 11.663 1.00 96.50 340 PHE A O 1
ATOM 2809 N N . ASN A 1 341 ? -0.121 -8.456 11.785 1.00 94.06 341 ASN A N 1
ATOM 2810 C CA . ASN A 1 341 ? 0.352 -9.838 11.842 1.00 94.06 341 ASN A CA 1
ATOM 2811 C C . ASN A 1 341 ? 1.232 -10.147 10.623 1.00 94.06 341 ASN A C 1
ATOM 2813 O O . ASN A 1 341 ? 2.357 -10.602 10.800 1.00 94.06 341 ASN A O 1
ATOM 2817 N N . GLN A 1 342 ? 0.768 -9.813 9.413 1.00 88.94 342 GLN A N 1
ATOM 2818 C CA . GLN A 1 342 ? 1.515 -10.055 8.172 1.00 88.94 342 GLN A CA 1
ATOM 2819 C C . GLN A 1 342 ? 2.882 -9.365 8.140 1.00 88.94 342 GLN A C 1
ATOM 2821 O O . GLN A 1 342 ? 3.863 -9.960 7.722 1.00 88.94 342 GLN A O 1
ATOM 2826 N N . PHE A 1 343 ? 2.957 -8.093 8.524 1.00 89.94 343 PHE A N 1
ATOM 2827 C CA . PHE A 1 343 ? 4.165 -7.299 8.294 1.00 89.94 343 PHE A CA 1
ATOM 2828 C C . PHE A 1 343 ? 5.117 -7.240 9.484 1.00 89.94 343 PHE A C 1
ATOM 2830 O O . PHE A 1 343 ? 6.222 -6.723 9.341 1.00 89.94 343 PHE A O 1
ATOM 2837 N N . VAL A 1 344 ? 4.693 -7.727 10.651 1.00 92.19 344 VAL A N 1
ATOM 2838 C CA . VAL A 1 344 ? 5.526 -7.788 11.860 1.00 92.19 344 VAL A CA 1
ATOM 2839 C C . VAL A 1 344 ? 5.997 -9.212 12.153 1.00 92.19 344 VAL A C 1
ATOM 2841 O O . VAL A 1 344 ? 7.072 -9.370 12.724 1.00 92.19 344 VAL A O 1
ATOM 2844 N N . LEU A 1 345 ? 5.207 -10.234 11.806 1.00 89.94 345 LEU A N 1
ATOM 2845 C CA . LEU A 1 345 ? 5.453 -11.628 12.207 1.00 89.94 345 LEU A CA 1
ATOM 2846 C C . LEU A 1 345 ? 5.724 -12.580 11.036 1.00 89.94 345 LEU A C 1
ATOM 2848 O O . LEU A 1 345 ? 5.859 -13.779 11.273 1.00 89.94 345 LEU A O 1
ATOM 2852 N N . ALA A 1 346 ? 5.745 -12.064 9.810 1.00 83.50 346 ALA A N 1
ATOM 2853 C CA . ALA A 1 346 ? 6.071 -12.804 8.602 1.00 83.50 346 ALA A CA 1
ATOM 2854 C C . ALA A 1 346 ? 7.006 -11.979 7.713 1.00 83.50 346 ALA A C 1
ATOM 2856 O O . ALA A 1 346 ? 7.087 -10.747 7.809 1.00 83.50 346 ALA A O 1
ATOM 2857 N N . TYR A 1 347 ? 7.693 -12.676 6.811 1.00 80.12 347 TYR A N 1
ATOM 2858 C CA . TYR A 1 347 ? 8.506 -12.042 5.789 1.00 80.12 347 TYR A CA 1
ATOM 2859 C C . TYR A 1 347 ? 7.641 -11.165 4.871 1.00 80.12 347 TYR A C 1
ATOM 2861 O O . TYR A 1 347 ? 6.540 -11.534 4.460 1.00 80.12 347 TYR A O 1
ATOM 2869 N N . SER A 1 348 ? 8.155 -9.989 4.508 1.00 78.88 348 SER A N 1
ATOM 2870 C CA . SER A 1 348 ? 7.453 -9.055 3.630 1.00 78.88 348 SER A CA 1
ATOM 2871 C C . SER A 1 348 ? 8.387 -8.432 2.608 1.00 78.88 348 SER A C 1
ATOM 2873 O O . SER A 1 348 ? 9.440 -7.898 2.952 1.00 78.88 348 SER A O 1
ATOM 2875 N N . HIS A 1 349 ? 7.924 -8.370 1.361 1.00 82.75 349 HIS A N 1
ATOM 2876 C CA . HIS A 1 349 ? 8.558 -7.565 0.319 1.00 82.75 349 HIS A CA 1
ATOM 2877 C C . HIS A 1 349 ? 8.416 -6.061 0.610 1.00 82.75 349 HIS A C 1
ATOM 2879 O O . HIS A 1 349 ? 7.474 -5.645 1.304 1.00 82.75 349 HIS A O 1
ATOM 2885 N N . PRO A 1 350 ? 9.323 -5.217 0.075 1.00 81.81 350 PRO A N 1
ATOM 2886 C CA . PRO A 1 350 ? 9.449 -3.831 0.515 1.00 81.81 350 PRO A CA 1
ATOM 2887 C C . PRO A 1 350 ? 8.191 -2.979 0.280 1.00 81.81 350 PRO A C 1
ATOM 2889 O O . PRO A 1 350 ? 7.892 -2.057 1.038 1.00 81.81 350 PRO A O 1
ATOM 2892 N N . TYR A 1 351 ? 7.414 -3.321 -0.741 1.00 86.19 351 TYR A N 1
ATOM 2893 C CA . TYR A 1 351 ? 6.283 -2.534 -1.220 1.00 86.19 351 TYR A CA 1
ATOM 2894 C C . TYR A 1 351 ? 4.910 -2.984 -0.690 1.00 86.19 351 TYR A C 1
ATOM 2896 O O . TYR A 1 351 ? 3.932 -2.246 -0.823 1.00 86.19 351 TYR A O 1
ATOM 2904 N N . TRP A 1 352 ? 4.808 -4.147 -0.036 1.00 90.25 352 TRP A N 1
ATOM 2905 C CA . TRP A 1 352 ? 3.525 -4.647 0.483 1.00 90.25 352 TRP A CA 1
ATOM 2906 C C . TRP A 1 352 ? 2.985 -3.820 1.660 1.00 90.25 352 TRP A C 1
ATOM 2908 O O . TRP A 1 352 ? 1.771 -3.694 1.826 1.00 90.25 352 TRP A O 1
ATOM 2918 N N . LEU A 1 353 ? 3.856 -3.152 2.420 1.00 93.38 353 LEU A N 1
ATOM 2919 C CA . LEU A 1 353 ? 3.476 -2.291 3.549 1.00 93.38 353 LEU A CA 1
ATOM 2920 C C . LEU A 1 353 ? 2.515 -1.151 3.182 1.00 93.38 353 LEU A C 1
ATOM 2922 O O . LEU A 1 353 ? 1.855 -0.592 4.055 1.00 93.38 353 LEU A O 1
ATOM 2926 N N . LEU A 1 354 ? 2.360 -0.815 1.898 1.00 95.69 354 LEU A N 1
ATOM 2927 C CA . LEU A 1 354 ? 1.309 0.099 1.448 1.00 95.69 354 LEU A CA 1
ATOM 2928 C C . LEU A 1 354 ? -0.093 -0.334 1.917 1.00 95.69 354 LEU A C 1
ATOM 2930 O O . LEU A 1 354 ? -0.943 0.513 2.198 1.00 95.69 354 LEU A O 1
ATOM 2934 N N . MET A 1 355 ? -0.335 -1.643 2.026 1.00 95.62 355 MET A N 1
ATOM 2935 C CA . MET A 1 355 ? -1.649 -2.197 2.354 1.00 95.62 355 MET A CA 1
ATOM 2936 C C . MET A 1 355 ? -2.121 -1.852 3.773 1.00 95.62 355 MET A C 1
ATOM 2938 O O . MET A 1 355 ? -3.326 -1.721 3.988 1.00 95.62 355 MET A O 1
ATOM 2942 N N . ILE A 1 356 ? -1.207 -1.629 4.729 1.00 97.50 356 ILE A N 1
ATOM 2943 C CA . ILE A 1 356 ? -1.583 -1.284 6.111 1.00 97.50 356 ILE A CA 1
ATOM 2944 C C . ILE A 1 356 ? -1.883 0.212 6.307 1.00 97.50 356 ILE A C 1
ATOM 2946 O O . ILE A 1 356 ? -2.688 0.584 7.167 1.00 97.50 356 ILE A O 1
ATOM 2950 N N . VAL A 1 357 ? -1.293 1.080 5.477 1.00 98.25 357 VAL A N 1
ATOM 2951 C CA . VAL A 1 357 ? -1.389 2.549 5.575 1.00 98.25 357 VAL A CA 1
ATOM 2952 C C . VAL A 1 357 ? -2.826 3.077 5.710 1.00 98.25 357 VAL A C 1
ATOM 2954 O O . VAL A 1 357 ? -3.050 3.904 6.599 1.00 98.25 357 VAL A O 1
ATOM 2957 N N . PRO A 1 358 ? -3.831 2.659 4.905 1.00 98.38 358 PRO A N 1
ATOM 2958 C CA . PRO A 1 358 ? -5.182 3.204 5.050 1.00 98.38 358 PRO A CA 1
ATOM 2959 C C . PRO A 1 358 ? -5.774 2.978 6.442 1.00 98.38 358 PRO A C 1
ATOM 2961 O O . PRO A 1 358 ? -6.473 3.852 6.958 1.00 98.38 358 PRO A O 1
ATOM 2964 N N . PHE A 1 359 ? -5.487 1.836 7.068 1.00 98.56 359 PHE A N 1
ATOM 2965 C CA . PHE A 1 359 ? -6.021 1.505 8.387 1.00 98.56 359 PHE A CA 1
ATOM 2966 C C . PHE A 1 359 ? -5.327 2.293 9.486 1.00 98.56 359 PHE A C 1
ATOM 2968 O O . PHE A 1 359 ? -6.018 2.837 10.346 1.00 98.56 359 PHE A O 1
ATOM 2975 N N . ILE A 1 360 ? -4.000 2.444 9.396 1.00 98.31 360 ILE A N 1
ATOM 2976 C CA . ILE A 1 360 ? -3.236 3.342 10.270 1.00 98.31 360 ILE A CA 1
ATOM 2977 C C . ILE A 1 360 ? -3.862 4.733 10.209 1.00 98.31 360 ILE A C 1
ATOM 2979 O O . ILE A 1 360 ? -4.340 5.232 11.224 1.00 98.31 360 ILE A O 1
ATOM 2983 N N . VAL A 1 361 ? -3.970 5.324 9.015 1.00 97.94 361 VAL A N 1
ATOM 2984 C CA . VAL A 1 361 ? -4.501 6.682 8.828 1.00 97.94 361 VAL A CA 1
ATOM 2985 C C . VAL A 1 361 ? -5.919 6.829 9.384 1.00 97.94 361 VAL A C 1
ATOM 2987 O O . VAL A 1 361 ? -6.200 7.800 10.087 1.00 97.94 361 VAL A O 1
ATOM 2990 N N . ILE A 1 362 ? -6.823 5.881 9.115 1.00 97.69 362 ILE A N 1
ATOM 2991 C CA . ILE A 1 362 ? -8.184 5.944 9.667 1.00 97.69 362 ILE A CA 1
ATOM 2992 C C . ILE A 1 362 ? -8.148 5.851 11.199 1.00 97.69 362 ILE A C 1
ATOM 2994 O O . ILE A 1 362 ? -8.857 6.613 11.854 1.00 97.69 362 ILE A O 1
ATOM 2998 N N . MET A 1 363 ? -7.310 4.997 11.792 1.00 95.94 363 MET A N 1
ATOM 2999 C CA . MET A 1 363 ? -7.158 4.909 13.251 1.00 95.94 363 MET A CA 1
ATOM 3000 C C . MET A 1 363 ? -6.644 6.216 13.861 1.00 95.94 363 MET A C 1
ATOM 3002 O O . MET A 1 363 ? -7.213 6.663 14.858 1.00 95.94 363 MET A O 1
ATOM 3006 N N . ILE A 1 364 ? -5.667 6.882 13.229 1.00 94.12 364 ILE A N 1
ATOM 3007 C CA . ILE A 1 364 ? -5.203 8.220 13.641 1.00 94.12 364 ILE A CA 1
ATOM 3008 C C . ILE A 1 364 ? -6.383 9.199 13.703 1.00 94.12 364 ILE A C 1
ATOM 3010 O O . ILE A 1 364 ? -6.552 9.921 14.685 1.00 94.12 364 ILE A O 1
ATOM 3014 N N . LEU A 1 365 ? -7.229 9.210 12.668 1.00 92.62 365 LEU A N 1
ATOM 3015 C CA . LEU A 1 365 ? -8.380 10.112 12.581 1.00 92.62 365 LEU A CA 1
ATOM 3016 C C . LEU A 1 365 ? -9.502 9.761 13.574 1.00 92.62 365 LEU A C 1
ATOM 3018 O O . LEU A 1 365 ? -10.192 10.658 14.062 1.00 92.62 365 LEU A O 1
ATOM 3022 N N . LEU A 1 366 ? -9.691 8.473 13.880 1.00 90.88 366 LEU A N 1
ATOM 3023 C CA . LEU A 1 366 ? -10.675 7.988 14.855 1.00 90.88 366 LEU A CA 1
ATOM 3024 C C . LEU A 1 366 ? -10.213 8.163 16.313 1.00 90.88 366 LEU A C 1
ATOM 3026 O O . LEU A 1 366 ? -11.043 8.122 17.228 1.00 90.88 366 LEU A O 1
ATOM 3030 N N . ASN A 1 367 ? -8.913 8.351 16.554 1.00 87.88 367 ASN A N 1
ATOM 3031 C CA . ASN A 1 367 ? -8.326 8.479 17.885 1.00 87.88 367 ASN A CA 1
ATOM 3032 C C . ASN A 1 367 ? -7.671 9.850 18.097 1.00 87.88 367 ASN A C 1
ATOM 3034 O O . ASN A 1 367 ? -6.452 9.983 18.207 1.00 87.88 367 ASN A O 1
ATOM 3038 N N . ARG A 1 368 ? -8.514 10.887 18.164 1.00 80.75 368 ARG A N 1
ATOM 3039 C CA . ARG A 1 368 ? -8.071 12.290 18.225 1.00 80.75 368 ARG A CA 1
ATOM 3040 C C . ARG A 1 368 ? -7.191 12.615 19.420 1.00 80.75 368 ARG A C 1
ATOM 3042 O O . ARG A 1 368 ? -6.185 13.294 19.248 1.00 80.75 368 ARG A O 1
ATOM 3049 N N . LYS A 1 369 ? -7.529 12.059 20.585 1.00 79.81 369 LYS A N 1
ATOM 3050 C CA . LYS A 1 369 ? -6.753 12.187 21.824 1.00 79.81 369 LYS A CA 1
ATOM 3051 C C . LYS A 1 369 ? -5.272 11.854 21.620 1.00 79.81 369 LYS A C 1
ATOM 3053 O O . LYS A 1 369 ? -4.413 12.457 22.245 1.00 79.81 369 LYS A O 1
ATOM 3058 N N . PHE A 1 370 ? -4.975 10.899 20.740 1.00 85.31 370 PHE A N 1
ATOM 3059 C CA . PHE A 1 370 ? -3.618 10.440 20.466 1.00 85.31 370 PHE A CA 1
ATOM 3060 C C . PHE A 1 370 ? -3.145 10.804 19.056 1.00 85.31 370 PHE A C 1
ATOM 3062 O O . PHE A 1 370 ? -2.190 10.215 18.568 1.00 85.31 370 PHE A O 1
ATOM 3069 N N . MET A 1 371 ? -3.769 11.773 18.379 1.00 86.88 371 MET A N 1
ATOM 3070 C CA . MET A 1 371 ? -3.442 12.084 16.983 1.00 86.88 371 MET A CA 1
ATOM 3071 C C . MET A 1 371 ? -1.977 12.503 16.796 1.00 86.88 371 MET A C 1
ATOM 3073 O O . MET A 1 371 ? -1.324 11.999 15.887 1.00 86.88 371 MET A O 1
ATOM 3077 N N . TYR A 1 372 ? -1.455 13.388 17.652 1.00 87.62 372 TYR A N 1
ATOM 3078 C CA . TYR A 1 372 ? -0.053 13.822 17.596 1.00 87.62 372 TYR A CA 1
ATOM 3079 C C . TYR A 1 372 ? 0.905 12.638 17.734 1.00 87.62 372 TYR A C 1
ATOM 3081 O O . TYR A 1 372 ? 1.714 12.391 16.840 1.00 87.62 372 TYR A O 1
ATOM 3089 N N . ILE A 1 373 ? 0.758 11.862 18.812 1.00 89.50 373 ILE A N 1
ATOM 3090 C CA . ILE A 1 373 ? 1.645 10.729 19.086 1.00 89.50 373 ILE A CA 1
ATOM 3091 C C . ILE A 1 373 ? 1.505 9.636 18.021 1.00 89.50 373 ILE A C 1
ATOM 3093 O O . ILE A 1 373 ? 2.502 9.062 17.605 1.00 89.50 373 ILE A O 1
ATOM 3097 N N . ASN A 1 374 ? 0.298 9.412 17.498 1.00 93.06 374 ASN A N 1
ATOM 3098 C CA . ASN A 1 374 ? 0.053 8.489 16.397 1.00 93.06 374 ASN A CA 1
ATOM 3099 C C . ASN A 1 374 ? 0.796 8.901 15.120 1.00 93.06 374 ASN A C 1
ATOM 3101 O O . ASN A 1 374 ? 1.386 8.048 14.470 1.00 93.06 374 ASN A O 1
ATOM 3105 N N . ILE A 1 375 ? 0.785 10.188 14.754 1.00 93.25 375 ILE A N 1
ATOM 3106 C CA . ILE A 1 375 ? 1.495 10.677 13.559 1.00 93.25 375 ILE A CA 1
ATOM 3107 C C . ILE A 1 375 ? 3.009 10.617 13.771 1.00 93.25 375 ILE A C 1
ATOM 3109 O O . ILE A 1 375 ? 3.741 10.310 12.829 1.00 93.25 375 ILE A O 1
ATOM 3113 N N . LEU A 1 376 ? 3.485 10.885 14.989 1.00 93.69 376 LEU A N 1
ATOM 3114 C CA . LEU A 1 376 ? 4.899 10.760 15.333 1.00 93.69 376 LEU A CA 1
ATOM 3115 C C . LEU A 1 376 ? 5.361 9.305 15.215 1.00 93.69 376 LEU A C 1
ATOM 3117 O O . LEU A 1 376 ? 6.323 9.038 14.499 1.00 93.69 376 LEU A O 1
ATOM 3121 N N . ILE A 1 377 ? 4.641 8.377 15.854 1.00 95.56 377 ILE A N 1
ATOM 3122 C CA . ILE A 1 377 ? 4.912 6.937 15.778 1.00 95.56 377 ILE A CA 1
ATOM 3123 C C . ILE A 1 377 ? 4.867 6.470 14.325 1.00 95.56 377 ILE A C 1
ATOM 3125 O O . ILE A 1 377 ? 5.826 5.854 13.879 1.00 95.56 377 ILE A O 1
ATOM 3129 N N . ASP A 1 378 ? 3.819 6.819 13.570 1.00 96.50 378 ASP A N 1
ATOM 3130 C CA . ASP A 1 378 ? 3.693 6.461 12.153 1.00 96.50 378 ASP A CA 1
ATOM 3131 C C . ASP A 1 378 ? 4.872 6.971 11.319 1.00 96.50 378 ASP A C 1
ATOM 3133 O O . ASP A 1 378 ? 5.443 6.232 10.523 1.00 96.50 378 ASP A O 1
ATOM 3137 N N . THR A 1 379 ? 5.290 8.218 11.535 1.00 96.00 379 THR A N 1
ATOM 3138 C CA . THR A 1 379 ? 6.427 8.802 10.814 1.00 96.00 379 THR A CA 1
ATOM 3139 C C . THR A 1 379 ? 7.726 8.069 11.145 1.00 96.00 379 THR A C 1
ATOM 3141 O O . THR A 1 379 ? 8.448 7.665 10.236 1.00 96.00 379 THR A O 1
ATOM 3144 N N . VAL A 1 380 ? 8.016 7.856 12.430 1.00 96.88 380 VAL A N 1
ATOM 3145 C CA . VAL A 1 380 ? 9.256 7.208 12.878 1.00 96.88 380 VAL A CA 1
ATOM 3146 C C . VAL A 1 380 ? 9.295 5.735 12.463 1.00 96.88 380 VAL A C 1
ATOM 3148 O O . VAL A 1 380 ? 10.308 5.286 11.932 1.00 96.88 380 VAL A O 1
ATOM 3151 N N . MET A 1 381 ? 8.196 4.992 12.633 1.00 97.00 381 MET A N 1
ATOM 3152 C CA . MET A 1 381 ? 8.135 3.570 12.282 1.00 97.00 381 MET A CA 1
ATOM 3153 C C . MET A 1 381 ? 8.224 3.349 10.768 1.00 97.00 381 MET A C 1
ATOM 3155 O O . MET A 1 381 ? 8.935 2.448 10.330 1.00 97.00 381 MET A O 1
ATOM 3159 N N . CYS A 1 382 ? 7.577 4.198 9.957 1.00 96.94 382 CYS A N 1
ATOM 3160 C CA . CYS A 1 382 ? 7.659 4.103 8.500 1.00 96.94 382 CYS A CA 1
ATOM 3161 C C . CYS A 1 382 ? 9.073 4.410 7.984 1.00 96.94 382 CYS A C 1
ATOM 3163 O O . CYS A 1 382 ? 9.568 3.700 7.112 1.00 96.94 382 CYS A O 1
ATOM 3165 N N . LEU A 1 383 ? 9.736 5.445 8.519 1.00 96.69 383 LEU A N 1
ATOM 3166 C CA . LEU A 1 383 ? 11.111 5.785 8.129 1.00 96.69 383 LEU A CA 1
ATOM 3167 C C . LEU A 1 383 ? 12.122 4.737 8.615 1.00 96.69 383 LEU A C 1
ATOM 3169 O O . LEU A 1 383 ? 13.034 4.391 7.871 1.00 96.69 383 LEU A O 1
ATOM 3173 N N . GLY A 1 384 ? 11.936 4.193 9.823 1.00 96.81 384 GLY A N 1
ATOM 3174 C CA . GLY A 1 384 ? 12.750 3.091 10.342 1.00 96.81 384 GLY A CA 1
ATOM 3175 C C . GLY A 1 384 ? 12.650 1.841 9.468 1.00 96.81 384 GLY A C 1
ATOM 3176 O O . GLY A 1 384 ? 13.671 1.277 9.080 1.00 96.81 384 GLY A O 1
ATOM 3177 N N . MET A 1 385 ? 11.436 1.455 9.070 1.00 96.38 385 MET A N 1
ATOM 3178 C CA . MET A 1 385 ? 11.248 0.322 8.164 1.00 96.38 385 MET A CA 1
ATOM 3179 C C . MET A 1 385 ? 11.825 0.590 6.773 1.00 96.38 385 MET A C 1
ATOM 3181 O O . MET A 1 385 ? 12.473 -0.281 6.204 1.00 96.38 385 MET A O 1
ATOM 3185 N N . LEU A 1 386 ? 11.654 1.800 6.231 1.00 95.56 386 LEU A N 1
ATOM 3186 C CA . LEU A 1 386 ? 12.227 2.152 4.933 1.00 95.56 386 LEU A CA 1
ATOM 3187 C C . LEU A 1 386 ? 13.762 2.098 4.947 1.00 95.56 386 LEU A C 1
ATOM 3189 O O . LEU A 1 386 ? 14.361 1.603 3.996 1.00 95.56 386 LEU A O 1
ATOM 3193 N N . LEU A 1 387 ? 14.397 2.541 6.039 1.00 94.88 387 LEU A N 1
ATOM 3194 C CA . LEU A 1 387 ? 15.836 2.375 6.245 1.00 94.88 387 LEU A CA 1
ATOM 3195 C C . LEU A 1 387 ? 16.230 0.896 6.193 1.00 94.88 387 LEU A C 1
ATOM 3197 O O . LEU A 1 387 ? 17.124 0.538 5.430 1.00 94.88 387 LEU A O 1
ATOM 3201 N N . ALA A 1 388 ? 15.543 0.037 6.953 1.00 95.56 388 ALA A N 1
ATOM 3202 C CA . ALA A 1 388 ? 15.823 -1.397 6.944 1.00 95.56 388 ALA A CA 1
ATOM 3203 C C . ALA A 1 388 ? 15.685 -1.995 5.540 1.00 95.56 388 ALA A C 1
ATOM 3205 O O . ALA A 1 388 ? 16.559 -2.724 5.079 1.00 95.56 388 ALA A O 1
ATOM 3206 N N . GLN A 1 389 ? 14.622 -1.626 4.829 1.00 94.56 389 GLN A N 1
ATOM 3207 C CA . GLN A 1 389 ? 14.372 -2.096 3.474 1.00 94.56 389 GLN A CA 1
ATOM 3208 C C . GLN A 1 389 ? 15.439 -1.650 2.472 1.00 94.56 389 GLN A C 1
ATOM 3210 O O . GLN A 1 389 ? 15.780 -2.433 1.597 1.00 94.56 389 GLN A O 1
ATOM 3215 N N . MET A 1 390 ? 15.982 -0.436 2.583 1.00 94.38 390 MET A N 1
ATOM 3216 C CA . MET A 1 390 ? 17.034 0.044 1.677 1.00 94.38 390 MET A CA 1
ATOM 3217 C C . MET A 1 390 ? 18.362 -0.689 1.853 1.00 94.38 390 MET A C 1
ATOM 3219 O O . MET A 1 390 ? 19.084 -0.882 0.876 1.00 94.38 390 MET A O 1
ATOM 3223 N N . PHE A 1 391 ? 18.680 -1.106 3.080 1.00 94.88 391 PHE A N 1
ATOM 3224 C CA . PHE A 1 391 ? 19.860 -1.927 3.350 1.00 94.88 391 PHE A CA 1
ATOM 3225 C C . PHE A 1 391 ? 19.639 -3.394 2.977 1.00 94.88 391 PHE A C 1
ATOM 3227 O O . PHE A 1 391 ? 20.559 -4.036 2.475 1.00 94.88 391 PHE A O 1
ATOM 3234 N N . PHE A 1 392 ? 18.441 -3.931 3.209 1.00 92.75 392 PHE A N 1
ATOM 3235 C CA . PHE A 1 392 ? 18.135 -5.339 2.963 1.00 92.75 392 PHE A CA 1
ATOM 3236 C C . PHE A 1 392 ? 17.815 -5.631 1.488 1.00 92.75 392 PHE A C 1
ATOM 3238 O O . PHE A 1 392 ? 18.451 -6.478 0.869 1.00 92.75 392 PHE A O 1
ATOM 3245 N N . PHE A 1 393 ? 16.877 -4.893 0.890 1.00 91.56 393 PHE A N 1
ATOM 3246 C CA . PHE A 1 393 ? 16.441 -5.047 -0.501 1.00 91.56 393 PHE A CA 1
ATOM 3247 C C . PHE A 1 393 ? 17.245 -4.138 -1.433 1.00 91.56 393 PHE A C 1
ATOM 3249 O O . PHE A 1 393 ? 16.704 -3.227 -2.065 1.00 91.56 393 PHE A O 1
ATOM 3256 N N . THR A 1 394 ? 18.553 -4.371 -1.519 1.00 90.56 394 THR A N 1
ATOM 3257 C CA . THR A 1 394 ? 19.480 -3.536 -2.303 1.00 90.56 394 THR A CA 1
ATOM 3258 C C . THR A 1 394 ? 19.049 -3.373 -3.765 1.00 90.56 394 THR A C 1
ATOM 3260 O O . THR A 1 394 ? 19.175 -2.284 -4.321 1.00 90.56 394 THR A O 1
ATOM 3263 N N . TRP A 1 395 ? 18.448 -4.407 -4.356 1.00 86.25 395 TRP A N 1
ATOM 3264 C CA . TRP A 1 395 ? 17.899 -4.401 -5.716 1.00 86.25 395 TRP A CA 1
ATOM 3265 C C . TRP A 1 395 ? 16.708 -3.445 -5.916 1.00 86.25 395 TRP A C 1
ATOM 3267 O O . TRP A 1 395 ? 16.465 -2.990 -7.031 1.00 86.25 395 TRP A O 1
ATOM 3277 N N . ALA A 1 396 ? 15.958 -3.107 -4.861 1.00 90.06 396 ALA A N 1
ATOM 3278 C CA . ALA A 1 396 ? 14.774 -2.242 -4.954 1.00 90.06 396 ALA A CA 1
ATOM 3279 C C . ALA A 1 396 ? 15.128 -0.751 -4.856 1.00 90.06 396 ALA A C 1
ATOM 3281 O O . ALA A 1 396 ? 14.366 0.107 -5.300 1.00 90.06 396 ALA A O 1
ATOM 3282 N N . TYR A 1 397 ? 16.278 -0.450 -4.244 1.00 93.12 397 TYR A N 1
ATOM 3283 C CA . TYR A 1 397 ? 16.694 0.898 -3.845 1.00 93.12 397 TYR A CA 1
ATOM 3284 C C . TYR A 1 397 ? 18.113 1.251 -4.320 1.00 93.12 397 TYR A C 1
ATOM 3286 O O . TYR A 1 397 ? 18.803 2.065 -3.707 1.00 93.12 397 TYR A O 1
ATOM 3294 N N . THR A 1 398 ? 18.561 0.633 -5.411 1.00 92.38 398 THR A N 1
ATOM 3295 C CA . THR A 1 398 ? 19.860 0.889 -6.054 1.00 92.38 398 THR A CA 1
ATOM 3296 C C . THR A 1 398 ? 19.772 2.020 -7.083 1.00 92.38 398 THR A C 1
ATOM 3298 O O . THR A 1 398 ? 18.694 2.325 -7.595 1.00 92.38 398 THR A O 1
ATOM 3301 N N . GLY A 1 399 ? 20.914 2.616 -7.447 1.00 91.31 399 GLY A N 1
ATOM 3302 C CA . GLY A 1 399 ? 21.004 3.539 -8.584 1.00 91.31 399 GLY A CA 1
ATOM 3303 C C . GLY A 1 399 ? 20.591 2.910 -9.924 1.00 91.31 399 GLY A C 1
ATOM 3304 O O . GLY A 1 399 ? 20.188 3.626 -10.839 1.00 91.31 399 GLY A O 1
ATOM 3305 N N . GLU A 1 400 ? 20.611 1.579 -10.031 1.00 91.19 400 GLU A N 1
ATOM 3306 C CA . GLU A 1 400 ? 20.228 0.843 -11.243 1.00 91.19 400 GLU A CA 1
ATOM 3307 C C . GLU A 1 400 ? 18.811 1.191 -11.727 1.00 91.19 400 GLU A C 1
ATOM 3309 O O . GLU A 1 400 ? 18.586 1.422 -12.918 1.00 91.19 400 GLU A O 1
ATOM 3314 N N . ILE A 1 401 ? 17.857 1.335 -10.798 1.00 92.31 401 ILE A N 1
ATOM 3315 C CA . ILE A 1 401 ? 16.449 1.617 -11.123 1.00 92.31 401 ILE A CA 1
ATOM 3316 C C . ILE A 1 401 ? 16.265 2.989 -11.793 1.00 92.31 401 ILE A C 1
ATOM 3318 O O . ILE A 1 401 ? 15.195 3.283 -12.325 1.00 92.31 401 ILE A O 1
ATOM 3322 N N . VAL A 1 402 ? 17.291 3.845 -11.778 1.00 93.75 402 VAL A N 1
ATOM 3323 C CA . VAL A 1 402 ? 17.293 5.169 -12.408 1.00 93.75 402 VAL A CA 1
ATOM 3324 C C . VAL A 1 402 ? 17.755 5.109 -13.864 1.00 93.75 402 VAL A C 1
ATOM 3326 O O . VAL A 1 402 ? 17.403 5.988 -14.653 1.00 93.75 402 VAL A O 1
ATOM 3329 N N . MET A 1 403 ? 18.489 4.070 -14.276 1.00 89.62 403 MET A N 1
ATOM 3330 C CA . MET A 1 403 ? 19.214 4.063 -15.554 1.00 89.62 403 MET A CA 1
ATOM 3331 C C . MET A 1 403 ? 18.318 4.222 -16.793 1.00 89.62 403 MET A C 1
ATOM 3333 O O . MET A 1 403 ? 18.773 4.667 -17.844 1.00 89.62 403 MET A O 1
ATOM 3337 N N . ARG A 1 404 ? 17.039 3.828 -16.697 1.00 87.44 404 ARG A N 1
ATOM 3338 C CA . ARG A 1 404 ? 16.077 3.863 -17.818 1.00 87.44 404 ARG A CA 1
ATOM 3339 C C . ARG A 1 404 ? 15.222 5.137 -17.834 1.00 87.44 404 ARG A C 1
ATOM 3341 O O . ARG A 1 404 ? 14.396 5.326 -18.730 1.00 87.44 404 ARG A O 1
ATOM 3348 N N . SER A 1 405 ? 15.441 6.024 -16.867 1.00 92.81 405 SER A N 1
ATOM 3349 C CA . SER A 1 405 ? 14.771 7.317 -16.751 1.00 92.81 405 SER A CA 1
ATOM 3350 C C . SER A 1 405 ? 15.361 8.382 -17.675 1.00 92.81 405 SER A C 1
ATOM 3352 O O . SER A 1 405 ? 16.338 8.152 -18.387 1.00 92.81 405 SER A O 1
ATOM 3354 N N . PHE A 1 406 ? 14.787 9.586 -17.635 1.00 92.38 406 PHE A N 1
ATOM 3355 C CA . PHE A 1 406 ? 15.285 10.722 -18.410 1.00 92.38 406 PHE A CA 1
ATOM 3356 C C . PHE A 1 406 ? 16.701 11.156 -17.995 1.00 92.38 406 PHE A C 1
ATOM 3358 O O . PHE A 1 406 ? 17.399 11.784 -18.790 1.00 92.38 406 PHE A O 1
ATOM 3365 N N . TRP A 1 407 ? 17.162 10.777 -16.796 1.00 92.75 407 TRP A N 1
ATOM 3366 C CA . TRP A 1 407 ? 18.493 11.120 -16.287 1.00 92.75 407 TRP A CA 1
ATOM 3367 C C . TRP A 1 407 ? 19.637 10.526 -17.123 1.00 92.75 407 TRP A C 1
ATOM 3369 O O . TRP A 1 407 ? 20.718 11.119 -17.192 1.00 92.75 407 TRP A O 1
ATOM 3379 N N . ARG A 1 408 ? 19.385 9.430 -17.852 1.00 89.62 408 ARG A N 1
ATOM 3380 C CA . ARG A 1 408 ? 20.359 8.834 -18.784 1.00 89.62 408 ARG A CA 1
ATOM 3381 C C . ARG A 1 408 ? 20.724 9.750 -19.951 1.00 89.62 408 ARG A C 1
ATOM 3383 O O . ARG A 1 408 ? 21.819 9.659 -20.488 1.00 89.62 408 ARG A O 1
ATOM 3390 N N . TYR A 1 409 ? 19.821 10.649 -20.351 1.00 89.75 409 TYR A N 1
ATOM 3391 C CA . TYR A 1 409 ? 20.092 11.607 -21.429 1.00 89.75 409 TYR A CA 1
ATOM 3392 C C . TYR A 1 409 ? 20.970 12.774 -20.963 1.00 89.75 409 TYR A C 1
ATOM 3394 O O . TYR A 1 409 ? 21.520 13.487 -21.794 1.00 89.75 409 TYR A O 1
ATOM 3402 N N . ILE A 1 410 ? 21.098 12.964 -19.646 1.00 89.81 410 ILE A N 1
ATOM 3403 C CA . ILE A 1 410 ? 21.942 14.000 -19.041 1.00 89.81 410 ILE A CA 1
ATOM 3404 C C . ILE A 1 410 ? 23.318 13.429 -18.692 1.00 89.81 410 ILE A C 1
ATOM 3406 O O . ILE A 1 410 ? 24.331 14.072 -18.942 1.00 89.81 410 ILE A O 1
ATOM 3410 N N . THR A 1 411 ? 23.360 12.224 -18.118 1.00 88.12 411 THR A N 1
ATOM 3411 C CA . THR A 1 411 ? 24.601 11.615 -17.602 1.00 88.12 411 THR A CA 1
ATOM 3412 C C . THR A 1 411 ? 25.241 10.589 -18.534 1.00 88.12 411 THR A C 1
ATOM 3414 O O . THR A 1 411 ? 26.354 10.144 -18.268 1.00 88.12 411 THR A O 1
ATOM 3417 N N . GLY A 1 412 ? 24.568 10.220 -19.625 1.00 84.62 412 GLY A N 1
ATOM 3418 C CA . GLY A 1 412 ? 24.930 9.058 -20.431 1.00 84.62 412 GLY A CA 1
ATOM 3419 C C . GLY A 1 412 ? 24.385 7.751 -19.845 1.00 84.62 412 GLY A C 1
ATOM 3420 O O . GLY A 1 412 ? 23.792 7.711 -18.766 1.00 84.62 412 GLY A O 1
ATOM 3421 N N . SER A 1 413 ? 24.562 6.656 -20.586 1.00 79.50 413 SER A N 1
ATOM 3422 C CA . SER A 1 413 ? 24.216 5.320 -20.085 1.00 79.50 413 SER A CA 1
ATOM 3423 C C . SER A 1 413 ? 25.325 4.830 -19.158 1.00 79.50 413 SER A C 1
ATOM 3425 O O . SER A 1 413 ? 26.489 4.816 -19.551 1.00 79.50 413 SER A O 1
ATOM 3427 N N . LYS A 1 414 ? 24.961 4.449 -17.932 1.00 83.69 414 LYS A N 1
ATOM 3428 C CA . LYS A 1 414 ? 25.877 3.884 -16.933 1.00 83.69 414 LYS A CA 1
ATOM 3429 C C . LYS A 1 414 ? 25.740 2.363 -16.906 1.00 83.69 414 LYS A C 1
ATOM 3431 O O . LYS A 1 414 ? 24.654 1.850 -17.167 1.00 83.69 414 LYS A O 1
ATOM 3436 N N . HIS A 1 415 ? 26.833 1.670 -16.592 1.00 80.94 415 HIS A N 1
ATOM 3437 C CA . HIS A 1 415 ? 26.886 0.202 -16.524 1.00 80.94 415 HIS A CA 1
ATOM 3438 C C . HIS A 1 415 ? 27.226 -0.332 -15.128 1.00 80.94 415 HIS A C 1
ATOM 3440 O O . HIS A 1 415 ? 27.017 -1.511 -14.869 1.00 80.94 415 HIS A O 1
ATOM 3446 N N . GLU A 1 416 ? 27.710 0.528 -14.232 1.00 85.44 416 GLU A N 1
ATOM 3447 C CA . GLU A 1 416 ? 28.002 0.188 -12.842 1.00 85.44 416 GLU A CA 1
ATOM 3448 C C . GLU A 1 416 ? 27.070 0.971 -11.920 1.00 85.44 416 GLU A C 1
ATOM 3450 O O . GLU A 1 416 ? 26.846 2.170 -12.107 1.00 85.44 416 GLU A O 1
ATOM 3455 N N . PHE A 1 417 ? 26.527 0.279 -10.923 1.00 87.50 417 PHE A N 1
ATOM 3456 C CA . PHE A 1 417 ? 25.625 0.843 -9.929 1.00 87.50 417 PHE A CA 1
ATOM 3457 C C . PHE A 1 417 ? 26.013 0.333 -8.555 1.00 87.50 417 PHE A C 1
ATOM 3459 O O . PHE A 1 417 ? 26.590 -0.741 -8.419 1.00 87.50 417 PHE A O 1
ATOM 3466 N N . VAL A 1 418 ? 25.683 1.118 -7.537 1.00 89.75 418 VAL A N 1
ATOM 3467 C CA . VAL A 1 418 ? 25.986 0.790 -6.149 1.00 89.75 418 VAL A CA 1
ATOM 3468 C C . VAL A 1 418 ? 24.728 0.952 -5.324 1.00 89.75 418 VAL A C 1
ATOM 3470 O O . VAL A 1 418 ? 23.962 1.908 -5.478 1.00 89.75 418 VAL A O 1
ATOM 3473 N N . SER A 1 419 ? 24.522 -0.019 -4.450 1.00 92.31 419 SER A N 1
ATOM 3474 C CA . SER A 1 419 ? 23.478 -0.019 -3.438 1.00 92.31 419 SER A CA 1
ATOM 3475 C C . SER A 1 419 ? 23.848 0.867 -2.247 1.00 92.31 419 SER A C 1
ATOM 3477 O O . SER A 1 419 ? 25.013 1.200 -2.022 1.00 92.31 419 SER A O 1
ATOM 3479 N N . LEU A 1 420 ? 22.861 1.226 -1.422 1.00 92.62 420 LEU A N 1
ATOM 3480 C CA . LEU A 1 420 ? 23.124 1.989 -0.198 1.00 92.62 420 LEU A CA 1
ATOM 3481 C C . LEU A 1 420 ? 24.113 1.263 0.730 1.00 92.62 420 LEU A C 1
ATOM 3483 O O . LEU A 1 420 ? 24.989 1.901 1.310 1.00 92.62 420 LEU A O 1
ATOM 3487 N N . THR A 1 421 ? 23.995 -0.062 0.831 1.00 92.12 421 THR A N 1
ATOM 3488 C CA . THR A 1 421 ? 24.883 -0.919 1.626 1.00 92.12 421 THR A CA 1
ATOM 3489 C C . THR A 1 421 ? 26.329 -0.809 1.153 1.00 92.12 421 THR A C 1
ATOM 3491 O O . THR A 1 421 ? 27.215 -0.495 1.945 1.00 92.12 421 THR A O 1
ATOM 3494 N N . GLU A 1 422 ? 26.570 -1.000 -0.143 1.00 91.19 422 GLU A N 1
ATOM 3495 C CA . GLU A 1 422 ? 27.909 -0.915 -0.735 1.00 91.19 422 GLU A CA 1
ATOM 3496 C C . GLU A 1 422 ? 28.487 0.504 -0.651 1.00 91.19 422 GLU A C 1
ATOM 3498 O O . GLU A 1 422 ? 29.679 0.673 -0.398 1.00 91.19 422 GLU A O 1
ATOM 3503 N N . PHE A 1 423 ? 27.657 1.539 -0.823 1.00 92.00 423 PHE A N 1
ATOM 3504 C CA . PHE A 1 423 ? 28.091 2.924 -0.651 1.00 92.00 423 PHE A CA 1
ATOM 3505 C C . PHE A 1 423 ? 28.508 3.202 0.798 1.00 92.00 423 PHE A C 1
ATOM 3507 O O . PHE A 1 423 ? 29.568 3.778 1.037 1.00 92.00 423 PHE A O 1
ATOM 3514 N N . ALA A 1 424 ? 27.706 2.765 1.770 1.00 92.31 424 ALA A N 1
ATOM 3515 C CA . ALA A 1 424 ? 27.979 2.968 3.188 1.00 92.31 424 ALA A CA 1
ATOM 3516 C C . ALA A 1 424 ? 29.214 2.180 3.669 1.00 92.31 424 ALA A C 1
ATOM 3518 O O . ALA A 1 424 ? 29.987 2.695 4.480 1.00 92.31 424 ALA A O 1
ATOM 3519 N N . ALA A 1 425 ? 29.461 0.990 3.111 1.00 91.38 425 ALA A N 1
ATOM 3520 C CA . ALA A 1 425 ? 30.644 0.176 3.402 1.00 91.38 425 ALA A CA 1
ATOM 3521 C C . ALA A 1 425 ? 31.974 0.872 3.039 1.00 91.38 425 ALA A C 1
ATOM 3523 O O . ALA A 1 425 ? 33.015 0.554 3.608 1.00 91.38 425 ALA A O 1
ATOM 3524 N N . ARG A 1 426 ? 31.957 1.884 2.154 1.00 91.50 426 ARG A N 1
ATOM 3525 C CA . ARG A 1 426 ? 33.144 2.712 1.847 1.00 91.50 426 ARG A CA 1
ATOM 3526 C C . ARG A 1 426 ? 33.580 3.598 3.017 1.00 91.50 426 ARG A C 1
ATOM 3528 O O . ARG A 1 426 ? 34.729 4.028 3.055 1.00 91.50 426 ARG A O 1
ATOM 3535 N N . PHE A 1 427 ? 32.667 3.895 3.942 1.00 91.56 427 PHE A N 1
ATOM 3536 C CA . PHE A 1 427 ? 32.907 4.772 5.092 1.00 91.56 427 PHE A CA 1
ATOM 3537 C C . PHE A 1 427 ? 32.942 4.013 6.420 1.00 91.56 427 PHE A C 1
ATOM 3539 O O . PHE A 1 427 ? 33.542 4.490 7.381 1.00 91.56 427 PHE A O 1
ATOM 3546 N N . VAL A 1 428 ? 32.304 2.842 6.480 1.00 91.19 428 VAL A N 1
ATOM 3547 C CA . VAL A 1 428 ? 32.237 1.997 7.674 1.00 91.19 428 VAL A CA 1
ATOM 3548 C C . VAL A 1 428 ? 32.757 0.605 7.327 1.00 91.19 428 VAL A C 1
ATOM 3550 O O . VAL A 1 428 ? 32.051 -0.190 6.714 1.00 91.19 428 VAL A O 1
ATOM 3553 N N . ALA A 1 429 ? 33.986 0.310 7.751 1.00 86.88 429 ALA A N 1
ATOM 3554 C CA . ALA A 1 429 ? 34.639 -0.984 7.552 1.00 86.88 429 ALA A CA 1
ATOM 3555 C C . ALA A 1 429 ? 34.189 -2.021 8.607 1.00 86.88 429 ALA A C 1
ATOM 3557 O O . ALA A 1 429 ? 34.993 -2.481 9.416 1.00 86.88 429 ALA A O 1
ATOM 3558 N N . ASP A 1 430 ? 32.893 -2.347 8.634 1.00 90.31 430 ASP A N 1
ATOM 3559 C CA . ASP A 1 430 ? 32.329 -3.453 9.427 1.00 90.31 430 ASP 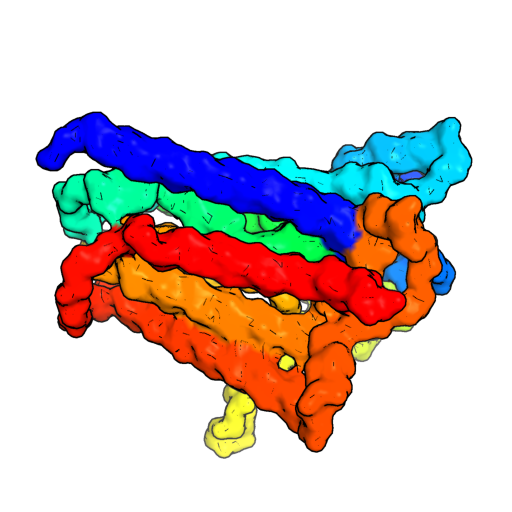A CA 1
ATOM 3560 C C . ASP A 1 430 ? 31.386 -4.280 8.545 1.00 90.31 430 ASP A C 1
ATOM 3562 O O . ASP A 1 430 ? 30.357 -3.781 8.083 1.00 90.31 430 ASP A O 1
ATOM 3566 N N . ASP A 1 431 ? 31.708 -5.560 8.352 1.00 88.44 431 ASP A N 1
ATOM 3567 C CA . ASP A 1 431 ? 30.929 -6.496 7.526 1.00 88.44 431 ASP A CA 1
ATOM 3568 C C . ASP A 1 431 ? 29.492 -6.698 8.041 1.00 88.44 431 ASP A C 1
ATOM 3570 O O . ASP A 1 431 ? 28.614 -7.170 7.322 1.00 88.44 431 ASP A O 1
ATOM 3574 N N . ARG A 1 432 ? 29.214 -6.315 9.293 1.00 92.31 432 ARG A N 1
ATOM 3575 C CA . ARG A 1 432 ? 27.886 -6.406 9.917 1.00 92.31 432 ARG A CA 1
ATOM 3576 C C . ARG A 1 432 ? 27.044 -5.147 9.721 1.00 92.31 432 ARG A C 1
ATOM 3578 O O . ARG A 1 432 ? 25.925 -5.099 10.233 1.00 92.31 432 ARG A O 1
ATOM 3585 N N . LEU A 1 433 ? 27.536 -4.137 8.998 1.00 92.19 433 LEU A N 1
ATOM 3586 C CA . LEU A 1 433 ? 26.833 -2.871 8.761 1.00 92.19 433 LEU A CA 1
ATOM 3587 C C . LEU A 1 433 ? 25.403 -3.086 8.252 1.00 92.19 433 LEU A C 1
ATOM 3589 O O . LEU A 1 433 ? 24.466 -2.507 8.803 1.00 92.19 433 LEU A O 1
ATOM 3593 N N . GLN A 1 434 ? 25.230 -3.942 7.240 1.00 93.38 434 GLN A N 1
ATOM 3594 C CA . GLN A 1 434 ? 23.916 -4.250 6.672 1.00 93.38 434 GLN A CA 1
ATOM 3595 C C . GLN A 1 434 ? 22.972 -4.820 7.735 1.00 93.38 434 GLN A C 1
ATOM 3597 O O . GLN A 1 434 ? 21.843 -4.349 7.885 1.00 93.38 434 GLN A O 1
ATOM 3602 N N . THR A 1 435 ? 23.453 -5.796 8.507 1.00 93.56 435 THR A N 1
ATOM 3603 C CA . THR A 1 435 ? 22.700 -6.456 9.579 1.00 93.56 435 THR A CA 1
ATOM 3604 C C . THR A 1 435 ? 22.305 -5.468 10.671 1.00 93.56 435 THR A C 1
ATOM 3606 O O . THR A 1 435 ? 21.154 -5.463 11.100 1.00 93.56 435 THR A O 1
ATOM 3609 N N . TYR A 1 436 ? 23.217 -4.593 11.100 1.00 93.94 436 TYR A N 1
ATOM 3610 C CA . TYR A 1 436 ? 22.924 -3.597 12.130 1.00 93.94 436 TYR A CA 1
ATOM 3611 C C . TYR A 1 436 ? 21.956 -2.518 11.647 1.00 93.94 436 TYR A C 1
ATOM 3613 O O . TYR A 1 436 ? 20.995 -2.217 12.354 1.00 93.94 436 TYR A O 1
ATOM 3621 N N . ALA A 1 437 ? 22.148 -1.971 10.446 1.00 94.25 437 ALA A N 1
ATOM 3622 C CA . ALA A 1 437 ? 21.242 -0.970 9.888 1.00 94.25 437 ALA A CA 1
ATOM 3623 C C . ALA A 1 437 ? 19.829 -1.541 9.680 1.00 94.25 437 ALA A C 1
ATOM 3625 O O . ALA A 1 437 ? 18.840 -0.918 10.076 1.00 94.25 437 ALA A O 1
ATOM 3626 N N . THR A 1 438 ? 19.744 -2.765 9.148 1.00 95.12 438 THR A N 1
ATOM 3627 C CA . THR A 1 438 ? 18.480 -3.498 8.999 1.00 95.12 438 THR A CA 1
ATOM 3628 C C . THR A 1 438 ? 17.835 -3.758 10.361 1.00 95.12 438 THR A C 1
ATOM 3630 O O . THR A 1 438 ? 16.668 -3.427 10.564 1.00 95.12 438 THR A O 1
ATOM 3633 N N . GLY A 1 439 ? 18.597 -4.270 11.330 1.00 95.44 439 GLY A N 1
ATOM 3634 C CA . GLY A 1 439 ? 18.109 -4.579 12.674 1.00 95.44 439 GLY A CA 1
ATOM 3635 C C . GLY A 1 439 ? 17.608 -3.354 13.444 1.00 95.44 439 GLY A C 1
ATOM 3636 O O . GLY A 1 439 ? 16.567 -3.430 14.098 1.00 95.44 439 GLY A O 1
ATOM 3637 N N . ILE A 1 440 ? 18.287 -2.207 13.334 1.00 96.44 440 ILE A N 1
ATOM 3638 C CA . ILE A 1 440 ? 17.837 -0.941 13.936 1.00 96.44 440 ILE A CA 1
ATOM 3639 C C . ILE A 1 440 ? 16.496 -0.519 13.333 1.00 96.44 440 ILE A C 1
ATOM 3641 O O . ILE A 1 440 ? 15.555 -0.227 14.074 1.00 96.44 440 ILE A O 1
ATOM 3645 N N . GLY A 1 441 ? 16.388 -0.515 12.002 1.00 96.81 441 GLY A N 1
ATOM 3646 C CA . GLY A 1 441 ? 15.160 -0.123 11.317 1.00 96.81 441 GLY A CA 1
ATOM 3647 C C . GLY A 1 441 ? 13.972 -1.032 11.652 1.00 96.81 441 GLY A C 1
ATOM 3648 O O . GLY A 1 441 ? 12.900 -0.529 11.996 1.00 96.81 441 GLY A O 1
ATOM 3649 N N . LEU A 1 442 ? 14.182 -2.354 11.665 1.00 95.00 442 LEU A N 1
ATOM 3650 C CA . LEU A 1 442 ? 13.174 -3.338 12.082 1.00 95.00 442 LEU A CA 1
ATOM 3651 C C . LEU A 1 442 ? 12.773 -3.169 13.551 1.00 95.00 442 LEU A C 1
ATOM 3653 O O . LEU A 1 442 ? 11.591 -3.234 13.875 1.00 95.00 442 LEU A O 1
ATOM 3657 N N . THR A 1 443 ? 13.724 -2.888 14.445 1.00 96.69 443 THR A N 1
ATOM 3658 C CA . THR A 1 443 ? 13.429 -2.656 15.870 1.00 96.69 443 THR A CA 1
ATOM 3659 C C . THR A 1 443 ? 12.536 -1.430 16.055 1.00 96.69 443 THR A C 1
ATOM 3661 O O . THR A 1 443 ? 11.536 -1.495 16.772 1.00 96.69 443 THR A O 1
ATOM 3664 N N . ILE A 1 444 ? 12.865 -0.319 15.384 1.00 97.75 444 ILE A N 1
ATOM 3665 C CA . ILE A 1 444 ? 12.067 0.914 15.415 1.00 97.75 444 ILE A CA 1
ATOM 3666 C C . ILE A 1 444 ? 10.662 0.657 14.861 1.00 97.75 444 ILE A C 1
ATOM 3668 O O . ILE A 1 444 ? 9.674 1.082 15.465 1.00 97.75 444 ILE A O 1
ATOM 3672 N N . PHE A 1 445 ? 10.567 -0.055 13.736 1.00 97.56 445 PHE A N 1
ATOM 3673 C CA . PHE A 1 445 ? 9.296 -0.401 13.112 1.00 97.56 445 PHE A CA 1
ATOM 3674 C C . PHE A 1 445 ? 8.418 -1.257 14.028 1.00 97.56 445 PHE A C 1
ATOM 3676 O O . PHE A 1 445 ? 7.295 -0.863 14.338 1.00 97.56 445 PHE A O 1
ATOM 3683 N N . THR A 1 446 ? 8.940 -2.381 14.519 1.00 95.94 446 THR A N 1
ATOM 3684 C CA . THR A 1 446 ? 8.199 -3.325 15.363 1.00 95.94 446 THR A CA 1
ATOM 3685 C C . THR A 1 446 ? 7.767 -2.686 16.680 1.00 95.94 446 THR A C 1
ATOM 3687 O O . THR A 1 446 ? 6.609 -2.822 17.079 1.00 95.94 446 THR A O 1
ATOM 3690 N N . ALA A 1 447 ? 8.646 -1.922 17.338 1.00 97.44 447 ALA A N 1
ATOM 3691 C CA . ALA A 1 447 ? 8.291 -1.185 18.549 1.00 97.44 447 ALA A CA 1
ATOM 3692 C C . ALA A 1 447 ? 7.192 -0.143 18.279 1.00 97.44 447 ALA A C 1
ATOM 3694 O O . ALA A 1 447 ? 6.213 -0.068 19.025 1.00 97.44 447 ALA A O 1
ATOM 3695 N N . GLY A 1 448 ? 7.318 0.625 17.191 1.00 97.88 448 GLY A N 1
ATOM 3696 C CA . GLY A 1 448 ? 6.316 1.606 16.779 1.00 97.88 448 GLY A CA 1
ATOM 3697 C C . GLY A 1 448 ? 4.957 0.969 16.493 1.00 97.88 448 GLY A C 1
ATOM 3698 O O . GLY A 1 448 ? 3.946 1.416 17.031 1.00 97.88 448 GLY A O 1
ATOM 3699 N N . MET A 1 449 ? 4.937 -0.126 15.733 1.00 97.62 449 MET A N 1
ATOM 3700 C CA . MET A 1 449 ? 3.733 -0.893 15.410 1.00 97.62 449 MET A CA 1
ATOM 3701 C C . MET A 1 449 ? 3.041 -1.448 16.661 1.00 97.62 449 MET A C 1
ATOM 3703 O O . MET A 1 449 ? 1.820 -1.339 16.784 1.00 97.62 449 MET A O 1
ATOM 3707 N N . LEU A 1 450 ? 3.801 -1.997 17.615 1.00 96.62 450 LEU A N 1
ATOM 3708 C CA . LEU A 1 450 ? 3.266 -2.512 18.881 1.00 96.62 450 LEU A CA 1
ATOM 3709 C C . LEU A 1 450 ? 2.643 -1.400 19.729 1.00 96.62 450 LEU A C 1
ATOM 3711 O O . LEU A 1 450 ? 1.510 -1.533 20.197 1.00 96.62 450 LEU A O 1
ATOM 3715 N N . VAL A 1 451 ? 3.351 -0.280 19.906 1.00 95.62 451 VAL A N 1
ATOM 3716 C CA . VAL A 1 451 ? 2.822 0.869 20.655 1.00 95.62 451 VAL A CA 1
ATOM 3717 C C . VAL A 1 451 ? 1.581 1.426 19.957 1.00 95.62 451 VAL A C 1
ATOM 3719 O O . VAL A 1 451 ? 0.572 1.661 20.623 1.00 95.62 451 VAL A O 1
ATOM 3722 N N . PHE A 1 452 ? 1.613 1.570 18.628 1.00 97.00 452 PHE A N 1
ATOM 3723 C CA . PHE A 1 452 ? 0.476 2.026 17.829 1.00 97.00 452 PHE A CA 1
ATOM 3724 C C . PHE A 1 452 ? -0.747 1.115 18.004 1.00 97.00 452 PHE A C 1
ATOM 3726 O O . PHE A 1 452 ? -1.857 1.613 18.214 1.00 97.00 452 PHE A O 1
ATOM 3733 N N . ALA A 1 453 ? -0.555 -0.208 17.977 1.00 96.81 453 ALA A N 1
ATOM 3734 C CA . ALA A 1 453 ? -1.617 -1.179 18.221 1.00 96.81 453 ALA A CA 1
ATOM 3735 C C . ALA A 1 453 ? -2.232 -0.985 19.617 1.00 96.81 453 ALA A C 1
ATOM 3737 O O . ALA A 1 453 ? -3.446 -0.837 19.752 1.00 96.81 453 ALA A O 1
ATOM 3738 N N . VAL A 1 454 ? -1.404 -0.886 20.661 1.00 94.50 454 VAL A N 1
ATOM 3739 C CA . VAL A 1 454 ? -1.867 -0.758 22.052 1.00 94.50 454 VAL A CA 1
ATOM 3740 C C . VAL A 1 454 ? -2.651 0.537 22.289 1.00 94.50 454 VAL A C 1
ATOM 3742 O O . VAL A 1 454 ? -3.751 0.492 22.845 1.00 94.50 454 VAL A O 1
ATOM 3745 N N . ILE A 1 455 ? -2.135 1.692 21.854 1.00 92.44 455 ILE A N 1
ATOM 3746 C CA . ILE A 1 455 ? -2.781 2.994 22.119 1.00 92.44 455 ILE A CA 1
ATOM 3747 C C . ILE A 1 455 ? -4.078 3.193 21.329 1.00 92.44 455 ILE A C 1
ATOM 3749 O O . ILE A 1 455 ? -4.933 3.986 21.734 1.00 92.44 455 ILE A O 1
ATOM 3753 N N . ASN A 1 456 ? -4.246 2.470 20.221 1.00 93.50 456 ASN A N 1
ATOM 3754 C CA . ASN A 1 456 ? -5.454 2.510 19.400 1.00 93.50 456 ASN A CA 1
ATOM 3755 C C . ASN A 1 456 ? -6.386 1.308 19.615 1.00 93.50 456 ASN A C 1
ATOM 3757 O O . ASN A 1 456 ? -7.451 1.247 18.999 1.00 93.50 456 ASN A O 1
ATOM 3761 N N . CYS A 1 457 ? -6.034 0.385 20.512 1.00 93.44 457 CYS A N 1
ATOM 3762 C CA . CYS A 1 457 ? -6.852 -0.770 20.851 1.00 93.44 457 CYS A CA 1
ATOM 3763 C C . CYS A 1 457 ? -8.184 -0.317 21.493 1.00 93.44 457 CYS A C 1
ATOM 3765 O O . CYS A 1 457 ? -8.160 0.329 22.551 1.00 93.44 457 CYS A O 1
ATOM 3767 N N . PRO A 1 458 ? -9.359 -0.639 20.905 1.00 88.75 458 PRO A N 1
ATOM 3768 C CA . PRO A 1 458 ? -10.665 -0.167 21.378 1.00 88.75 458 PRO A CA 1
ATOM 3769 C C . PRO A 1 458 ? -10.963 -0.359 22.884 1.00 88.75 458 PRO A C 1
ATOM 3771 O O . PRO A 1 458 ? -11.513 0.561 23.493 1.00 88.75 458 PRO A O 1
ATOM 3774 N N . PRO A 1 459 ? -10.604 -1.481 23.541 1.00 83.75 459 PRO A N 1
ATOM 3775 C CA . PRO A 1 459 ? -10.807 -1.633 24.984 1.00 83.75 459 PRO A CA 1
ATOM 3776 C C . PRO A 1 459 ? -9.807 -0.847 25.848 1.00 83.75 459 PRO A C 1
ATOM 3778 O O . PRO A 1 459 ? -10.119 -0.527 26.998 1.00 83.75 459 PRO A O 1
ATOM 3781 N N . LEU A 1 460 ? -8.613 -0.533 25.332 1.00 83.88 460 LEU A N 1
ATOM 3782 C CA . LEU A 1 460 ? -7.517 0.045 26.119 1.00 83.88 460 LEU A CA 1
ATOM 3783 C C . LEU A 1 460 ? -7.400 1.564 25.972 1.00 83.88 460 LEU A C 1
ATOM 3785 O O . LEU A 1 460 ? -7.089 2.234 26.956 1.00 83.88 460 LEU A O 1
ATOM 3789 N N . TYR A 1 461 ? -7.702 2.135 24.801 1.00 79.12 461 TYR A N 1
ATOM 3790 C CA . TYR A 1 461 ? -7.406 3.547 24.508 1.00 79.12 461 TYR A CA 1
ATOM 3791 C C . TYR A 1 461 ? -8.049 4.539 25.498 1.00 79.12 461 TYR A C 1
ATOM 3793 O O . TYR A 1 461 ? -7.461 5.572 25.826 1.00 79.12 461 TYR A O 1
ATOM 3801 N N . LYS A 1 462 ? -9.240 4.220 26.030 1.00 77.81 462 LYS A N 1
ATOM 3802 C CA . LYS A 1 462 ? -9.927 5.053 27.037 1.00 77.81 462 LYS A CA 1
ATOM 3803 C C . LYS A 1 462 ? -9.208 5.061 28.391 1.00 77.81 462 LYS A C 1
ATOM 3805 O O . LYS A 1 462 ? -9.322 6.033 29.131 1.00 77.81 462 LYS A O 1
ATOM 3810 N N . ARG A 1 463 ? -8.485 3.987 28.722 1.00 81.44 463 ARG A N 1
ATOM 3811 C CA . ARG A 1 463 ? -7.812 3.790 30.018 1.00 81.44 463 ARG A CA 1
ATOM 3812 C C . ARG A 1 463 ? -6.399 4.366 30.044 1.00 81.44 463 ARG A C 1
ATOM 3814 O O . ARG A 1 463 ? -5.892 4.681 31.116 1.00 81.44 463 ARG A O 1
ATOM 3821 N N . ILE A 1 464 ? -5.774 4.516 28.879 1.00 81.88 464 ILE A N 1
ATOM 3822 C CA . ILE A 1 464 ? -4.408 5.024 28.760 1.00 81.88 464 ILE A CA 1
ATOM 3823 C C . ILE A 1 464 ? -4.400 6.537 29.021 1.00 81.88 464 ILE A C 1
ATOM 3825 O O . ILE A 1 464 ? -5.139 7.306 28.396 1.00 81.88 464 ILE A O 1
ATOM 3829 N N . LYS A 1 465 ? -3.549 6.973 29.951 1.00 78.12 465 LYS A N 1
ATOM 3830 C CA . LYS A 1 465 ? -3.226 8.383 30.191 1.00 78.12 465 LYS A CA 1
ATOM 3831 C C . LYS A 1 465 ? -1.828 8.636 29.630 1.00 78.12 465 LYS A C 1
ATOM 3833 O O . LYS A 1 465 ? -0.894 7.950 30.023 1.00 78.12 465 LYS A O 1
ATOM 3838 N N . ILE A 1 466 ? -1.708 9.580 28.703 1.00 70.75 466 ILE A N 1
ATOM 3839 C CA . ILE A 1 466 ? -0.425 10.045 28.157 1.00 70.75 466 ILE A CA 1
ATOM 3840 C C . ILE A 1 466 ? -0.247 11.490 28.620 1.00 70.75 466 ILE A C 1
ATOM 3842 O O . ILE A 1 466 ? -1.248 12.163 28.880 1.00 70.75 466 ILE A O 1
ATOM 3846 N N . ALA A 1 467 ? 1.002 11.934 28.772 1.00 66.69 467 ALA A N 1
ATOM 3847 C CA . ALA A 1 467 ? 1.308 13.335 29.022 1.00 66.69 467 ALA A CA 1
ATOM 3848 C C . ALA A 1 467 ? 0.622 14.210 27.961 1.00 66.69 467 ALA A C 1
ATOM 3850 O O . ALA A 1 467 ? 0.690 13.908 26.768 1.00 66.69 467 ALA A O 1
ATOM 3851 N N . ASP A 1 468 ? -0.077 15.249 28.413 1.00 62.06 468 ASP A N 1
ATOM 3852 C CA . ASP A 1 468 ? -0.678 16.225 27.514 1.00 62.06 468 ASP A CA 1
ATOM 3853 C C . ASP A 1 468 ? 0.448 17.105 26.977 1.00 62.06 468 ASP A C 1
ATOM 3855 O O . ASP A 1 468 ? 1.031 17.915 27.700 1.00 62.06 468 ASP A O 1
ATOM 3859 N N . TYR A 1 469 ? 0.826 16.864 25.728 1.00 59.44 469 TYR A N 1
ATOM 3860 C CA . TYR A 1 469 ? 1.721 17.758 25.024 1.00 59.44 469 TYR A CA 1
ATOM 3861 C C . TYR A 1 469 ? 0.833 18.828 24.396 1.00 59.44 469 TYR A C 1
ATOM 3863 O O . TYR A 1 469 ? 0.115 18.545 23.441 1.00 59.44 469 TYR A O 1
ATOM 3871 N N . GLU A 1 470 ? 0.922 20.070 24.881 1.00 60.53 470 GLU A N 1
ATOM 3872 C CA . GLU A 1 470 ? 0.249 21.231 24.266 1.00 60.53 470 GLU A CA 1
ATOM 3873 C C . GLU A 1 470 ? 0.682 21.464 22.794 1.00 60.53 470 GLU A C 1
ATOM 3875 O O . GLU A 1 470 ? 0.156 22.337 22.093 1.00 60.53 470 GLU A O 1
ATOM 3880 N N . GLU A 1 471 ? 1.648 20.682 22.296 1.00 61.31 471 GLU A N 1
ATOM 3881 C CA . GLU A 1 471 ? 2.076 20.663 20.906 1.00 61.31 471 GLU A CA 1
ATOM 3882 C C . GLU A 1 471 ? 0.988 20.146 19.962 1.00 61.31 471 GLU A C 1
ATOM 3884 O O . GLU A 1 471 ? 0.623 18.970 19.912 1.00 61.31 471 GLU A O 1
ATOM 3889 N N . LYS A 1 472 ? 0.524 21.047 19.098 1.00 66.81 472 LYS A N 1
ATOM 3890 C CA . LYS A 1 472 ? -0.388 20.699 18.012 1.00 66.81 472 LYS A CA 1
ATOM 3891 C C . LYS A 1 472 ? 0.373 19.993 16.892 1.00 66.81 472 LYS A C 1
ATOM 3893 O O . LYS A 1 472 ? 1.401 20.488 16.436 1.00 66.81 472 LYS A O 1
ATOM 3898 N N . VAL A 1 473 ? -0.230 18.931 16.346 1.00 64.25 473 VAL A N 1
ATOM 3899 C CA . VAL A 1 473 ? 0.193 18.137 15.162 1.00 64.25 473 VAL A CA 1
ATOM 3900 C C . VAL A 1 473 ? 0.838 18.972 14.041 1.00 64.25 473 VAL A C 1
ATOM 3902 O O . VAL A 1 473 ? 1.714 18.514 13.313 1.00 64.25 473 VAL A O 1
ATOM 3905 N N . THR A 1 474 ? 0.365 20.204 13.872 1.00 63.97 474 THR A N 1
ATOM 3906 C CA . THR A 1 474 ? 0.615 21.067 12.721 1.00 63.97 474 THR A CA 1
ATOM 3907 C C . THR A 1 474 ? 1.964 21.801 12.699 1.00 63.97 474 THR A C 1
ATOM 3909 O O . THR A 1 474 ? 2.346 22.278 11.641 1.00 63.97 474 THR A O 1
ATOM 3912 N N . THR A 1 475 ? 2.691 21.977 13.805 1.00 70.62 475 THR A N 1
ATOM 3913 C CA . THR A 1 475 ? 3.768 22.996 13.829 1.00 70.62 475 THR A CA 1
ATOM 3914 C C . THR A 1 475 ? 5.071 22.569 13.155 1.00 70.62 475 THR A C 1
ATOM 3916 O O . THR A 1 475 ? 5.580 23.313 12.322 1.00 70.62 475 THR A O 1
ATOM 3919 N N . TRP A 1 476 ? 5.600 21.389 13.471 1.00 83.69 476 TRP A N 1
ATOM 3920 C CA . TRP A 1 476 ? 6.890 20.923 12.936 1.00 83.69 476 TRP A CA 1
ATOM 3921 C C . TRP A 1 476 ? 6.835 19.489 12.400 1.00 83.69 476 TRP A C 1
ATOM 3923 O O . TRP A 1 476 ? 7.532 19.156 11.442 1.00 83.69 476 TRP A O 1
ATOM 3933 N N . LEU A 1 477 ? 5.959 18.659 12.973 1.00 88.12 477 LEU A N 1
ATOM 3934 C CA . LEU A 1 477 ? 5.900 17.229 12.693 1.00 88.12 477 LEU A CA 1
ATOM 3935 C C . LEU A 1 477 ? 5.523 16.928 11.240 1.00 88.12 477 LEU A C 1
ATOM 3937 O O . LEU A 1 477 ? 6.131 16.071 10.605 1.00 88.12 477 LEU A O 1
ATOM 3941 N N . PHE A 1 478 ? 4.549 17.652 10.684 1.00 89.12 478 PHE A N 1
ATOM 3942 C CA . PHE A 1 478 ? 4.134 17.417 9.304 1.00 89.12 478 PHE A CA 1
ATOM 3943 C C . PHE A 1 478 ? 5.211 17.810 8.273 1.00 89.12 478 PHE A C 1
ATOM 3945 O O . PHE A 1 478 ? 5.551 16.965 7.447 1.00 89.12 478 PHE A O 1
ATOM 3952 N N . PRO A 1 479 ? 5.826 19.012 8.323 1.00 90.50 479 PRO A N 1
ATOM 3953 C CA . PRO A 1 479 ? 6.997 19.311 7.495 1.00 90.50 479 PRO A CA 1
ATOM 3954 C C . PRO A 1 479 ? 8.149 18.311 7.672 1.00 90.50 479 PRO A C 1
ATOM 3956 O O . PRO A 1 479 ? 8.737 17.894 6.677 1.00 90.50 479 PRO A O 1
ATOM 3959 N N . ALA A 1 480 ? 8.439 17.883 8.907 1.00 92.31 480 ALA A N 1
ATOM 3960 C CA . ALA A 1 480 ? 9.482 16.894 9.183 1.00 92.31 480 ALA A CA 1
ATOM 3961 C C . ALA A 1 480 ? 9.178 15.536 8.531 1.00 92.31 480 ALA A C 1
ATOM 3963 O O . ALA A 1 480 ? 10.066 14.932 7.934 1.00 92.31 480 ALA A O 1
ATOM 3964 N N . ARG A 1 481 ? 7.917 15.088 8.564 1.00 94.19 481 ARG A N 1
ATOM 3965 C CA . ARG A 1 481 ? 7.455 13.891 7.848 1.00 94.19 481 ARG A CA 1
ATOM 3966 C C . ARG A 1 481 ? 7.687 14.004 6.342 1.00 94.19 481 ARG A C 1
ATOM 3968 O O . ARG A 1 481 ? 8.232 13.074 5.749 1.00 94.19 481 ARG A O 1
ATOM 3975 N N . LEU A 1 482 ? 7.284 15.123 5.730 1.00 95.56 482 LEU A N 1
ATOM 3976 C CA . LEU A 1 482 ? 7.479 15.351 4.293 1.00 95.56 482 LEU A CA 1
ATOM 3977 C C . LEU A 1 482 ? 8.967 15.314 3.936 1.00 95.56 482 LEU A C 1
ATOM 3979 O O . LEU A 1 482 ? 9.353 14.611 3.006 1.00 95.56 482 LEU A O 1
ATOM 3983 N N . LEU A 1 483 ? 9.799 16.023 4.705 1.00 95.56 483 LEU A N 1
ATOM 3984 C CA . LEU A 1 483 ? 11.244 16.062 4.504 1.00 95.56 483 LEU A CA 1
ATOM 3985 C C . LEU A 1 483 ? 11.876 14.676 4.657 1.00 95.56 483 LEU A C 1
ATOM 3987 O O . LEU A 1 483 ? 12.642 14.271 3.790 1.00 95.56 483 LEU A O 1
ATOM 3991 N N . GLY A 1 484 ? 11.529 13.935 5.712 1.00 95.56 484 GLY A N 1
ATOM 3992 C CA . GLY A 1 484 ? 12.028 12.580 5.941 1.00 95.56 484 GLY A CA 1
ATOM 3993 C C . GLY A 1 484 ? 11.698 11.649 4.778 1.00 95.56 484 GLY A C 1
ATOM 3994 O O . GLY A 1 484 ? 12.584 10.966 4.275 1.00 95.56 484 GLY A O 1
ATOM 3995 N N . CYS A 1 485 ? 10.460 11.689 4.275 1.00 95.44 485 CYS A N 1
ATOM 3996 C CA . CYS A 1 485 ? 10.099 10.926 3.083 1.00 95.44 485 CYS A CA 1
ATOM 3997 C C . CYS A 1 485 ? 10.964 11.336 1.887 1.00 95.44 485 CYS A C 1
ATOM 3999 O O . CYS A 1 485 ? 11.579 10.476 1.276 1.00 95.44 485 CYS A O 1
ATOM 4001 N N . LEU A 1 486 ? 11.087 12.632 1.584 1.00 96.00 486 LEU A N 1
ATOM 4002 C CA . LEU A 1 486 ? 11.889 13.090 0.445 1.00 96.00 486 LEU A CA 1
ATOM 4003 C C . LEU A 1 486 ? 13.364 12.682 0.547 1.00 96.00 486 LEU A C 1
ATOM 4005 O O . LEU A 1 486 ? 13.930 12.246 -0.451 1.00 96.00 486 LEU A O 1
ATOM 4009 N N . VAL A 1 487 ? 13.977 12.788 1.730 1.00 95.75 487 VAL A N 1
ATOM 4010 C CA . VAL A 1 487 ? 15.379 12.396 1.952 1.00 95.75 487 VAL A CA 1
ATOM 4011 C C . VAL A 1 487 ? 15.592 10.936 1.576 1.00 95.75 487 VAL A C 1
ATOM 4013 O O . VAL A 1 487 ? 16.464 10.640 0.765 1.00 95.75 487 VAL A O 1
ATOM 4016 N N . PHE A 1 488 ? 14.762 10.036 2.104 1.00 94.56 488 PHE A N 1
ATOM 4017 C CA . PHE A 1 488 ? 14.854 8.616 1.777 1.00 94.56 488 PHE A CA 1
ATOM 4018 C C . PHE A 1 488 ? 14.477 8.345 0.316 1.00 94.56 488 PHE A C 1
ATOM 4020 O O . PHE A 1 488 ? 15.157 7.596 -0.380 1.00 94.56 488 PHE A O 1
ATOM 4027 N N . GLY A 1 489 ? 13.430 9.000 -0.181 1.00 95.06 489 GLY A N 1
ATOM 4028 C CA . GLY A 1 489 ? 12.949 8.858 -1.551 1.00 95.06 489 GLY A CA 1
ATOM 4029 C C . GLY A 1 489 ? 13.986 9.216 -2.604 1.00 95.06 489 GLY A C 1
ATOM 4030 O O . GLY A 1 489 ? 13.988 8.602 -3.660 1.00 95.06 489 GLY A O 1
ATOM 4031 N N . MET A 1 490 ? 14.880 10.163 -2.308 1.00 96.19 490 MET A N 1
ATOM 4032 C CA . MET A 1 490 ? 15.952 10.590 -3.206 1.00 96.19 490 MET A CA 1
ATOM 4033 C C . MET A 1 490 ? 17.170 9.658 -3.212 1.00 96.19 490 MET A C 1
ATOM 4035 O O . MET A 1 490 ? 17.993 9.790 -4.116 1.00 96.19 490 MET A O 1
ATOM 4039 N N . ILE A 1 491 ? 17.306 8.720 -2.265 1.00 95.50 491 ILE A N 1
ATOM 4040 C CA . ILE A 1 491 ? 18.513 7.882 -2.128 1.00 95.50 491 ILE A CA 1
ATOM 4041 C C . ILE A 1 491 ? 18.888 7.161 -3.432 1.00 95.50 491 ILE A C 1
ATOM 4043 O O . ILE A 1 491 ? 20.031 7.328 -3.857 1.00 95.50 491 ILE A O 1
ATOM 4047 N N . PRO A 1 492 ? 17.981 6.453 -4.138 1.00 95.06 492 PRO A N 1
ATOM 4048 C CA . PRO A 1 492 ? 18.347 5.791 -5.392 1.00 95.06 492 PRO A CA 1
ATOM 4049 C C . PRO A 1 492 ? 18.848 6.775 -6.460 1.00 95.06 492 PRO A C 1
ATOM 4051 O O . PRO A 1 492 ? 19.777 6.477 -7.205 1.00 95.06 492 PRO A O 1
ATOM 4054 N N . LEU A 1 493 ? 18.277 7.985 -6.501 1.00 94.94 493 LEU A N 1
ATOM 4055 C CA . LEU A 1 493 ? 18.709 9.031 -7.431 1.00 94.94 493 LEU A CA 1
ATOM 4056 C C . LEU A 1 493 ? 20.102 9.550 -7.072 1.00 94.94 493 LEU A C 1
ATOM 4058 O O . LEU A 1 493 ? 20.943 9.696 -7.950 1.00 94.94 493 LEU A O 1
ATOM 4062 N N . VAL A 1 494 ? 20.363 9.784 -5.786 1.00 94.50 494 VAL A N 1
ATOM 4063 C CA . VAL A 1 494 ? 21.681 10.203 -5.296 1.00 94.50 494 VAL A CA 1
ATOM 4064 C C . VAL A 1 494 ? 22.737 9.143 -5.620 1.00 94.50 494 VAL A C 1
ATOM 4066 O O . VAL A 1 494 ? 23.768 9.483 -6.193 1.00 94.50 494 VAL A O 1
ATOM 4069 N N . LEU A 1 495 ? 22.460 7.864 -5.348 1.00 93.69 495 LEU A N 1
ATOM 4070 C CA . LEU A 1 495 ? 23.365 6.755 -5.675 1.00 93.69 495 LEU A CA 1
ATOM 4071 C C . LEU A 1 495 ? 23.680 6.686 -7.175 1.00 93.69 495 LEU A C 1
ATOM 4073 O O . LEU A 1 495 ? 24.830 6.467 -7.541 1.00 93.69 495 LEU A O 1
ATOM 4077 N N . TYR A 1 496 ? 22.693 6.947 -8.038 1.00 93.12 496 TYR A N 1
ATOM 4078 C CA . TYR A 1 496 ? 22.894 7.000 -9.489 1.00 93.12 496 TYR A CA 1
ATOM 4079 C C . TYR A 1 496 ? 23.828 8.133 -9.945 1.00 93.12 496 TYR A C 1
ATOM 4081 O O . TYR A 1 496 ? 24.495 7.993 -10.965 1.00 93.12 496 TYR A O 1
ATOM 4089 N N . PHE A 1 497 ? 23.880 9.268 -9.240 1.00 91.31 497 PHE A N 1
ATOM 4090 C CA . PHE A 1 497 ? 24.740 10.402 -9.612 1.00 91.31 497 PHE A CA 1
ATOM 4091 C C . PHE A 1 497 ? 26.132 10.372 -8.976 1.00 91.31 497 PHE A C 1
ATOM 4093 O O . PHE A 1 497 ? 27.025 11.050 -9.477 1.00 91.31 497 PHE A O 1
ATOM 4100 N N . LEU A 1 498 ? 26.318 9.628 -7.883 1.00 84.94 498 LEU A N 1
ATOM 4101 C CA . LEU A 1 498 ? 27.582 9.581 -7.139 1.00 84.94 498 LEU A CA 1
ATOM 4102 C C . LEU A 1 498 ? 28.669 8.708 -7.789 1.00 84.94 498 LEU A C 1
ATOM 4104 O O . LEU A 1 498 ? 29.831 8.805 -7.395 1.00 84.94 498 LEU A O 1
ATOM 4108 N N . ILE A 1 499 ? 28.296 7.870 -8.754 1.00 67.50 499 ILE A N 1
ATOM 4109 C CA . ILE A 1 499 ? 29.170 7.021 -9.582 1.00 67.50 499 ILE A CA 1
ATOM 4110 C C . ILE A 1 499 ? 28.847 7.355 -11.013 1.00 67.50 499 ILE A C 1
ATOM 4112 O O . ILE A 1 499 ? 29.747 7.715 -11.793 1.00 67.50 499 ILE A O 1
#

Organism: Butyrivibrio fibrisolvens (NCBI:txid831)

Radius of gyration: 23.34 Å; chains: 1; bounding box: 68×67×66 Å

Foldseek 3Di:
DDPVVLVVLLVVVVVVLVVLVVLLVVLLLQFAADVLLLLLQLLLCCVVCVVVVNNLQSQVDWRADPNDTDGPLAFVLSSPLSNVQCVVVSVCVVPHPDPLSLASVSSSSSLCSLVVLVVLLLVLLLLLLVLLVVVLVVLVLDDPDQLSQQRSSDLSVSLSSLLCLFLLVLLQCRHNSHDLSNLLSLLSQLLSQLRVPPPPPDDDDPSNLVSLLSSCSRDVLSVLLSLLSCLLADQPPVVSVVSVCSSCVSLVVSCVSRPNPDCPDLVSLQRRDPDDDDDDDHVCVVVVQQQVFWDDDDPGIDQQLVVQSVVSNVCSNPDHL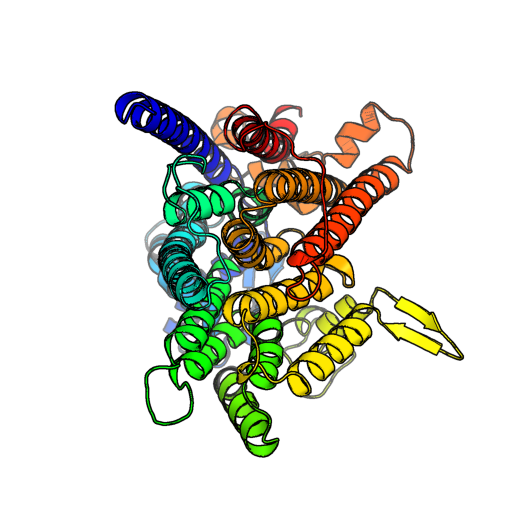VPDSRNSLVSLLSQLSSVLSRPLRGDDQSNPCSSNSSSLSSLLSSQVVCVQVSLVLSLQLSLLQLQLNQLVVQSSQKLVRSQSGPVCVVVPHDDDIDGPNRVVCVVDVDPCVSVVSNVRSSVSNNVSSVVSSQCSPRVRVVVDDDPDDPDRNSDVSSVVSSVSSSVSSCRSVVRNPVD

pLDDT: mean 85.86, std 15.65, range [26.25, 98.69]

Secondary structure (DSSP, 8-state):
--HHHHHHHHHHHHHHHHHHHHHHHHHHHH---HHHHHHHHHHHHHHHHHHTT-GGGGGGS-EEETTEEE---S-HHHHHHHHHHHHHHHHHHHHS---TTT-HHHHHHHHTHHHHHHHHHHHHHHHHHHHHHHHHHHTT-S----GGGSGGGSHHHHHHHHHHT-HHHIIIIIIS---HHHHHHHHHHHHHHHHHTTT-SS---HHHHHHHHHHHHH-TTHHHHHHHHHHHH---HHHHHHHHHHHHHHHHHHHHHS-----SSGGGSTTT-S----SSS-TTHHHHHHTSSEEEETTEEEEHHHHHHHHHHHHHHH--GGG-TTHHHHHHHHHHHHHHHHHHHS---TTGGGGTHHHHHHHHHH-GGGHHHHHHHHHHHHHHHHHHHHHH-GGGSSGGGGTTSTTHHHH--------HHHHHHTT---TTHHHHHHHHHHHHHHHHHHHHHHHH-TTTTTT---------TTTTHHHHHHHHHHHHHTHHHHHHHH-